Protein AF-0000000066273139 (afdb_homodimer)

pLDDT: mean 90.44, std 12.7, range [33.94, 98.88]

Structure (mmCIF, N/CA/C/O backbone):
data_AF-0000000066273139-model_v1
#
loop_
_entity.id
_entity.type
_entity.pdbx_description
1 polymer 'Urease accessory protein UreF'
#
loop_
_atom_site.group_PDB
_atom_site.id
_atom_site.type_symbol
_atom_site.label_atom_id
_atom_site.label_alt_id
_atom_site.label_comp_id
_atom_site.label_asym_id
_atom_site.label_entity_id
_atom_site.label_seq_id
_atom_site.pdbx_PDB_ins_code
_atom_site.Cartn_x
_atom_site.Cartn_y
_atom_site.Cartn_z
_atom_site.occupancy
_atom_site.B_iso_or_equiv
_atom_site.auth_seq_id
_atom_site.auth_comp_id
_atom_site.auth_asym_id
_atom_site.auth_atom_id
_atom_site.pdbx_PDB_model_num
ATOM 1 N N . MET A 1 1 ? 5.375 -10.125 17.375 1 48.94 1 MET A N 1
ATOM 2 C CA . MET A 1 1 ? 4.773 -8.891 16.859 1 48.94 1 MET A CA 1
ATOM 3 C C . MET A 1 1 ? 5.66 -8.258 15.797 1 48.94 1 MET A C 1
ATOM 5 O O . MET A 1 1 ? 6.875 -8.156 15.969 1 48.94 1 MET A O 1
ATOM 9 N N . THR A 1 2 ? 5.164 -8.219 14.539 1 64.69 2 THR A N 1
ATOM 10 C CA . THR A 1 2 ? 5.941 -7.637 13.453 1 64.69 2 THR A CA 1
ATOM 11 C C . THR A 1 2 ? 6.398 -6.223 13.805 1 64.69 2 THR A C 1
ATOM 13 O O . THR A 1 2 ? 5.617 -5.426 14.32 1 64.69 2 THR A O 1
ATOM 16 N N . ASP A 1 3 ? 7.719 -6.098 13.891 1 89.25 3 ASP A N 1
ATOM 17 C CA . ASP A 1 3 ? 8.289 -4.793 14.211 1 89.25 3 ASP A CA 1
ATOM 18 C C . ASP A 1 3 ? 7.996 -3.773 13.117 1 89.25 3 ASP A C 1
ATOM 20 O O . ASP A 1 3 ? 7.473 -4.129 12.055 1 89.25 3 ASP A O 1
ATOM 24 N N . ALA A 1 4 ? 8.141 -2.557 13.445 1 95.12 4 ALA A N 1
ATOM 25 C CA . ALA A 1 4 ? 7.809 -1.433 12.578 1 95.12 4 ALA A CA 1
ATOM 26 C C . ALA A 1 4 ? 8.445 -1.602 11.195 1 95.12 4 ALA A C 1
ATOM 28 O O . ALA A 1 4 ? 7.793 -1.364 10.18 1 95.12 4 ALA A O 1
ATOM 29 N N . ARG A 1 5 ? 9.695 -2.082 11.18 1 95.69 5 ARG A N 1
ATOM 30 C CA . ARG A 1 5 ? 10.414 -2.277 9.922 1 95.69 5 ARG A CA 1
ATOM 31 C C . ARG A 1 5 ? 9.742 -3.354 9.078 1 95.69 5 ARG A C 1
ATOM 33 O O . ARG A 1 5 ? 9.586 -3.186 7.863 1 95.69 5 ARG A O 1
ATOM 40 N N . GLN A 1 6 ? 9.375 -4.43 9.633 1 96.5 6 GLN A N 1
ATOM 41 C CA . GLN A 1 6 ? 8.711 -5.516 8.914 1 96.5 6 GLN A CA 1
ATOM 42 C C . GLN A 1 6 ? 7.363 -5.066 8.352 1 96.5 6 GLN A C 1
ATOM 44 O O . GLN A 1 6 ? 6.988 -5.449 7.246 1 96.5 6 GLN A O 1
ATOM 49 N N . ARG A 1 7 ? 6.684 -4.234 9.133 1 97.31 7 ARG A N 1
ATOM 50 C CA . ARG A 1 7 ? 5.383 -3.748 8.68 1 97.31 7 ARG A CA 1
ATOM 51 C C . ARG A 1 7 ? 5.535 -2.807 7.492 1 97.31 7 ARG A C 1
ATOM 53 O O . ARG A 1 7 ? 4.727 -2.836 6.562 1 97.31 7 ARG A O 1
ATOM 60 N N . LEU A 1 8 ? 6.535 -2.023 7.512 1 98.31 8 LEU A N 1
ATOM 61 C CA . LEU A 1 8 ? 6.805 -1.127 6.391 1 98.31 8 LEU A CA 1
ATOM 62 C C . LEU A 1 8 ? 7.223 -1.914 5.152 1 98.31 8 LEU A C 1
ATOM 64 O O . LEU A 1 8 ? 6.855 -1.558 4.031 1 98.31 8 LEU A O 1
ATOM 68 N N . ARG A 1 9 ? 7.98 -3.02 5.367 1 97.94 9 ARG A N 1
ATOM 69 C CA . ARG A 1 9 ? 8.336 -3.904 4.262 1 97.94 9 ARG A CA 1
ATOM 70 C C . ARG A 1 9 ? 7.094 -4.527 3.635 1 97.94 9 ARG A C 1
ATOM 72 O O . ARG A 1 9 ? 7.02 -4.676 2.414 1 97.94 9 ARG A O 1
ATOM 79 N N . LEU A 1 10 ? 6.184 -4.871 4.48 1 98.06 10 LEU A N 1
ATOM 80 C CA . LEU A 1 10 ? 4.941 -5.477 4.004 1 98.06 10 LEU A CA 1
ATOM 81 C C . LEU A 1 10 ? 4.145 -4.484 3.162 1 98.06 10 LEU A C 1
ATOM 83 O O . LEU A 1 10 ? 3.543 -4.863 2.154 1 98.06 10 LEU A O 1
ATOM 87 N N . MET A 1 11 ? 4.148 -3.215 3.541 1 98.25 11 MET A N 1
ATOM 88 C CA . MET A 1 11 ? 3.455 -2.195 2.762 1 98.25 11 MET A CA 1
ATOM 89 C C . MET A 1 11 ? 4.137 -1.987 1.411 1 98.25 11 MET A C 1
ATOM 91 O O . MET A 1 11 ? 3.463 -1.807 0.394 1 98.25 11 MET A O 1
ATOM 95 N N . GLN A 1 12 ? 5.414 -2.043 1.399 1 97.75 12 GLN A N 1
ATOM 96 C CA . GLN A 1 12 ? 6.152 -1.896 0.151 1 97.75 12 GLN A CA 1
ATOM 97 C C . GLN A 1 12 ? 5.867 -3.057 -0.798 1 97.75 12 GLN A C 1
ATOM 99 O O . GLN A 1 12 ? 5.664 -2.852 -1.996 1 97.75 12 GLN A O 1
ATOM 104 N N . LEU A 1 13 ? 5.836 -4.254 -0.238 1 97.38 13 LEU A N 1
ATOM 105 C CA . LEU A 1 13 ? 5.598 -5.449 -1.036 1 97.38 13 LEU A CA 1
ATOM 106 C C . LEU A 1 13 ? 4.172 -5.465 -1.579 1 97.38 13 LEU A C 1
ATOM 108 O O . LEU A 1 13 ? 3.898 -6.098 -2.604 1 97.38 13 LEU A O 1
ATOM 112 N N . ALA A 1 14 ? 3.271 -4.73 -0.935 1 97.06 14 ALA A N 1
ATOM 113 C CA . ALA A 1 14 ? 1.87 -4.703 -1.344 1 97.06 14 ALA A CA 1
ATOM 114 C C . ALA A 1 14 ? 1.603 -3.557 -2.314 1 97.06 14 ALA A C 1
ATOM 116 O O . ALA A 1 14 ? 0.545 -3.502 -2.945 1 97.06 14 ALA A O 1
ATOM 117 N N . SER A 1 15 ? 2.527 -2.678 -2.504 1 96.25 15 SER A N 1
ATOM 118 C CA . SER A 1 15 ? 2.275 -1.396 -3.154 1 96.25 15 SER A CA 1
ATOM 119 C C . SER A 1 15 ? 2.115 -1.562 -4.66 1 96.25 15 SER A C 1
ATOM 121 O O . SER A 1 15 ? 2.842 -2.338 -5.285 1 96.25 15 SER A O 1
ATOM 123 N N . SER A 1 16 ? 1.258 -0.754 -5.188 1 91.81 16 SER A N 1
ATOM 124 C CA . SER A 1 16 ? 1.046 -0.745 -6.633 1 91.81 16 SER A CA 1
ATOM 125 C C . SER A 1 16 ? 2.211 -0.079 -7.359 1 91.81 16 SER A C 1
ATOM 127 O O . SER A 1 16 ? 2.334 -0.189 -8.578 1 91.81 16 SER A O 1
ATOM 129 N N . SER A 1 17 ? 3.055 0.537 -6.59 1 91.56 17 SER A N 1
ATOM 130 C CA . SER A 1 17 ? 4.211 1.186 -7.199 1 91.56 17 SER A CA 1
ATOM 131 C C . SER A 1 17 ? 5.367 0.205 -7.371 1 91.56 17 SER A C 1
ATOM 133 O O . SER A 1 17 ? 6.383 0.539 -7.984 1 91.56 17 SER A O 1
ATOM 135 N N . LEU A 1 18 ? 5.207 -1.013 -6.762 1 94.44 18 LEU A N 1
ATOM 136 C CA . LEU A 1 18 ? 6.199 -2.051 -7.023 1 94.44 18 LEU A CA 1
ATOM 137 C C . LEU A 1 18 ? 6.277 -2.363 -8.516 1 94.44 18 LEU A C 1
ATOM 139 O O . LEU A 1 18 ? 5.266 -2.707 -9.133 1 94.44 18 LEU A O 1
ATOM 143 N N . PRO A 1 19 ? 7.414 -2.182 -9.125 1 93.69 19 PRO A N 1
ATOM 144 C CA . PRO A 1 19 ? 7.516 -2.25 -10.586 1 93.69 19 PRO A CA 1
ATOM 145 C C . PRO A 1 19 ? 7.598 -3.684 -11.102 1 93.69 19 PRO A C 1
ATOM 147 O O . PRO A 1 19 ? 8.57 -4.051 -11.766 1 93.69 19 PRO A O 1
ATOM 150 N N . VAL A 1 20 ? 6.609 -4.5 -10.891 1 93.31 20 VAL A N 1
ATOM 151 C CA . VAL A 1 20 ? 6.602 -5.906 -11.289 1 93.31 20 VAL A CA 1
ATOM 152 C C . VAL A 1 20 ? 5.578 -6.117 -12.398 1 93.31 20 VAL A C 1
ATOM 154 O O . VAL A 1 20 ? 5.434 -7.23 -12.914 1 93.31 20 VAL A O 1
ATOM 157 N N . GLY A 1 21 ? 5.02 -5.082 -12.852 1 81.06 21 GLY A N 1
ATOM 158 C CA . GLY A 1 21 ? 4.035 -5.184 -13.922 1 81.06 21 GLY A CA 1
ATOM 159 C C . GLY A 1 21 ? 2.631 -5.457 -13.414 1 81.06 21 GLY A C 1
ATOM 160 O O . GLY A 1 21 ? 2.439 -5.754 -12.227 1 81.06 21 GLY A O 1
ATOM 161 N N . SER A 1 22 ? 1.747 -5.266 -14.289 1 66.06 22 SER A N 1
ATOM 162 C CA . SER A 1 22 ? 0.337 -5.469 -13.969 1 66.06 22 SER A CA 1
ATOM 163 C C . SER A 1 22 ? -0.037 -6.945 -14.031 1 66.06 22 SER A C 1
ATOM 165 O O . SER A 1 22 ? 0.688 -7.75 -14.617 1 66.06 22 SER A O 1
ATOM 167 N N . PHE A 1 23 ? -0.969 -7.316 -13.219 1 64.06 23 PHE A N 1
ATOM 168 C CA . PHE A 1 23 ? -1.508 -8.672 -13.312 1 64.06 23 PHE A CA 1
ATOM 169 C C . PHE A 1 23 ? -2.291 -8.852 -14.609 1 64.06 23 PHE A C 1
ATOM 171 O O . PHE A 1 23 ? -3.105 -8 -14.969 1 64.06 23 PHE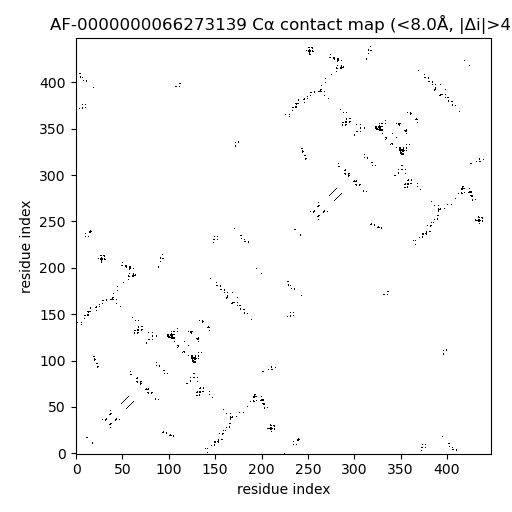 A O 1
ATOM 178 N N . THR A 1 24 ? -1.866 -9.719 -15.523 1 52 24 THR A N 1
ATOM 179 C CA . THR A 1 24 ? -2.447 -9.984 -16.828 1 52 24 THR A CA 1
ATOM 180 C C . THR A 1 24 ? -3.854 -10.562 -16.703 1 52 24 THR A C 1
ATOM 182 O O . THR A 1 24 ? -4.668 -10.453 -17.609 1 52 24 THR A O 1
ATOM 185 N N . TRP A 1 25 ? -4.094 -11.391 -15.539 1 57.38 25 TRP A N 1
ATOM 186 C CA . TRP A 1 25 ? -5.465 -11.883 -15.438 1 57.38 25 TRP A CA 1
ATOM 187 C C . TRP A 1 25 ? -6.457 -10.828 -15.914 1 57.38 25 TRP A C 1
ATOM 189 O O . TRP A 1 25 ? -7.613 -11.141 -16.203 1 57.38 25 TRP A O 1
ATOM 199 N N . SER A 1 26 ? -5.969 -9.695 -16.078 1 63.12 26 SER A N 1
ATOM 200 C CA . SER A 1 26 ? -6.77 -8.578 -16.562 1 63.12 26 SER A CA 1
ATOM 201 C C . SER A 1 26 ? -7.25 -8.82 -17.984 1 63.12 26 SER A C 1
ATOM 203 O O . SER A 1 26 ? -8.273 -8.273 -18.406 1 63.12 26 SER A O 1
ATOM 205 N N . GLN A 1 27 ? -6.555 -9.789 -18.469 1 64.31 27 GLN A N 1
ATOM 206 C CA . GLN A 1 27 ? -6.973 -10.094 -19.828 1 64.31 27 GLN A CA 1
ATOM 207 C C . GLN A 1 27 ? -8.273 -10.891 -19.844 1 64.31 27 GLN A C 1
ATOM 209 O O . GLN A 1 27 ? -9.133 -10.68 -20.703 1 64.31 27 GLN A O 1
ATOM 214 N N . GLY A 1 28 ? -8.359 -11.836 -18.938 1 77.56 28 GLY A N 1
ATOM 215 C CA . GLY A 1 28 ? -9.648 -12.484 -18.766 1 77.56 28 GLY A CA 1
ATOM 216 C C . GLY A 1 28 ? -10.773 -11.516 -18.438 1 77.56 28 GLY A C 1
ATOM 217 O O . GLY A 1 28 ? -11.883 -11.656 -18.953 1 77.56 28 GLY A O 1
ATOM 218 N N . LEU A 1 29 ? -10.422 -10.578 -17.672 1 86.75 29 LEU A N 1
ATOM 219 C CA . LEU A 1 29 ? -11.406 -9.555 -17.344 1 86.75 29 LEU A CA 1
ATOM 220 C C . LEU A 1 29 ? -11.773 -8.734 -18.578 1 86.75 29 LEU A C 1
ATOM 222 O O . LEU A 1 29 ? -12.938 -8.359 -18.75 1 86.75 29 LEU A O 1
ATOM 226 N N . GLU A 1 30 ? -10.781 -8.5 -19.406 1 86.69 30 GLU A N 1
ATOM 227 C CA . GLU A 1 30 ? -11.031 -7.75 -20.641 1 86.69 30 GLU A CA 1
ATOM 228 C C . GLU A 1 30 ? -12.078 -8.445 -21.5 1 86.69 30 GLU A C 1
ATOM 230 O O . GLU A 1 30 ? -13.016 -7.812 -21.984 1 86.69 30 GLU A O 1
ATOM 235 N N . TRP A 1 31 ? -11.859 -9.656 -21.688 1 85.75 31 TRP A N 1
ATOM 236 C CA . TRP A 1 31 ? -12.789 -10.438 -22.5 1 85.75 31 TRP A CA 1
ATOM 237 C C . TRP A 1 31 ? -14.164 -10.492 -21.844 1 85.75 31 TRP A C 1
ATOM 239 O O . TRP A 1 31 ? -15.188 -10.367 -22.516 1 85.75 31 TRP A O 1
ATOM 249 N N . ALA A 1 32 ? -14.195 -10.773 -20.516 1 89.19 32 ALA A N 1
ATOM 250 C CA . ALA A 1 32 ? -15.461 -10.836 -19.766 1 89.19 32 ALA A CA 1
ATOM 251 C C . ALA A 1 32 ? -16.25 -9.539 -19.922 1 89.19 32 ALA A C 1
ATOM 253 O O . ALA A 1 32 ? -17.484 -9.562 -20.016 1 89.19 32 ALA A O 1
ATOM 254 N N . VAL A 1 33 ? -15.547 -8.422 -19.906 1 91.44 33 VAL A N 1
ATOM 255 C CA . VAL A 1 33 ? -16.172 -7.121 -20.094 1 91.44 33 VAL A CA 1
ATOM 256 C C . VAL A 1 33 ? -16.672 -6.98 -21.531 1 91.44 33 VAL A C 1
ATOM 258 O O . VAL A 1 33 ? -17.781 -6.527 -21.781 1 91.44 33 VAL A O 1
ATOM 261 N N . GLU A 1 34 ? -15.859 -7.445 -22.469 1 89.25 34 GLU A N 1
ATOM 262 C CA . GLU A 1 34 ? -16.156 -7.332 -23.891 1 89.25 34 GLU A CA 1
ATOM 263 C C . GLU A 1 34 ? -17.438 -8.094 -24.234 1 89.25 34 GLU A C 1
ATOM 265 O O . GLU A 1 34 ? -18.25 -7.613 -25.031 1 89.25 34 GLU A O 1
ATOM 270 N N . ILE A 1 35 ? -17.625 -9.203 -23.688 1 90.69 35 ILE A N 1
ATOM 271 C CA . ILE A 1 35 ? -18.75 -10.039 -24.078 1 90.69 35 ILE A CA 1
ATOM 272 C C . ILE A 1 35 ? -19.938 -9.766 -23.156 1 90.69 35 ILE A C 1
ATOM 274 O O . ILE A 1 35 ? -20.938 -10.477 -23.203 1 90.69 35 ILE A O 1
ATOM 278 N N . GLY A 1 36 ? -19.781 -8.945 -22.109 1 91.75 36 GLY A N 1
ATOM 279 C CA . GLY A 1 36 ? -20.906 -8.461 -21.328 1 91.75 36 GLY A CA 1
ATOM 280 C C . GLY A 1 36 ? -21.125 -9.25 -20.047 1 91.75 36 GLY A C 1
ATOM 281 O O . GLY A 1 36 ? -22.172 -9.117 -19.391 1 91.75 36 GLY A O 1
ATOM 282 N N . TRP A 1 37 ? -20.219 -10.078 -19.656 1 90.75 37 TRP A N 1
ATOM 283 C CA . TRP A 1 37 ? -20.312 -10.805 -18.391 1 90.75 37 TRP A CA 1
ATOM 284 C C . TRP A 1 37 ? -20.125 -9.875 -17.203 1 90.75 37 TRP A C 1
ATOM 286 O O . TRP A 1 37 ? -20.719 -10.078 -16.141 1 90.75 37 TRP A O 1
ATOM 296 N N . VAL A 1 38 ? -19.281 -8.945 -17.297 1 94.69 38 VAL A N 1
ATOM 297 C CA . VAL A 1 38 ? -19 -7.938 -16.266 1 94.69 38 VAL A CA 1
ATOM 298 C C . VAL A 1 38 ? -19.359 -6.551 -16.797 1 94.69 38 VAL A C 1
ATOM 300 O O . VAL A 1 38 ? -18.672 -6.016 -17.672 1 94.69 38 VAL A O 1
ATOM 303 N N . LYS A 1 39 ? -20.375 -5.926 -16.266 1 95.31 39 LYS A N 1
ATOM 304 C CA . LYS A 1 39 ? -20.906 -4.699 -16.844 1 95.31 39 LYS A CA 1
ATOM 305 C C . LYS A 1 39 ? -20.875 -3.549 -15.852 1 95.31 39 LYS A C 1
ATOM 307 O O . LYS A 1 39 ? -20.969 -2.381 -16.234 1 95.31 39 LYS A O 1
ATOM 312 N N . ASN A 1 40 ? -20.844 -3.928 -14.656 1 95.94 40 ASN A N 1
ATOM 313 C CA . ASN A 1 40 ? -20.875 -2.92 -13.602 1 95.94 40 ASN A CA 1
ATOM 314 C C . ASN A 1 40 ? -20.109 -3.377 -12.367 1 95.94 40 ASN A C 1
ATOM 316 O O . ASN A 1 40 ? -19.5 -4.449 -12.367 1 95.94 40 ASN A O 1
ATOM 320 N N . ALA A 1 41 ? -20.109 -2.537 -11.352 1 96.19 41 ALA A N 1
ATOM 321 C CA . ALA A 1 41 ? -19.344 -2.803 -10.141 1 96.19 41 ALA A CA 1
ATOM 322 C C . ALA A 1 41 ? -19.828 -4.074 -9.445 1 96.19 41 ALA A C 1
ATOM 324 O O . ALA A 1 41 ? -19.031 -4.828 -8.891 1 96.19 41 ALA A O 1
ATOM 325 N N . GLU A 1 42 ? -21.078 -4.242 -9.445 1 96.62 42 GLU A N 1
ATOM 326 C CA . GLU A 1 42 ? -21.641 -5.434 -8.828 1 96.62 42 GLU A CA 1
ATOM 327 C C . GLU A 1 42 ? -21.203 -6.699 -9.562 1 96.62 42 GLU A C 1
ATOM 329 O O . GLU A 1 42 ? -20.828 -7.688 -8.93 1 96.62 42 GLU A O 1
ATOM 334 N N . ASP A 1 43 ? -21.281 -6.664 -10.938 1 96.12 43 ASP A N 1
ATOM 335 C CA . ASP A 1 43 ? -20.812 -7.785 -11.742 1 96.12 43 ASP A CA 1
ATOM 336 C C . ASP A 1 43 ? -19.328 -8.04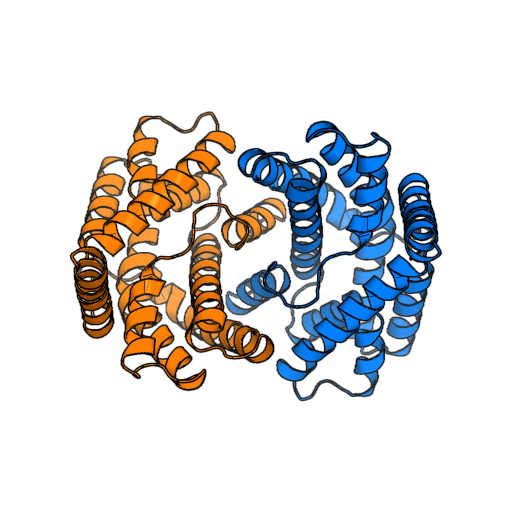7 -11.492 1 96.12 43 ASP A C 1
ATOM 338 O O . ASP A 1 43 ? -18.906 -9.203 -11.398 1 96.12 43 ASP A O 1
ATOM 342 N N . PHE A 1 44 ? -18.609 -7.004 -11.414 1 96.31 44 PHE A N 1
ATOM 343 C CA . PHE A 1 44 ? -17.172 -7.129 -11.164 1 96.31 44 PHE A CA 1
ATOM 344 C C . PHE A 1 44 ? -16.922 -7.805 -9.82 1 96.31 44 PHE A C 1
ATOM 346 O O . PHE A 1 44 ? -16.062 -8.688 -9.719 1 96.31 44 PHE A O 1
ATOM 353 N N . ALA A 1 45 ? -17.625 -7.332 -8.781 1 97 45 ALA A N 1
ATOM 354 C CA . ALA A 1 45 ? -17.469 -7.91 -7.449 1 97 45 ALA A CA 1
ATOM 355 C C . ALA A 1 45 ? -17.719 -9.414 -7.469 1 97 45 ALA A C 1
ATOM 357 O O . ALA A 1 45 ? -16.984 -10.188 -6.848 1 97 45 ALA A O 1
ATOM 358 N N . HIS A 1 46 ? -18.734 -9.805 -8.172 1 95.44 46 HIS A N 1
ATOM 359 C CA . HIS A 1 46 ? -19.062 -11.227 -8.289 1 95.44 46 HIS A CA 1
ATOM 360 C C . HIS A 1 46 ? -17.953 -11.984 -9.016 1 95.44 46 HIS A C 1
ATOM 362 O O . HIS A 1 46 ? -17.516 -13.047 -8.57 1 95.44 46 HIS A O 1
ATOM 368 N N . TRP A 1 47 ? -17.547 -11.43 -10.117 1 93.25 47 TRP A N 1
ATOM 369 C CA . TRP A 1 47 ? -16.469 -12.008 -10.922 1 93.25 47 TRP A CA 1
ATOM 370 C C . TRP A 1 47 ? -15.203 -12.18 -10.086 1 93.25 47 TRP A C 1
ATOM 372 O O . TRP A 1 47 ? -14.609 -13.258 -10.062 1 93.25 47 TRP A O 1
ATOM 382 N N . GLN A 1 48 ? -14.805 -11.156 -9.375 1 95.06 48 GLN A N 1
ATOM 383 C CA . GLN A 1 48 ? -13.547 -11.156 -8.625 1 95.06 48 GLN A CA 1
ATOM 384 C C . GLN A 1 48 ? -13.641 -12.078 -7.41 1 95.06 48 GLN A C 1
ATOM 386 O O . GLN A 1 48 ? -12.648 -12.703 -7.023 1 95.06 48 GLN A O 1
ATOM 391 N N . THR A 1 49 ? -14.82 -12.125 -6.828 1 96.12 49 THR A N 1
ATOM 392 C CA . THR A 1 49 ? -15.039 -13.062 -5.73 1 96.12 49 THR A CA 1
ATOM 393 C C . THR A 1 49 ? -14.836 -14.5 -6.199 1 96.12 49 THR A C 1
ATOM 395 O O . THR A 1 49 ? -14.25 -15.312 -5.488 1 96.12 49 THR A O 1
ATOM 398 N N . GLN A 1 50 ? -15.266 -14.797 -7.355 1 93.06 50 GLN A N 1
ATOM 399 C CA . GLN A 1 50 ? -15.062 -16.125 -7.918 1 93.06 50 GLN A CA 1
ATOM 400 C C . GLN A 1 50 ? -13.586 -16.406 -8.156 1 93.06 50 GLN A C 1
ATOM 402 O O . GLN A 1 50 ? -13.102 -17.516 -7.883 1 93.06 50 GLN A O 1
ATOM 407 N N . GLN A 1 51 ? -12.922 -15.383 -8.711 1 92.5 51 GLN A N 1
ATOM 408 C CA . GLN A 1 51 ? -11.484 -15.539 -8.898 1 92.5 51 GLN A CA 1
ATOM 409 C C . GLN A 1 51 ? -10.773 -15.781 -7.566 1 92.5 51 GLN A C 1
ATOM 411 O O . GLN A 1 51 ? -9.852 -16.594 -7.488 1 92.5 51 GLN A O 1
ATOM 416 N N . LEU A 1 52 ? -11.203 -15.133 -6.523 1 95.44 52 LEU A N 1
ATOM 417 C CA . LEU A 1 52 ? -10.625 -15.258 -5.188 1 95.44 52 LEU A CA 1
ATOM 418 C C . LEU A 1 52 ? -10.867 -16.656 -4.621 1 95.44 52 LEU A C 1
ATOM 420 O O . LEU A 1 52 ? -9.93 -17.312 -4.184 1 95.44 52 LEU A O 1
ATOM 424 N N . GLU A 1 53 ? -12.062 -17.125 -4.715 1 94.94 53 GLU A N 1
ATOM 425 C CA . GLU A 1 53 ? -12.477 -18.359 -4.051 1 94.94 53 GLU A CA 1
ATOM 426 C C . GLU A 1 53 ? -12 -19.594 -4.824 1 94.94 53 GLU A C 1
ATOM 428 O O . GLU A 1 53 ? -11.656 -20.609 -4.227 1 94.94 53 GLU A O 1
ATOM 433 N N . GLN A 1 54 ? -11.922 -19.453 -6.141 1 92.31 54 GLN A N 1
ATOM 434 C CA . GLN A 1 54 ? -11.734 -20.656 -6.949 1 92.31 54 GLN A CA 1
ATOM 435 C C . GLN A 1 54 ? -10.32 -20.719 -7.52 1 92.31 54 GLN A C 1
ATOM 437 O O . GLN A 1 54 ? -9.898 -21.75 -8.039 1 92.31 54 GLN A O 1
ATOM 442 N N . ASN A 1 55 ? -9.664 -19.625 -7.441 1 91.94 55 ASN A N 1
ATOM 443 C CA . ASN A 1 55 ? -8.305 -19.625 -7.965 1 91.94 55 ASN A CA 1
ATOM 444 C C . ASN A 1 55 ? -7.293 -19.188 -6.91 1 91.94 55 ASN A C 1
ATOM 446 O O . ASN A 1 55 ? -6.438 -19.969 -6.496 1 91.94 55 ASN A O 1
ATOM 450 N N . PHE A 1 56 ? -7.434 -18.031 -6.379 1 95.12 56 PHE A N 1
ATOM 451 C CA . PHE A 1 56 ? -6.438 -17.5 -5.457 1 95.12 56 PHE A CA 1
ATOM 452 C C . PHE A 1 56 ? -6.383 -18.328 -4.18 1 95.12 56 PHE A C 1
ATOM 454 O O . PHE A 1 56 ? -5.301 -18.672 -3.701 1 95.12 56 PHE A O 1
ATOM 461 N N . PHE A 1 57 ? -7.539 -18.719 -3.6 1 97 57 PHE A N 1
ATOM 462 C CA . PHE A 1 57 ? -7.602 -19.469 -2.354 1 97 57 PHE A CA 1
ATOM 463 C C . PHE A 1 57 ? -7.289 -20.938 -2.6 1 97 57 PHE A C 1
ATOM 465 O O . PHE A 1 57 ? -7.004 -21.688 -1.658 1 97 57 PHE A O 1
ATOM 472 N N . THR A 1 58 ? -7.297 -21.391 -3.869 1 95.5 58 THR A N 1
ATOM 473 C CA . THR A 1 58 ? -7.156 -22.812 -4.113 1 95.5 58 THR A CA 1
ATOM 474 C C . THR A 1 58 ? -5.844 -23.125 -4.828 1 95.5 58 THR A C 1
ATOM 476 O O . THR A 1 58 ? -5.406 -24.266 -4.875 1 95.5 58 THR A O 1
ATOM 479 N N . VAL A 1 59 ? -5.219 -22.078 -5.344 1 95.31 59 VAL A N 1
ATOM 480 C CA . VAL A 1 59 ? -3.979 -22.297 -6.082 1 95.31 59 VAL A CA 1
ATOM 481 C C . VAL A 1 59 ? -2.879 -21.391 -5.539 1 95.31 59 VAL A C 1
ATOM 483 O O . VAL A 1 59 ? -1.956 -21.859 -4.867 1 95.31 59 VAL A O 1
ATOM 486 N N . ASP A 1 60 ? -3.057 -20.094 -5.672 1 96.19 60 ASP A N 1
ATOM 487 C CA . ASP A 1 60 ? -1.977 -19.141 -5.406 1 96.19 60 ASP A CA 1
ATOM 488 C C . ASP A 1 60 ? -1.574 -19.172 -3.936 1 96.19 60 ASP A C 1
ATOM 490 O O . ASP A 1 60 ? -0.401 -19.359 -3.609 1 96.19 60 ASP A O 1
ATOM 494 N N . LEU A 1 61 ? -2.551 -19.016 -3.043 1 98.06 61 LEU A N 1
ATOM 495 C CA . LEU A 1 61 ? -2.242 -18.844 -1.626 1 98.06 61 LEU A CA 1
ATOM 496 C C . LEU A 1 61 ? -1.73 -20.156 -1.025 1 98.06 61 LEU A C 1
ATOM 498 O O . LEU A 1 61 ? -0.751 -20.156 -0.278 1 98.06 61 LEU A O 1
ATOM 502 N N . PRO A 1 62 ? -2.35 -21.312 -1.332 1 98.19 62 PRO A N 1
ATOM 503 C CA . PRO A 1 62 ? -1.805 -22.547 -0.784 1 98.19 62 PRO A CA 1
ATOM 504 C C . PRO A 1 62 ? -0.406 -22.859 -1.31 1 98.19 62 PRO A C 1
ATOM 506 O O . PRO A 1 62 ? 0.446 -23.344 -0.559 1 98.19 62 PRO A O 1
ATOM 509 N N . ILE A 1 63 ? -0.172 -22.609 -2.602 1 98.12 63 ILE A N 1
ATOM 510 C CA . ILE A 1 63 ? 1.153 -22.844 -3.164 1 98.12 63 ILE A CA 1
ATOM 511 C C . ILE A 1 63 ? 2.154 -21.875 -2.555 1 98.12 63 ILE A C 1
ATOM 513 O O . ILE A 1 63 ? 3.299 -22.234 -2.275 1 98.12 63 ILE A O 1
ATOM 517 N N . PHE A 1 64 ? 1.728 -20.641 -2.344 1 98.62 64 PHE A N 1
ATOM 518 C CA . PHE A 1 64 ? 2.555 -19.656 -1.668 1 98.62 64 PHE A CA 1
ATOM 519 C C . PHE A 1 64 ? 3 -20.156 -0.301 1 98.62 64 PHE A C 1
ATOM 521 O O . PHE A 1 64 ? 4.16 -20 0.079 1 98.62 64 PHE A O 1
ATOM 528 N N . ALA A 1 65 ? 2.088 -20.75 0.454 1 98.88 65 ALA A N 1
ATOM 529 C CA . ALA A 1 65 ? 2.416 -21.312 1.761 1 98.88 65 ALA A CA 1
ATOM 530 C C . ALA A 1 65 ? 3.475 -22.406 1.636 1 98.88 65 ALA A C 1
ATOM 532 O O . ALA A 1 65 ? 4.418 -22.453 2.428 1 98.88 65 ALA A O 1
ATOM 533 N N . ARG A 1 66 ? 3.354 -23.266 0.669 1 98.69 66 ARG A N 1
ATOM 534 C CA . ARG A 1 66 ? 4.312 -24.359 0.459 1 98.69 66 ARG A CA 1
ATOM 535 C C . ARG A 1 66 ? 5.684 -23.797 0.073 1 98.69 66 ARG A C 1
ATOM 537 O O . ARG A 1 66 ? 6.711 -24.297 0.539 1 98.69 66 ARG A O 1
ATOM 544 N N . LEU A 1 67 ? 5.613 -22.766 -0.784 1 98.75 67 LEU A N 1
ATOM 545 C CA . LEU A 1 67 ? 6.859 -22.125 -1.175 1 98.75 67 LEU A CA 1
ATOM 546 C C . LEU A 1 67 ? 7.543 -21.484 0.032 1 98.75 67 LEU A C 1
ATOM 548 O O . LEU A 1 67 ? 8.758 -21.594 0.19 1 98.75 67 LEU A O 1
ATOM 552 N N . TYR A 1 68 ? 6.805 -20.812 0.88 1 98.88 68 TYR A N 1
ATOM 553 C CA . TYR A 1 68 ? 7.34 -20.219 2.094 1 98.88 68 TYR A CA 1
ATOM 554 C C . TYR A 1 68 ? 8.023 -21.266 2.969 1 98.88 68 TYR A C 1
ATOM 556 O O . TYR A 1 68 ? 9.156 -21.062 3.412 1 98.88 68 TYR A O 1
ATOM 564 N N . HIS A 1 69 ? 7.355 -22.406 3.15 1 98.75 69 HIS A N 1
ATOM 565 C CA . HIS A 1 69 ? 7.914 -23.469 3.982 1 98.75 69 HIS A CA 1
ATOM 566 C C . HIS A 1 69 ? 9.156 -24.078 3.342 1 98.75 69 HIS A C 1
ATOM 568 O O . HIS A 1 69 ? 10.102 -24.453 4.039 1 98.75 69 HIS A O 1
ATOM 574 N N . ALA A 1 70 ? 9.117 -24.219 2.041 1 98.69 70 ALA A N 1
ATOM 575 C CA . ALA A 1 70 ? 10.312 -24.688 1.339 1 98.69 70 ALA A CA 1
ATOM 576 C C . ALA A 1 70 ? 11.484 -23.734 1.56 1 98.69 70 ALA A C 1
ATOM 578 O O . ALA A 1 70 ? 12.617 -24.172 1.758 1 98.69 70 ALA A O 1
ATOM 579 N N . CYS A 1 71 ? 11.219 -22.453 1.51 1 98.56 71 CYS A N 1
ATOM 580 C CA . CYS A 1 71 ? 12.25 -21.438 1.737 1 98.56 71 CYS A CA 1
ATOM 581 C C . CYS A 1 71 ? 12.758 -21.5 3.174 1 98.56 71 CYS A C 1
ATOM 583 O O . CYS A 1 71 ? 13.961 -21.375 3.416 1 98.56 71 CYS A O 1
ATOM 585 N N . GLU A 1 72 ? 11.875 -21.672 4.133 1 98.5 72 GLU A N 1
ATOM 586 C CA . GLU A 1 72 ? 12.266 -21.797 5.535 1 98.5 72 GLU A CA 1
ATOM 587 C C . GLU A 1 72 ? 13.266 -22.922 5.73 1 98.5 72 GLU A C 1
ATOM 589 O O . GLU A 1 72 ? 14.195 -22.812 6.531 1 98.5 72 GLU A O 1
ATOM 594 N N . ARG A 1 73 ? 13.031 -23.984 4.949 1 98.38 73 ARG A N 1
ATOM 595 C CA . ARG A 1 73 ? 13.859 -25.172 5.082 1 98.38 73 ARG A CA 1
ATOM 596 C C . ARG A 1 73 ? 15.016 -25.156 4.086 1 98.38 73 ARG A C 1
ATOM 598 O O . ARG A 1 73 ? 15.75 -26.141 3.963 1 98.38 73 ARG A O 1
ATOM 605 N N . ASN A 1 74 ? 15.117 -24.141 3.318 1 98 74 ASN A N 1
ATOM 606 C CA . ASN A 1 74 ? 16.109 -24.016 2.25 1 98 74 ASN A CA 1
ATOM 607 C C . ASN A 1 74 ? 16.047 -25.219 1.309 1 98 74 ASN A C 1
ATOM 609 O O . ASN A 1 74 ? 17.078 -25.766 0.929 1 98 74 ASN A O 1
ATOM 613 N N . ASP A 1 75 ? 14.867 -25.688 1.066 1 98.44 75 ASP A N 1
ATOM 614 C CA . ASP A 1 75 ? 14.609 -26.844 0.213 1 98.44 75 ASP A CA 1
ATOM 615 C C . ASP A 1 75 ? 14.328 -26.406 -1.225 1 98.44 75 ASP A C 1
ATOM 617 O O . ASP A 1 75 ? 13.172 -26.328 -1.638 1 98.44 75 ASP A O 1
ATOM 621 N N . VAL A 1 76 ? 15.32 -26.297 -2.045 1 98 76 VAL A N 1
ATOM 622 C CA . VAL A 1 76 ? 15.25 -25.797 -3.416 1 98 76 VAL A CA 1
ATOM 623 C C . VAL A 1 76 ? 14.438 -26.766 -4.273 1 98 76 VAL A C 1
ATOM 625 O O . VAL A 1 76 ? 13.711 -26.344 -5.176 1 98 76 VAL A O 1
ATOM 628 N N . THR A 1 77 ? 14.555 -28.031 -3.957 1 98.19 77 THR A N 1
ATOM 629 C CA . THR A 1 77 ? 13.844 -29.047 -4.719 1 98.19 77 THR A CA 1
ATOM 630 C C . THR A 1 77 ? 12.336 -28.906 -4.539 1 98.19 77 THR A C 1
ATOM 632 O O . THR A 1 77 ? 11.578 -28.938 -5.516 1 98.19 77 THR A O 1
ATOM 635 N N . ALA A 1 78 ? 11.93 -28.719 -3.285 1 98.31 78 ALA A N 1
ATOM 636 C CA . ALA A 1 78 ? 10.516 -28.5 -3.018 1 98.31 78 ALA A CA 1
ATOM 637 C C . ALA A 1 78 ? 10.016 -27.219 -3.666 1 98.31 78 ALA A C 1
ATOM 639 O O . ALA A 1 78 ? 8.922 -27.172 -4.227 1 98.31 78 ALA A O 1
ATOM 640 N N . ALA A 1 79 ? 10.797 -26.188 -3.578 1 98.56 79 ALA A N 1
ATOM 641 C CA . ALA A 1 79 ? 10.438 -24.922 -4.188 1 98.56 79 ALA A CA 1
ATOM 642 C C . ALA A 1 79 ? 10.273 -25.062 -5.699 1 98.56 79 ALA A C 1
ATOM 644 O O . ALA A 1 79 ? 9.344 -24.5 -6.285 1 98.56 79 ALA A O 1
ATOM 645 N N . ARG A 1 80 ? 11.164 -25.797 -6.293 1 98.06 80 ARG A N 1
ATOM 646 C CA . ARG A 1 80 ? 11.094 -26.031 -7.73 1 98.06 80 ARG A CA 1
ATOM 647 C C . ARG A 1 80 ? 9.812 -26.766 -8.102 1 98.06 80 ARG A C 1
ATOM 649 O O . ARG A 1 80 ? 9.156 -26.422 -9.086 1 98.06 80 ARG A O 1
ATOM 656 N N . ARG A 1 81 ? 9.5 -27.766 -7.34 1 97.5 81 ARG A N 1
ATOM 657 C CA . ARG A 1 81 ? 8.289 -28.547 -7.582 1 97.5 81 ARG A CA 1
ATOM 658 C C . ARG A 1 81 ? 7.047 -27.656 -7.5 1 97.5 81 ARG A C 1
ATOM 660 O O . ARG A 1 81 ? 6.184 -27.719 -8.383 1 97.5 81 ARG A O 1
ATOM 667 N N . TRP A 1 82 ? 6.93 -26.828 -6.492 1 97.62 82 TRP A N 1
ATOM 668 C CA . TRP A 1 82 ? 5.742 -26.016 -6.285 1 97.62 82 TRP A CA 1
ATOM 669 C C . TRP A 1 82 ? 5.676 -24.875 -7.305 1 97.62 82 TRP A C 1
ATOM 671 O O . TRP A 1 82 ? 4.59 -24.5 -7.746 1 97.62 82 TRP A O 1
ATOM 681 N N . SER A 1 83 ? 6.816 -24.328 -7.688 1 97 83 SER A N 1
ATOM 682 C CA . SER A 1 83 ? 6.844 -23.328 -8.75 1 97 83 SER A CA 1
ATOM 683 C C . SER A 1 83 ? 6.355 -23.906 -10.07 1 97 83 SER A C 1
ATOM 685 O O . SER A 1 83 ? 5.598 -23.266 -10.805 1 97 83 SER A O 1
ATOM 687 N N . ALA A 1 84 ? 6.824 -25.094 -10.312 1 95.56 84 ALA A N 1
ATOM 688 C CA . ALA A 1 84 ? 6.387 -25.781 -11.523 1 95.56 84 ALA A CA 1
ATOM 689 C C . ALA A 1 84 ? 4.891 -26.078 -11.484 1 95.56 84 ALA A C 1
ATOM 691 O O . ALA A 1 84 ? 4.199 -25.953 -12.5 1 95.56 84 ALA A O 1
ATOM 692 N N . TYR A 1 85 ? 4.445 -26.469 -10.344 1 95.12 85 TYR A N 1
ATOM 693 C CA . TYR A 1 85 ? 3.021 -26.734 -10.172 1 95.12 85 TYR A CA 1
ATOM 694 C C . TYR A 1 85 ? 2.203 -25.469 -10.398 1 95.12 85 TYR A C 1
ATOM 696 O O . TYR A 1 85 ? 1.16 -25.516 -11.055 1 95.12 85 TYR A O 1
ATOM 704 N N . LEU A 1 86 ? 2.637 -24.344 -9.852 1 94.88 86 LEU A N 1
ATOM 705 C CA . LEU A 1 86 ? 1.97 -23.062 -10.039 1 94.88 86 LEU A CA 1
ATOM 706 C C . LEU A 1 86 ? 1.862 -22.719 -11.523 1 94.88 86 LEU A C 1
ATOM 708 O O . LEU A 1 86 ? 0.792 -22.328 -12 1 94.88 86 LEU A O 1
ATOM 712 N N . LEU A 1 87 ? 2.938 -22.891 -12.227 1 92.06 87 LEU A N 1
ATOM 713 C CA . LEU A 1 87 ? 2.961 -22.609 -13.656 1 92.06 87 LEU A CA 1
ATOM 714 C C . LEU A 1 87 ? 2.004 -23.516 -14.414 1 92.06 87 LEU A C 1
ATOM 716 O O . LEU A 1 87 ? 1.358 -23.094 -15.375 1 92.06 87 LEU A O 1
ATOM 720 N N . ALA A 1 88 ? 1.938 -24.734 -13.992 1 90.62 88 ALA A N 1
ATOM 721 C CA . ALA A 1 88 ? 1.043 -25.703 -14.617 1 90.62 88 ALA A CA 1
ATOM 722 C C . ALA A 1 88 ? -0.418 -25.312 -14.406 1 90.62 88 ALA A C 1
ATOM 724 O O . ALA A 1 88 ? -1.278 -25.656 -15.227 1 90.62 88 ALA A O 1
ATOM 725 N N . CYS A 1 89 ? -0.665 -24.578 -13.328 1 89.56 89 CYS A N 1
ATOM 726 C CA . CYS A 1 89 ? -2.025 -24.156 -13.016 1 89.56 89 CYS A CA 1
ATOM 727 C C . CYS A 1 89 ? -2.428 -22.953 -13.852 1 89.56 89 CYS A C 1
ATOM 729 O O . CYS A 1 89 ? -3.602 -22.578 -13.875 1 89.56 89 CYS A O 1
ATOM 731 N N . ARG A 1 90 ? -1.447 -22.312 -14.484 1 88.5 90 ARG A N 1
ATOM 732 C CA . ARG A 1 90 ? -1.756 -21.219 -15.414 1 88.5 90 ARG A CA 1
ATOM 733 C C . ARG A 1 90 ? -2.227 -21.766 -16.766 1 88.5 90 ARG A C 1
ATOM 735 O O . ARG A 1 90 ? -1.414 -22.219 -17.578 1 88.5 90 ARG A O 1
ATOM 742 N N . GLU A 1 91 ? -3.414 -21.641 -17.078 1 82.19 91 GLU A N 1
ATOM 743 C CA . GLU A 1 91 ? -4.098 -22.438 -18.094 1 82.19 91 GLU A CA 1
ATOM 744 C C . GLU A 1 91 ? -3.74 -21.953 -19.5 1 82.19 91 GLU A C 1
ATOM 746 O O . GLU A 1 91 ? -3.922 -22.672 -20.484 1 82.19 91 GLU A O 1
ATOM 751 N N . THR A 1 92 ? -3.344 -20.734 -19.672 1 83.31 92 THR A N 1
ATOM 752 C CA . THR A 1 92 ? -3.039 -20.203 -21 1 83.31 92 THR A CA 1
ATOM 753 C C . THR A 1 92 ? -1.583 -19.75 -21.078 1 83.31 92 THR A C 1
ATOM 755 O O . THR A 1 92 ? -0.937 -19.531 -20.047 1 83.31 92 THR A O 1
ATOM 758 N N . ARG A 1 93 ? -1.097 -19.672 -22.281 1 84.75 93 ARG A N 1
ATOM 759 C CA . ARG A 1 93 ? 0.257 -19.188 -22.516 1 84.75 93 ARG A CA 1
ATOM 760 C C . ARG A 1 93 ? 0.422 -17.766 -22 1 84.75 93 ARG A C 1
ATOM 762 O O . ARG A 1 93 ? 1.463 -17.422 -21.438 1 84.75 93 ARG A O 1
ATOM 769 N N . GLU A 1 94 ? -0.594 -17.031 -22.109 1 82.94 94 GLU A N 1
ATOM 770 C CA . GLU A 1 94 ? -0.58 -15.648 -21.656 1 82.94 94 GLU A CA 1
ATOM 771 C C . GLU A 1 94 ? -0.431 -15.57 -20.141 1 82.94 94 GLU A C 1
ATOM 773 O O . GLU A 1 94 ? 0.32 -14.734 -19.625 1 82.94 94 GLU A O 1
ATOM 778 N N . LEU A 1 95 ? -1.106 -16.406 -19.484 1 85.75 95 LEU A N 1
ATOM 779 C CA . LEU A 1 95 ? -1.047 -16.422 -18.016 1 85.75 95 LEU A CA 1
ATOM 780 C C . LEU A 1 95 ? 0.32 -16.906 -17.547 1 85.75 95 LEU A C 1
ATOM 782 O O . LEU A 1 95 ? 0.841 -16.406 -16.547 1 85.75 95 LEU A O 1
ATOM 786 N N . ARG A 1 96 ? 0.903 -17.875 -18.25 1 88.75 96 ARG A N 1
ATOM 787 C CA . ARG A 1 96 ? 2.234 -18.359 -17.906 1 88.75 96 ARG A CA 1
ATOM 788 C C . ARG A 1 96 ? 3.293 -17.297 -18.156 1 88.75 96 ARG A C 1
ATOM 790 O O . ARG A 1 96 ? 4.211 -17.109 -17.359 1 88.75 96 ARG A O 1
ATOM 797 N N . GLU A 1 97 ? 3.113 -16.609 -19.25 1 87.75 97 GLU A N 1
ATOM 798 C CA . GLU A 1 97 ? 4.043 -15.531 -19.578 1 87.75 97 GLU A CA 1
ATOM 799 C C . GLU A 1 97 ? 3.941 -14.383 -18.578 1 87.75 97 GLU A C 1
ATOM 801 O O . GLU A 1 97 ? 4.949 -13.773 -18.219 1 87.75 97 GLU A O 1
ATOM 806 N N . GLU A 1 98 ? 2.758 -14.07 -18.125 1 87.38 98 GLU A N 1
ATOM 807 C CA . GLU A 1 98 ? 2.557 -13.062 -17.078 1 87.38 98 GLU A CA 1
ATOM 808 C C . GLU A 1 98 ? 3.262 -13.461 -15.789 1 87.38 98 GLU A C 1
ATOM 810 O O . GLU A 1 98 ? 3.92 -12.633 -15.156 1 87.38 98 GLU A O 1
ATOM 815 N N . GLU A 1 99 ? 3.076 -14.68 -15.422 1 90.44 99 GLU A N 1
ATOM 816 C CA . GLU A 1 99 ? 3.717 -15.195 -14.211 1 90.44 99 GLU A CA 1
ATOM 817 C C . GLU A 1 99 ? 5.234 -15.039 -14.281 1 90.44 99 GLU A C 1
ATOM 819 O O . GLU A 1 99 ? 5.855 -14.547 -13.336 1 90.44 99 GLU A O 1
ATOM 824 N N . ARG A 1 100 ? 5.785 -15.383 -15.453 1 92.62 100 ARG A N 1
ATOM 825 C CA . ARG A 1 100 ? 7.23 -15.32 -15.633 1 92.62 100 ARG A CA 1
ATOM 826 C C . ARG A 1 100 ? 7.711 -13.875 -15.703 1 92.62 100 ARG A C 1
ATOM 828 O O . ARG A 1 100 ? 8.781 -13.547 -15.18 1 92.62 100 ARG A O 1
ATOM 835 N N . SER A 1 101 ? 6.941 -13.039 -16.359 1 93.12 101 SER A N 1
ATOM 836 C CA . SER A 1 101 ? 7.301 -11.625 -16.484 1 93.12 101 SER A CA 1
ATOM 837 C C . SER A 1 101 ? 7.332 -10.953 -15.109 1 93.12 101 SER A C 1
ATOM 839 O O . SER A 1 101 ? 8.281 -10.234 -14.789 1 93.12 101 SER A O 1
ATOM 841 N N . ARG A 1 102 ? 6.355 -11.211 -14.32 1 93.94 102 ARG A N 1
ATOM 842 C CA . ARG A 1 102 ? 6.309 -10.648 -12.969 1 93.94 102 ARG A CA 1
ATOM 843 C C . ARG A 1 102 ? 7.422 -11.219 -12.102 1 93.94 102 ARG A C 1
ATOM 845 O O . ARG A 1 102 ? 8.031 -10.492 -11.312 1 93.94 102 ARG A O 1
ATOM 852 N N . GLY A 1 103 ? 7.668 -12.531 -12.258 1 96.25 103 GLY A N 1
ATOM 853 C CA . GLY A 1 103 ? 8.773 -13.148 -11.539 1 96.25 103 GLY A CA 1
ATOM 854 C C . GLY A 1 103 ? 10.117 -12.531 -11.867 1 96.25 103 GLY A C 1
ATOM 855 O O . GLY A 1 103 ? 10.922 -12.266 -10.969 1 96.25 103 GLY A O 1
ATOM 856 N N . ALA A 1 104 ? 10.352 -12.32 -13.148 1 96 104 ALA A N 1
ATOM 857 C CA . ALA A 1 104 ? 11.609 -11.742 -13.602 1 96 104 ALA A CA 1
ATOM 858 C C . ALA A 1 104 ? 11.789 -10.328 -13.055 1 96 104 ALA A C 1
ATOM 860 O O . ALA A 1 104 ? 12.875 -9.969 -12.586 1 96 104 ALA A O 1
ATOM 861 N N . ALA A 1 105 ? 10.758 -9.547 -13.164 1 95.88 105 ALA A N 1
ATOM 862 C CA . ALA A 1 105 ? 10.812 -8.18 -12.656 1 95.88 105 ALA A CA 1
ATOM 863 C C . ALA A 1 105 ? 11.055 -8.164 -11.148 1 95.88 105 ALA A C 1
ATOM 865 O O . ALA A 1 105 ? 11.859 -7.371 -10.648 1 95.88 105 ALA A O 1
ATOM 866 N N . PHE A 1 106 ? 10.398 -9.039 -10.422 1 97.25 106 PHE A N 1
ATOM 867 C CA . PHE A 1 106 ? 10.562 -9.094 -8.969 1 97.25 106 PHE A CA 1
ATOM 868 C C . PHE A 1 106 ? 11.961 -9.562 -8.602 1 97.25 106 PHE A C 1
ATOM 870 O O . PHE A 1 106 ? 12.531 -9.109 -7.605 1 97.25 106 PHE A O 1
ATOM 877 N N . THR A 1 107 ? 12.539 -10.469 -9.375 1 97.25 107 THR A N 1
ATOM 878 C CA . THR A 1 107 ? 13.891 -10.969 -9.148 1 97.25 107 THR A CA 1
ATOM 879 C C . THR A 1 107 ? 14.898 -9.82 -9.133 1 97.25 107 THR A C 1
ATOM 881 O O . THR A 1 107 ? 15.812 -9.797 -8.305 1 97.25 107 THR A O 1
ATOM 884 N N . ARG A 1 108 ? 14.688 -8.891 -10 1 96.25 108 ARG A N 1
ATOM 885 C CA . ARG A 1 108 ? 15.586 -7.742 -10.047 1 96.25 108 ARG A CA 1
ATOM 886 C C . ARG A 1 108 ? 15.539 -6.961 -8.734 1 96.25 108 ARG A C 1
ATOM 888 O O . ARG A 1 108 ? 16.578 -6.52 -8.234 1 96.25 108 ARG A O 1
ATOM 895 N N . LEU A 1 109 ? 14.406 -6.812 -8.172 1 96.81 109 LEU A N 1
ATOM 896 C CA . LEU A 1 109 ? 14.258 -6.125 -6.895 1 96.81 109 LEU A CA 1
ATOM 897 C C . LEU A 1 109 ? 14.914 -6.922 -5.77 1 96.81 109 LEU A C 1
ATOM 899 O O . LEU A 1 109 ? 15.633 -6.355 -4.938 1 96.81 109 LEU A O 1
ATOM 903 N N . VAL A 1 110 ? 14.672 -8.242 -5.793 1 97.19 110 VAL A N 1
ATOM 904 C CA . VAL A 1 110 ? 15.203 -9.102 -4.738 1 97.19 110 VAL A CA 1
ATOM 905 C C . VAL A 1 110 ? 16.734 -9.031 -4.73 1 97.19 110 VAL A C 1
ATOM 907 O O . VAL A 1 110 ? 17.344 -8.898 -3.668 1 97.19 110 VAL A O 1
ATOM 910 N N . VAL A 1 111 ? 17.281 -9.062 -5.879 1 96 111 VAL A N 1
ATOM 911 C CA . VAL A 1 111 ? 18.734 -9.07 -6 1 96 111 VAL A CA 1
ATOM 912 C C . VAL A 1 111 ? 19.297 -7.727 -5.527 1 96 111 VAL A C 1
ATOM 914 O O . VAL A 1 111 ? 20.375 -7.676 -4.926 1 96 111 VAL A O 1
ATOM 917 N N . ASP A 1 112 ? 18.578 -6.719 -5.773 1 95.06 112 ASP A N 1
ATOM 918 C CA . ASP A 1 112 ? 19 -5.395 -5.332 1 95.06 112 ASP A CA 1
ATOM 919 C C . ASP A 1 112 ? 18.859 -5.25 -3.816 1 95.06 112 ASP A C 1
ATOM 921 O O . ASP A 1 112 ? 19.734 -4.66 -3.16 1 95.06 112 ASP A O 1
ATOM 925 N N . TRP A 1 113 ? 17.781 -5.738 -3.279 1 96.38 113 TRP A N 1
ATOM 926 C CA . TRP A 1 113 ? 17.484 -5.598 -1.859 1 96.38 113 TRP A CA 1
ATOM 927 C C . TRP A 1 113 ? 18.344 -6.531 -1.024 1 96.38 113 TRP A C 1
ATOM 929 O O . TRP A 1 113 ? 18.672 -6.223 0.124 1 96.38 113 TRP A O 1
ATOM 939 N N . VAL A 1 114 ? 18.656 -7.699 -1.619 1 96.69 114 VAL A N 1
ATOM 940 C CA . VAL A 1 114 ? 19.438 -8.719 -0.936 1 96.69 114 VAL A CA 1
ATOM 941 C C . VAL A 1 114 ? 20.562 -9.195 -1.851 1 96.69 114 VAL A C 1
ATOM 943 O O . VAL A 1 114 ? 20.484 -10.297 -2.408 1 96.69 114 VAL A O 1
ATOM 946 N N . PRO A 1 115 ? 21.625 -8.484 -1.873 1 93.19 115 PRO A N 1
ATOM 947 C CA . PRO A 1 115 ? 22.688 -8.766 -2.842 1 93.19 115 PRO A CA 1
ATOM 948 C C . PRO A 1 115 ? 23.297 -10.156 -2.668 1 93.19 115 PRO A C 1
ATOM 950 O O . PRO A 1 115 ? 23.859 -10.703 -3.613 1 93.19 115 PRO A O 1
ATOM 953 N N . ASP A 1 116 ? 23.172 -10.789 -1.526 1 94.94 116 ASP A N 1
ATOM 954 C CA . ASP A 1 116 ? 23.766 -12.102 -1.286 1 94.94 116 ASP A CA 1
ATOM 955 C C . ASP A 1 116 ? 22.75 -13.219 -1.566 1 94.94 116 ASP A C 1
ATOM 957 O O . ASP A 1 116 ? 22.953 -14.367 -1.169 1 94.94 116 ASP A O 1
ATOM 961 N N . CYS A 1 117 ? 21.641 -12.852 -2.195 1 95.12 117 CYS A N 1
ATOM 962 C CA . CYS A 1 117 ? 20.688 -13.867 -2.611 1 95.12 117 CYS A CA 1
ATOM 963 C C . CYS A 1 117 ? 21.359 -14.977 -3.402 1 95.12 117 CYS A C 1
AT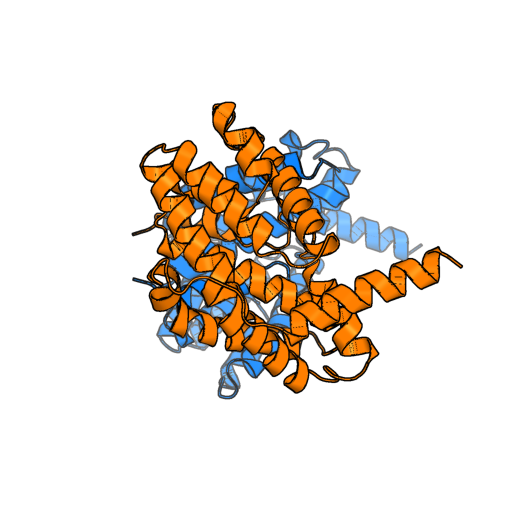OM 965 O O . CYS A 1 117 ? 22.031 -14.711 -4.398 1 95.12 117 CYS A O 1
ATOM 967 N N . PRO A 1 118 ? 21.188 -16.219 -3.031 1 95.88 118 PRO A N 1
ATOM 968 C CA . PRO A 1 118 ? 21.891 -17.312 -3.705 1 95.88 118 PRO A CA 1
ATOM 969 C C . PRO A 1 118 ? 21.453 -17.484 -5.16 1 95.88 118 PRO A C 1
ATOM 971 O O . PRO A 1 118 ? 20.266 -17.422 -5.465 1 95.88 118 PRO A O 1
ATOM 974 N N . GLN A 1 119 ? 22.359 -17.812 -5.949 1 95.5 119 GLN A N 1
ATOM 975 C CA . GLN A 1 119 ? 22.141 -17.969 -7.383 1 95.5 119 GLN A CA 1
ATOM 976 C C . GLN A 1 119 ? 21.188 -19.125 -7.668 1 95.5 119 GLN A C 1
ATOM 978 O O . GLN A 1 119 ? 20.438 -19.094 -8.641 1 95.5 119 GLN A O 1
ATOM 983 N N . THR A 1 120 ? 21.172 -20.062 -6.793 1 95.69 120 THR A N 1
ATOM 984 C CA . THR A 1 120 ? 20.391 -21.281 -6.996 1 95.69 120 THR A CA 1
ATOM 985 C C . THR A 1 120 ? 18.891 -20.969 -6.945 1 95.69 120 THR A C 1
ATOM 987 O O . THR A 1 120 ? 18.094 -21.672 -7.555 1 95.69 120 THR A O 1
ATOM 990 N N . TRP A 1 121 ? 18.562 -19.875 -6.273 1 97.25 121 TRP A N 1
ATOM 991 C CA . TRP A 1 121 ? 17.156 -19.547 -6.082 1 97.25 121 TRP A CA 1
ATOM 992 C C . TRP A 1 121 ? 16.656 -18.609 -7.184 1 97.25 121 TRP A C 1
ATOM 994 O O . TRP A 1 121 ? 15.461 -18.562 -7.465 1 97.25 121 TRP A O 1
ATOM 1004 N N . ARG A 1 122 ? 17.516 -17.922 -7.863 1 96.56 122 ARG A N 1
ATOM 1005 C CA . ARG A 1 122 ? 17.156 -16.812 -8.742 1 96.56 122 ARG A CA 1
ATOM 1006 C C . ARG A 1 122 ? 16.312 -17.297 -9.922 1 96.56 122 ARG A C 1
ATOM 1008 O O . ARG A 1 122 ? 15.336 -16.656 -10.297 1 96.56 122 ARG A O 1
ATOM 1015 N N . PRO A 1 123 ? 16.672 -18.484 -10.516 1 96.31 123 PRO A N 1
ATOM 1016 C CA . PRO A 1 123 ? 15.812 -18.984 -11.602 1 96.31 123 PRO A CA 1
ATOM 1017 C C . PRO A 1 123 ? 14.383 -19.266 -11.133 1 96.31 123 PRO A C 1
ATOM 1019 O O . PRO A 1 123 ? 13.438 -19.109 -11.906 1 96.31 123 PRO A O 1
ATOM 1022 N N . LEU A 1 124 ? 14.203 -19.703 -9.906 1 97 124 LEU A N 1
ATOM 1023 C CA . LEU A 1 124 ? 12.883 -19.969 -9.359 1 97 124 LEU A CA 1
ATOM 1024 C C . LEU A 1 124 ? 12.094 -18.672 -9.156 1 97 124 LEU A C 1
ATOM 1026 O O . LEU A 1 124 ? 10.891 -18.625 -9.414 1 97 124 LEU A O 1
ATOM 1030 N N . PHE A 1 125 ? 12.812 -17.609 -8.773 1 97 125 PHE A N 1
ATOM 1031 C CA . PHE A 1 125 ? 12.18 -16.297 -8.648 1 97 125 PHE A CA 1
ATOM 1032 C C . PHE A 1 125 ? 11.68 -15.797 -10 1 97 125 PHE A C 1
ATOM 1034 O O . PHE A 1 125 ? 10.617 -15.188 -10.086 1 97 125 PHE A O 1
ATOM 1041 N N . ALA A 1 126 ? 12.477 -16.094 -11 1 95.94 126 ALA A N 1
ATOM 1042 C CA . ALA A 1 126 ? 12.164 -15.633 -12.344 1 95.94 126 ALA A CA 1
ATOM 1043 C C . ALA A 1 126 ? 10.945 -16.359 -12.906 1 95.94 126 ALA A C 1
ATOM 1045 O O . ALA A 1 126 ? 10.219 -15.82 -13.75 1 95.94 126 ALA A O 1
ATOM 1046 N N . ASN A 1 127 ? 10.695 -17.531 -12.391 1 94.88 127 ASN A N 1
ATOM 1047 C CA . ASN A 1 127 ? 9.562 -18.312 -12.859 1 94.88 127 ASN A CA 1
ATOM 1048 C C . ASN A 1 127 ? 8.266 -17.875 -12.188 1 94.88 127 ASN A C 1
ATOM 1050 O O . ASN A 1 127 ? 7.18 -18.062 -12.75 1 94.88 127 ASN A O 1
ATOM 1054 N N . SER A 1 128 ? 8.438 -17.328 -10.961 1 94.31 128 SER A N 1
ATOM 1055 C CA . SER A 1 128 ? 7.234 -16.984 -10.227 1 94.31 128 SER A CA 1
ATOM 1056 C C . SER A 1 128 ? 7.523 -15.914 -9.164 1 94.31 128 SER A C 1
ATOM 1058 O O . SER A 1 128 ? 8.359 -16.125 -8.289 1 94.31 128 SER A O 1
ATOM 1060 N N . GLN A 1 129 ? 6.785 -14.891 -9.258 1 95.56 129 GLN A N 1
ATOM 1061 C CA . GLN A 1 129 ? 6.906 -13.852 -8.242 1 95.56 129 GLN A CA 1
ATOM 1062 C C . GLN A 1 129 ? 6.641 -14.406 -6.848 1 95.56 129 GLN A C 1
ATOM 1064 O O . GLN A 1 129 ? 7.254 -13.977 -5.871 1 95.56 129 GLN A O 1
ATOM 1069 N N . LEU A 1 130 ? 5.766 -15.445 -6.695 1 97.94 130 LEU A N 1
ATOM 1070 C CA . LEU A 1 130 ? 5.398 -16.016 -5.406 1 97.94 130 LEU A CA 1
ATOM 1071 C C . LEU A 1 130 ? 6.613 -16.625 -4.711 1 97.94 130 LEU A C 1
ATOM 1073 O O . LEU A 1 130 ? 6.766 -16.5 -3.496 1 97.94 130 LEU A O 1
ATOM 1077 N N . CYS A 1 131 ? 7.406 -17.281 -5.5 1 98.31 131 CYS A N 1
ATOM 1078 C CA . CYS A 1 131 ? 8.594 -17.891 -4.914 1 98.31 131 CYS A CA 1
ATOM 1079 C C . CYS A 1 131 ? 9.547 -16.828 -4.375 1 98.31 131 CYS A C 1
ATOM 1081 O O . CYS A 1 131 ? 10.07 -16.953 -3.266 1 98.31 131 CYS A O 1
ATOM 1083 N N . GLY A 1 132 ? 9.773 -15.797 -5.172 1 98.12 132 GLY A N 1
ATOM 1084 C CA . GLY A 1 132 ? 10.625 -14.703 -4.719 1 98.12 132 GLY A CA 1
ATOM 1085 C C . GLY A 1 132 ? 10.102 -14.023 -3.469 1 98.12 132 GLY A C 1
ATOM 1086 O O . GLY A 1 132 ? 10.867 -13.711 -2.557 1 98.12 132 GLY A O 1
ATOM 1087 N N . MET A 1 133 ? 8.836 -13.781 -3.424 1 98.25 133 MET A N 1
ATOM 1088 C CA . MET A 1 133 ? 8.211 -13.148 -2.268 1 98.25 133 MET A CA 1
ATOM 1089 C C . MET A 1 133 ? 8.344 -14.031 -1.029 1 98.25 133 MET A C 1
ATOM 1091 O O . MET A 1 133 ? 8.625 -13.531 0.063 1 98.25 133 MET A O 1
ATOM 1095 N N . ALA A 1 134 ? 8.094 -15.305 -1.207 1 98.75 134 ALA A N 1
ATOM 1096 C CA . ALA A 1 134 ? 8.242 -16.25 -0.099 1 98.75 134 ALA A CA 1
ATOM 1097 C C . ALA A 1 134 ? 9.664 -16.234 0.449 1 98.75 134 ALA A C 1
ATOM 1099 O O . ALA A 1 134 ? 9.867 -16.156 1.664 1 98.75 134 ALA A O 1
ATOM 1100 N N . TRP A 1 135 ? 10.594 -16.328 -0.426 1 98.69 135 TRP A N 1
ATOM 1101 C CA . TRP A 1 135 ? 12 -16.328 -0.019 1 98.69 135 TRP A CA 1
ATOM 1102 C C . TRP A 1 135 ? 12.359 -15.055 0.729 1 98.69 135 TRP A C 1
ATOM 1104 O O . TRP A 1 135 ? 12.977 -15.102 1.793 1 98.69 135 TRP A O 1
ATOM 1114 N N . LEU A 1 136 ? 11.945 -13.945 0.143 1 98.25 136 LEU A N 1
ATOM 1115 C CA . LEU A 1 136 ? 12.211 -12.648 0.761 1 98.25 136 LEU A CA 1
ATOM 1116 C C . LEU A 1 136 ? 11.578 -12.57 2.145 1 98.25 136 LEU A C 1
ATOM 1118 O O . LEU A 1 136 ? 12.18 -12.031 3.078 1 98.25 136 LEU A O 1
ATOM 1122 N N . GLY A 1 137 ? 10.32 -13.055 2.24 1 98.25 137 GLY A N 1
ATOM 1123 C CA . GLY A 1 137 ? 9.648 -13.086 3.529 1 98.25 137 GLY A CA 1
ATOM 1124 C C . GLY A 1 137 ? 10.43 -13.828 4.594 1 98.25 137 GLY A C 1
ATOM 1125 O O . GLY A 1 137 ? 10.578 -13.344 5.715 1 98.25 137 GLY A O 1
ATOM 1126 N N . VAL A 1 138 ? 10.906 -14.977 4.223 1 98.44 138 VAL A N 1
ATOM 1127 C CA . VAL A 1 138 ? 11.703 -15.773 5.152 1 98.44 138 VAL A CA 1
ATOM 1128 C C . VAL A 1 138 ? 12.977 -15.023 5.516 1 98.44 138 VAL A C 1
ATOM 1130 O O . VAL A 1 138 ? 13.344 -14.938 6.691 1 98.44 138 VAL A O 1
ATOM 1133 N N . ARG A 1 139 ? 13.633 -14.461 4.535 1 97.69 139 ARG A N 1
ATOM 1134 C CA . ARG A 1 139 ? 14.883 -13.734 4.738 1 97.69 139 ARG A CA 1
ATOM 1135 C C . ARG A 1 139 ? 14.672 -12.547 5.68 1 97.69 139 ARG A C 1
ATOM 1137 O O . ARG A 1 139 ? 15.547 -12.242 6.496 1 97.69 139 ARG A O 1
ATOM 1144 N N . TRP A 1 140 ? 13.57 -11.898 5.555 1 97 140 TRP A N 1
ATOM 1145 C CA . TRP A 1 140 ? 13.258 -10.719 6.359 1 97 140 TRP A CA 1
ATOM 1146 C C . TRP A 1 140 ? 12.531 -11.117 7.641 1 97 140 TRP A C 1
ATOM 1148 O O . TRP A 1 140 ? 12.047 -10.258 8.375 1 97 140 TRP A O 1
ATOM 1158 N N . ARG A 1 141 ? 12.359 -12.422 7.914 1 97.56 141 ARG A N 1
ATOM 1159 C CA . ARG A 1 141 ? 11.742 -12.977 9.117 1 97.56 141 ARG A CA 1
ATOM 1160 C C . ARG A 1 141 ? 10.305 -12.484 9.266 1 97.56 141 ARG A C 1
ATOM 1162 O O . ARG A 1 141 ? 9.875 -12.133 10.367 1 97.56 141 ARG A O 1
ATOM 1169 N N . ILE A 1 142 ? 9.617 -12.406 8.203 1 97.81 142 ILE A N 1
ATOM 1170 C CA . ILE A 1 142 ? 8.203 -12.062 8.188 1 97.81 142 ILE A CA 1
ATOM 1171 C C . ILE A 1 142 ? 7.367 -13.344 8.203 1 97.81 142 ILE A C 1
ATOM 1173 O O . ILE A 1 142 ? 7.555 -14.227 7.367 1 97.81 142 ILE A O 1
ATOM 1177 N N . PRO A 1 143 ? 6.445 -13.453 9.156 1 97.69 143 PRO A N 1
ATOM 1178 C CA . PRO A 1 143 ? 5.598 -14.648 9.203 1 97.69 143 PRO A CA 1
ATOM 1179 C C . PRO A 1 143 ? 4.762 -14.828 7.941 1 97.69 143 PRO A C 1
ATOM 1181 O O . PRO A 1 143 ? 4.328 -13.844 7.336 1 97.69 143 PRO A O 1
ATOM 1184 N N . LEU A 1 144 ? 4.457 -16.031 7.621 1 98.38 144 LEU A N 1
ATOM 1185 C CA . LEU A 1 144 ? 3.705 -16.406 6.43 1 98.38 144 LEU A CA 1
ATOM 1186 C C . LEU A 1 144 ? 2.369 -15.68 6.371 1 98.38 144 LEU A C 1
ATOM 1188 O O . LEU A 1 144 ? 1.985 -15.156 5.324 1 98.38 144 LEU A O 1
ATOM 1192 N N . THR A 1 145 ? 1.687 -15.578 7.484 1 97.94 145 THR A N 1
ATOM 1193 C CA . THR A 1 145 ? 0.361 -14.977 7.523 1 97.94 145 THR A CA 1
ATOM 1194 C C . THR A 1 145 ? 0.435 -13.484 7.188 1 97.94 145 THR A C 1
ATOM 1196 O O . THR A 1 145 ? -0.438 -12.953 6.496 1 97.94 145 THR A O 1
ATOM 1199 N N . ASP A 1 146 ? 1.461 -12.789 7.645 1 97.62 146 ASP A N 1
ATOM 1200 C CA . ASP A 1 146 ? 1.637 -11.367 7.336 1 97.62 146 ASP A CA 1
ATOM 1201 C C . ASP A 1 146 ? 1.962 -11.164 5.859 1 97.62 146 ASP A C 1
ATOM 1203 O O . ASP A 1 146 ? 1.438 -10.242 5.227 1 97.62 146 ASP A O 1
ATOM 1207 N N . LEU A 1 147 ? 2.797 -12.031 5.355 1 98.19 147 LEU A N 1
ATOM 1208 C CA . LEU A 1 147 ? 3.158 -11.961 3.943 1 98.19 147 LEU A CA 1
ATOM 1209 C C . LEU A 1 147 ? 1.944 -12.219 3.057 1 98.19 147 LEU A C 1
ATOM 1211 O O . LEU A 1 147 ? 1.791 -11.594 2.008 1 98.19 147 LEU A O 1
ATOM 1215 N N . ALA A 1 148 ? 1.135 -13.141 3.506 1 98.62 148 ALA A N 1
ATOM 1216 C CA . ALA A 1 148 ? -0.081 -13.484 2.771 1 98.62 148 ALA A CA 1
ATOM 1217 C C . ALA A 1 148 ? -1.031 -12.289 2.701 1 98.62 148 ALA A C 1
ATOM 1219 O O . ALA A 1 148 ? -1.735 -12.109 1.704 1 98.62 148 ALA A O 1
ATOM 1220 N N . LEU A 1 149 ? -1.06 -11.461 3.717 1 98.44 149 LEU A N 1
ATOM 1221 C CA . LEU A 1 149 ? -1.889 -10.266 3.705 1 98.44 149 LEU A CA 1
ATOM 1222 C C . LEU A 1 149 ? -1.411 -9.281 2.639 1 98.44 149 LEU A C 1
ATOM 1224 O O . LEU A 1 149 ? -2.223 -8.703 1.912 1 98.44 149 LEU A O 1
ATOM 1228 N N . SER A 1 150 ? -0.129 -9.109 2.482 1 98.12 150 SER A N 1
ATOM 1229 C CA . SER A 1 150 ? 0.423 -8.219 1.468 1 98.12 150 SER A CA 1
ATOM 1230 C C . SER A 1 150 ? 0.144 -8.742 0.063 1 98.12 150 SER A C 1
ATOM 1232 O O . SER A 1 150 ? -0.222 -7.973 -0.83 1 98.12 150 SER A O 1
ATOM 1234 N N . LEU A 1 151 ? 0.349 -10.023 -0.073 1 97.44 151 LEU A N 1
ATOM 1235 C CA . LEU A 1 151 ? 0.094 -10.656 -1.363 1 97.44 151 LEU A CA 1
ATOM 1236 C C . LEU A 1 151 ? -1.369 -10.5 -1.764 1 97.44 151 LEU A C 1
ATOM 1238 O O . LEU A 1 151 ? -1.671 -10.102 -2.891 1 97.44 151 LEU A O 1
ATOM 1242 N N . GLY A 1 152 ? -2.229 -10.859 -0.831 1 97.75 152 GLY A N 1
ATOM 1243 C CA . GLY A 1 152 ? -3.654 -10.75 -1.095 1 97.75 152 GLY A CA 1
ATOM 1244 C C . GLY A 1 152 ? -4.105 -9.336 -1.378 1 97.75 152 GLY A C 1
ATOM 1245 O O . GLY A 1 152 ? -4.887 -9.094 -2.305 1 97.75 152 GLY A O 1
ATOM 1246 N N . TYR A 1 153 ? -3.625 -8.406 -0.615 1 97.94 153 TYR A N 1
ATOM 1247 C CA . TYR A 1 153 ? -3.996 -7.012 -0.828 1 97.94 153 TYR A CA 1
ATOM 1248 C C . TYR A 1 153 ? -3.572 -6.539 -2.215 1 97.94 153 TYR A C 1
ATOM 1250 O O . TYR A 1 153 ? -4.367 -5.938 -2.941 1 97.94 153 TYR A O 1
ATOM 1258 N N . SER A 1 154 ? -2.326 -6.812 -2.529 1 96.69 154 SER A N 1
ATOM 1259 C CA . SER A 1 154 ? -1.794 -6.398 -3.824 1 96.69 154 SER A CA 1
ATOM 1260 C C . SER A 1 154 ? -2.613 -6.984 -4.969 1 96.69 154 SER A C 1
ATOM 1262 O O . SER A 1 154 ? -2.92 -6.289 -5.941 1 96.69 154 SER A O 1
ATOM 1264 N N . TRP A 1 155 ? -2.924 -8.211 -4.84 1 95.38 155 TRP A N 1
ATOM 1265 C CA . TRP A 1 155 ? -3.693 -8.906 -5.867 1 95.38 155 TRP A CA 1
ATOM 1266 C C . TRP A 1 155 ? -5.078 -8.289 -6.02 1 95.38 155 TRP A C 1
ATOM 1268 O O . TRP A 1 155 ? -5.527 -8.016 -7.137 1 95.38 155 TRP A O 1
ATOM 1278 N N . LEU A 1 156 ? -5.727 -8.008 -4.941 1 96.56 156 LEU A N 1
ATOM 1279 C CA . LEU A 1 156 ? -7.078 -7.461 -4.953 1 96.56 156 LEU A CA 1
ATOM 1280 C C . LEU A 1 156 ? -7.078 -6.02 -5.449 1 96.56 156 LEU A C 1
ATOM 1282 O O . LEU A 1 156 ? -7.918 -5.641 -6.27 1 96.56 156 LEU A O 1
ATOM 1286 N N . GLU A 1 157 ? -6.172 -5.23 -4.945 1 96.38 157 GLU A N 1
ATOM 1287 C CA . GLU A 1 157 ? -6.113 -3.836 -5.379 1 96.38 157 GLU A CA 1
ATOM 1288 C C . GLU A 1 157 ? -5.836 -3.734 -6.875 1 96.38 157 GLU A C 1
ATOM 1290 O O . GLU A 1 157 ? -6.453 -2.93 -7.574 1 96.38 157 GLU A O 1
ATOM 1295 N N . SER A 1 158 ? -4.926 -4.555 -7.355 1 94.44 158 SER A N 1
ATOM 1296 C CA . SER A 1 158 ? -4.602 -4.547 -8.773 1 94.44 158 SER A CA 1
ATOM 1297 C C . SER A 1 158 ? -5.812 -4.914 -9.625 1 94.44 158 SER A C 1
ATOM 1299 O O . SER A 1 158 ? -6.039 -4.328 -10.688 1 94.44 158 SER A O 1
ATOM 1301 N N . ALA A 1 159 ? -6.531 -5.902 -9.18 1 94.12 159 ALA A N 1
ATOM 1302 C CA . ALA A 1 159 ? -7.734 -6.316 -9.891 1 94.12 159 ALA A CA 1
ATOM 1303 C C . ALA A 1 159 ? -8.766 -5.191 -9.93 1 94.12 159 ALA A C 1
ATOM 1305 O O . ALA A 1 159 ? -9.352 -4.922 -10.977 1 94.12 159 ALA A O 1
ATOM 1306 N N . VAL A 1 160 ? -8.984 -4.539 -8.805 1 95.75 160 VAL A N 1
ATOM 1307 C CA . VAL A 1 160 ? -9.977 -3.475 -8.727 1 95.75 160 VAL A CA 1
ATOM 1308 C C . VAL A 1 160 ? -9.555 -2.301 -9.602 1 95.75 160 VAL A C 1
ATOM 1310 O O . VAL A 1 160 ? -10.383 -1.71 -10.305 1 95.75 160 VAL A O 1
ATOM 1313 N N . MET A 1 161 ? -8.273 -1.974 -9.586 1 93.75 161 MET A N 1
ATOM 1314 C CA . MET A 1 161 ? -7.797 -0.873 -10.414 1 93.75 161 MET A CA 1
ATOM 1315 C C . MET A 1 161 ? -7.93 -1.208 -11.898 1 93.75 161 MET A C 1
ATOM 1317 O O . MET A 1 161 ? -8.195 -0.326 -12.719 1 93.75 161 MET A O 1
ATOM 1321 N N . ALA A 1 162 ? -7.75 -2.49 -12.266 1 91.94 162 ALA A N 1
ATOM 1322 C CA . ALA A 1 162 ? -8.031 -2.916 -13.633 1 91.94 162 ALA A CA 1
ATOM 1323 C C . ALA A 1 162 ? -9.516 -2.75 -13.961 1 91.94 162 ALA A C 1
ATOM 1325 O O . ALA A 1 162 ? -9.867 -2.357 -15.078 1 91.94 162 ALA A O 1
ATOM 1326 N N . GLY A 1 163 ? -10.344 -3.045 -12.984 1 92.81 163 GLY A N 1
ATOM 1327 C CA . GLY A 1 163 ? -11.773 -2.854 -13.156 1 92.81 163 GLY A CA 1
ATOM 1328 C C . GLY A 1 163 ? -12.156 -1.405 -13.391 1 92.81 163 GLY A C 1
ATOM 1329 O O . GLY A 1 163 ? -13.031 -1.116 -14.219 1 92.81 163 GLY A O 1
ATOM 1330 N N . VAL A 1 164 ? -11.516 -0.475 -12.688 1 93.56 164 VAL A N 1
ATOM 1331 C CA . VAL A 1 164 ? -11.773 0.951 -12.859 1 93.56 164 VAL A CA 1
ATOM 1332 C C . VAL A 1 164 ? -11.547 1.342 -14.32 1 93.56 164 VAL A C 1
ATOM 1334 O O . VAL A 1 164 ? -12.281 2.17 -14.867 1 93.56 164 VAL A O 1
ATOM 1337 N N . LYS A 1 165 ? -10.609 0.722 -14.969 1 91.44 165 LYS A N 1
ATOM 1338 C CA . LYS A 1 165 ? -10.25 1.058 -16.344 1 91.44 165 LYS A CA 1
ATOM 1339 C C . LYS A 1 165 ? -11.172 0.349 -17.344 1 91.44 165 LYS A C 1
ATOM 1341 O O . LYS A 1 165 ? -11.586 0.94 -18.344 1 91.44 165 LYS A O 1
ATOM 1346 N N . LEU A 1 166 ? -11.594 -0.87 -17.094 1 91.25 166 LEU A N 1
ATOM 1347 C CA . LEU A 1 166 ? -12.25 -1.723 -18.078 1 91.25 166 LEU A CA 1
ATOM 1348 C C . LEU A 1 166 ? -13.766 -1.647 -17.938 1 91.25 166 LEU A C 1
ATOM 1350 O O . LEU A 1 166 ? -14.492 -1.821 -18.922 1 91.25 166 LEU A O 1
ATOM 1354 N N . VAL A 1 167 ? -14.398 -1.502 -16.828 1 90.12 167 VAL A N 1
ATOM 1355 C CA . VAL A 1 167 ? -15.828 -1.47 -16.547 1 90.12 167 VAL A CA 1
ATOM 1356 C C . VAL A 1 167 ? -16.25 -0.046 -16.188 1 90.12 167 VAL A C 1
ATOM 1358 O O . VAL A 1 167 ? -17.406 0.329 -16.375 1 90.12 167 VAL A O 1
ATOM 1361 N N . PRO A 1 168 ? -15.578 0.747 -15.992 1 86 168 PRO A N 1
ATOM 1362 C CA . PRO A 1 168 ? -15.312 2.105 -15.508 1 86 168 PRO A CA 1
ATOM 1363 C C . PRO A 1 168 ? -16.25 2.516 -14.367 1 86 168 PRO A C 1
ATOM 1365 O O . PRO A 1 168 ? -17.062 3.424 -14.531 1 86 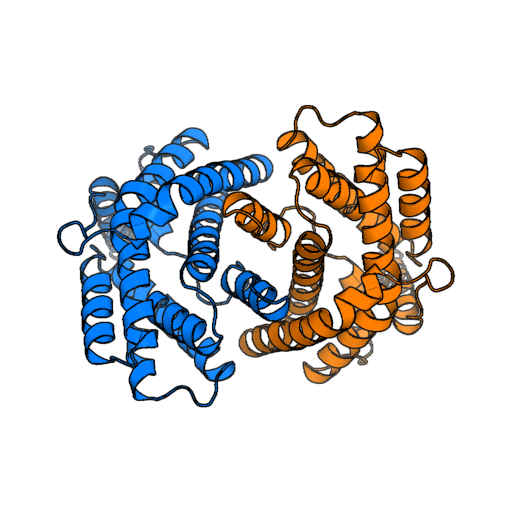168 PRO A O 1
ATOM 1368 N N . PHE A 1 169 ? -16.094 1.854 -13.281 1 92.69 169 PHE A N 1
ATOM 1369 C CA . PHE A 1 169 ? -16.719 2.402 -12.086 1 92.69 169 PHE A CA 1
ATOM 1370 C C . PHE A 1 169 ? -15.797 3.428 -11.422 1 92.69 169 PHE A C 1
ATOM 1372 O O . PHE A 1 169 ? -14.602 3.475 -11.711 1 92.69 169 PHE A O 1
ATOM 1379 N N . GLY A 1 170 ? -16.328 4.406 -10.766 1 93.94 170 GLY A N 1
ATOM 1380 C CA . GLY A 1 170 ? -15.617 5.535 -10.203 1 93.94 170 GLY A CA 1
ATOM 1381 C C . GLY A 1 170 ? -14.711 5.148 -9.047 1 93.94 170 GLY A C 1
ATOM 1382 O O . GLY A 1 170 ? -14.781 4.023 -8.547 1 93.94 170 GLY A O 1
ATOM 1383 N N . GLN A 1 171 ? -13.859 5.988 -8.695 1 94.38 171 GLN A N 1
ATOM 1384 C CA . GLN A 1 171 ? -12.844 5.754 -7.68 1 94.38 171 GLN A CA 1
ATOM 1385 C C . GLN A 1 171 ? -13.477 5.48 -6.32 1 94.38 171 GLN A C 1
ATOM 1387 O O . GLN A 1 171 ? -12.938 4.707 -5.523 1 94.38 171 GLN A O 1
ATOM 1392 N N . GLN A 1 172 ? -14.531 6.094 -6.027 1 94.69 172 GLN A N 1
ATOM 1393 C CA . GLN A 1 172 ? -15.219 5.828 -4.766 1 94.69 172 GLN A CA 1
ATOM 1394 C C . GLN A 1 172 ? -15.695 4.379 -4.695 1 94.69 172 GLN A C 1
ATOM 1396 O O . GLN A 1 172 ? -15.5 3.703 -3.686 1 94.69 172 GLN A O 1
ATOM 1401 N N . ALA A 1 173 ? -16.281 3.957 -5.773 1 96.5 173 ALA A N 1
ATOM 1402 C CA . ALA A 1 173 ? -16.734 2.568 -5.859 1 96.5 173 ALA A CA 1
ATOM 1403 C C . ALA A 1 173 ? -15.547 1.607 -5.754 1 96.5 173 ALA A C 1
ATOM 1405 O O . ALA A 1 173 ? -15.648 0.56 -5.113 1 96.5 173 ALA A O 1
ATOM 1406 N N . ALA A 1 174 ? -14.469 1.946 -6.379 1 97.25 174 ALA A N 1
ATOM 1407 C CA . ALA A 1 174 ? -13.258 1.123 -6.336 1 97.25 174 ALA A CA 1
ATOM 1408 C C . ALA A 1 174 ? -12.781 0.922 -4.902 1 97.25 174 ALA A C 1
ATOM 1410 O O . ALA A 1 174 ? -12.453 -0.198 -4.5 1 97.25 174 ALA A O 1
ATOM 1411 N N . GLN A 1 175 ? -12.781 2.008 -4.152 1 97.75 175 GLN A N 1
ATOM 1412 C CA . GLN A 1 175 ? -12.297 1.951 -2.779 1 97.75 175 GLN A CA 1
ATOM 1413 C C . GLN A 1 175 ? -13.234 1.129 -1.898 1 97.75 175 GLN A C 1
ATOM 1415 O O . GLN A 1 175 ? -12.789 0.423 -0.994 1 97.75 175 GLN A O 1
ATOM 1420 N N . GLN A 1 176 ? -14.484 1.189 -2.127 1 97.31 176 GLN A N 1
ATOM 1421 C CA . GLN A 1 176 ? -15.453 0.354 -1.418 1 97.31 176 GLN A CA 1
ATOM 1422 C C . GLN A 1 176 ? -15.273 -1.118 -1.774 1 97.31 176 GLN A C 1
ATOM 1424 O O . GLN A 1 176 ? -15.398 -1.991 -0.913 1 97.31 176 GLN A O 1
ATOM 1429 N N . LEU A 1 177 ? -15.047 -1.36 -3.057 1 97.88 177 LEU A N 1
ATOM 1430 C CA . LEU A 1 177 ? -14.812 -2.725 -3.518 1 97.88 177 LEU A CA 1
ATOM 1431 C C . LEU A 1 177 ? -13.578 -3.318 -2.85 1 97.88 177 LEU A C 1
ATOM 1433 O O . LEU A 1 177 ? -13.594 -4.477 -2.424 1 97.88 177 LEU A O 1
ATOM 1437 N N . ILE A 1 178 ? -12.508 -2.539 -2.752 1 98.19 178 ILE A N 1
ATOM 1438 C CA . ILE A 1 178 ? -11.289 -3.018 -2.104 1 98.19 178 ILE A CA 1
ATOM 1439 C C . ILE A 1 178 ? -11.594 -3.408 -0.659 1 98.19 178 ILE A C 1
ATOM 1441 O O . ILE A 1 178 ? -11.203 -4.484 -0.203 1 98.19 178 ILE A O 1
ATOM 1445 N N . LEU A 1 179 ? -12.336 -2.582 0.073 1 97.5 179 LEU A N 1
ATOM 1446 C CA . LEU A 1 179 ? -12.703 -2.863 1.457 1 97.5 179 LEU A CA 1
ATOM 1447 C C . LEU A 1 179 ? -13.453 -4.184 1.563 1 97.5 179 LEU A C 1
ATOM 1449 O O . LEU A 1 179 ? -13.102 -5.043 2.373 1 97.5 179 LEU A O 1
ATOM 1453 N N . SER A 1 180 ? -14.453 -4.344 0.732 1 97.62 180 SER A N 1
ATOM 1454 C CA . SER A 1 180 ? -15.328 -5.504 0.813 1 97.62 180 SER A CA 1
ATOM 1455 C C . SER A 1 180 ? -14.602 -6.781 0.415 1 97.62 180 SER A C 1
ATOM 1457 O O . SER A 1 180 ? -14.742 -7.812 1.071 1 97.62 180 SER A O 1
ATOM 1459 N N . LEU A 1 181 ? -13.844 -6.723 -0.633 1 98.31 181 LEU A N 1
ATOM 1460 C CA . LEU A 1 181 ? -13.109 -7.891 -1.106 1 98.31 181 LEU A CA 1
ATOM 1461 C C . LEU A 1 181 ? -12.023 -8.289 -0.117 1 98.31 181 LEU A C 1
ATOM 1463 O O . LEU A 1 181 ? -11.75 -9.477 0.072 1 98.31 181 LEU A O 1
ATOM 1467 N N . CYS A 1 182 ? -11.398 -7.289 0.516 1 98.5 182 CYS A N 1
ATOM 1468 C CA . CYS A 1 182 ? -10.398 -7.574 1.535 1 98.5 182 CYS A CA 1
ATOM 1469 C C . CYS A 1 182 ? -11.023 -8.242 2.752 1 98.5 182 CYS A C 1
ATOM 1471 O O . CYS A 1 182 ? -10.414 -9.109 3.373 1 98.5 182 CYS A O 1
ATOM 1473 N N . ASP A 1 183 ? -12.258 -7.812 3.121 1 97.81 183 ASP A N 1
ATOM 1474 C CA . ASP A 1 183 ? -12.969 -8.492 4.195 1 97.81 183 ASP A CA 1
ATOM 1475 C C . ASP A 1 183 ? -13.195 -9.969 3.857 1 97.81 183 ASP A C 1
ATOM 1477 O O . ASP A 1 183 ? -13.016 -10.836 4.711 1 97.81 183 ASP A O 1
ATOM 1481 N N . HIS A 1 184 ? -13.57 -10.156 2.648 1 98.44 184 HIS A N 1
ATOM 1482 C CA . HIS A 1 184 ? -13.781 -11.523 2.188 1 98.44 184 HIS A CA 1
ATOM 1483 C C . HIS A 1 184 ? -12.477 -12.32 2.213 1 98.44 184 HIS A C 1
ATOM 1485 O O . HIS A 1 184 ? -12.453 -13.469 2.654 1 98.44 184 HIS A O 1
ATOM 1491 N N . TYR A 1 185 ? -11.438 -11.734 1.808 1 98.75 185 TYR A N 1
ATOM 1492 C CA . TYR A 1 185 ? -10.125 -12.367 1.833 1 98.75 185 TYR A CA 1
ATOM 1493 C C . TYR A 1 185 ? -9.742 -12.766 3.254 1 98.75 185 TYR A C 1
ATOM 1495 O O . TYR A 1 185 ? -9.266 -13.875 3.49 1 98.75 185 TYR A O 1
ATOM 1503 N N . ALA A 1 186 ? -9.883 -11.82 4.16 1 98.31 186 ALA A N 1
ATOM 1504 C CA . ALA A 1 186 ? -9.5 -12.055 5.551 1 98.31 186 ALA A CA 1
ATOM 1505 C C . ALA A 1 186 ? -10.25 -13.25 6.137 1 98.31 186 ALA A C 1
ATOM 1507 O O . ALA A 1 186 ? -9.703 -13.977 6.969 1 98.31 186 ALA A O 1
ATOM 1508 N N . GLN A 1 187 ? -11.414 -13.484 5.68 1 97.5 187 GLN A N 1
ATOM 1509 C CA . GLN A 1 187 ? -12.25 -14.562 6.211 1 97.5 187 GLN A CA 1
ATOM 1510 C C . GLN A 1 187 ? -11.758 -15.922 5.738 1 97.5 187 GLN A C 1
ATOM 1512 O O . GLN A 1 187 ? -11.914 -16.922 6.441 1 97.5 187 GLN A O 1
ATOM 1517 N N . GLY A 1 188 ? -11.164 -16 4.574 1 97.94 188 GLY A N 1
ATOM 1518 C CA . GLY A 1 188 ? -10.844 -17.281 3.977 1 97.94 188 GLY A CA 1
ATOM 1519 C C . GLY A 1 188 ? -9.352 -17.578 3.953 1 97.94 188 GLY A C 1
ATOM 1520 O O . GLY A 1 188 ? -8.938 -18.688 3.65 1 97.94 188 GLY A O 1
ATOM 1521 N N . MET A 1 189 ? -8.562 -16.609 4.34 1 98.19 189 MET A N 1
ATOM 1522 C CA . MET A 1 189 ? -7.117 -16.672 4.152 1 98.19 189 MET A CA 1
ATOM 1523 C C . MET A 1 189 ? -6.516 -17.844 4.918 1 98.19 189 MET A C 1
ATOM 1525 O O . MET A 1 189 ? -5.727 -18.609 4.367 1 98.19 189 MET A O 1
ATOM 1529 N N . ALA A 1 190 ? -6.895 -18 6.191 1 97.81 190 ALA A N 1
ATOM 1530 C CA . ALA A 1 190 ? -6.316 -19.047 7.043 1 97.81 190 ALA A CA 1
ATOM 1531 C C . ALA A 1 190 ? -6.602 -20.438 6.48 1 97.81 190 ALA A C 1
ATOM 1533 O O . ALA A 1 190 ? -5.715 -21.281 6.449 1 97.81 190 ALA A O 1
ATOM 1534 N N . GLN A 1 191 ? -7.809 -20.656 6.07 1 97.56 191 GLN A N 1
ATOM 1535 C CA . GLN A 1 191 ? -8.188 -21.938 5.488 1 97.56 191 GLN A CA 1
ATOM 1536 C C . GLN A 1 191 ? -7.422 -22.188 4.191 1 97.56 191 GLN A C 1
ATOM 1538 O O . GLN A 1 191 ? -6.992 -23.328 3.936 1 97.56 191 GLN A O 1
ATOM 1543 N N . ALA A 1 192 ? -7.277 -21.172 3.385 1 98 192 ALA A N 1
ATOM 1544 C CA . ALA A 1 192 ? -6.559 -21.312 2.119 1 98 192 ALA A CA 1
ATOM 1545 C C . ALA A 1 192 ? -5.094 -21.672 2.354 1 98 192 ALA A C 1
ATOM 1547 O O . ALA A 1 192 ? -4.547 -22.531 1.664 1 98 192 ALA A O 1
ATOM 1548 N N . LEU A 1 193 ? -4.484 -21.062 3.34 1 98.19 193 LEU A N 1
ATOM 1549 C CA . LEU A 1 193 ? -3.082 -21.312 3.652 1 98.19 193 LEU A CA 1
ATOM 1550 C C . LEU A 1 193 ? -2.879 -22.75 4.141 1 98.19 193 LEU A C 1
ATOM 1552 O O . LEU A 1 193 ? -1.804 -23.328 3.953 1 98.19 193 LEU A O 1
ATOM 1556 N N . ALA A 1 194 ? -3.926 -23.312 4.668 1 97.75 194 AL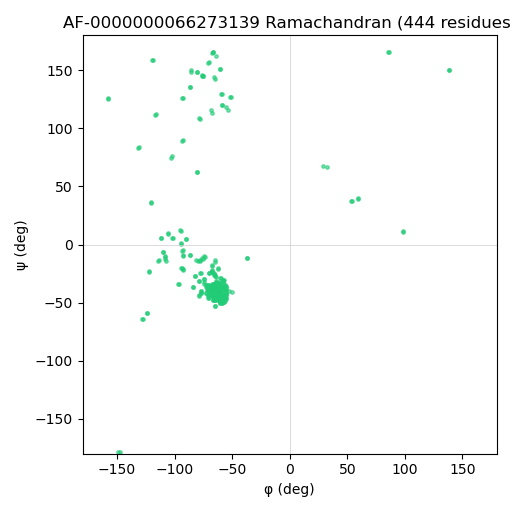A A N 1
ATOM 1557 C CA . ALA A 1 194 ? -3.832 -24.641 5.273 1 97.75 194 ALA A CA 1
ATOM 1558 C C . ALA A 1 194 ? -4.391 -25.703 4.34 1 97.75 194 ALA A C 1
ATOM 1560 O O . ALA A 1 194 ? -4.469 -26.875 4.707 1 97.75 194 ALA A O 1
ATOM 1561 N N . ARG A 1 195 ? -4.766 -25.359 3.141 1 96.88 195 ARG A N 1
ATOM 1562 C CA . ARG A 1 195 ? -5.387 -26.281 2.201 1 96.88 195 ARG A CA 1
ATOM 1563 C C . ARG A 1 195 ? -4.461 -27.453 1.907 1 96.88 195 ARG A C 1
ATOM 1565 O O . ARG A 1 195 ? -3.287 -27.266 1.583 1 96.88 195 ARG A O 1
ATOM 1572 N N . PRO A 1 196 ? -4.957 -28.719 2.008 1 95.94 196 PRO A N 1
ATOM 1573 C CA . PRO A 1 196 ? -4.102 -29.875 1.743 1 95.94 196 PRO A CA 1
ATOM 1574 C C . PRO A 1 196 ? -3.746 -30.016 0.266 1 95.94 196 PRO A C 1
ATOM 1576 O O . PRO A 1 196 ? -4.48 -29.531 -0.601 1 95.94 196 PRO A O 1
ATOM 1579 N N . ASP A 1 197 ? -2.68 -30.672 -0.038 1 93.25 197 ASP A N 1
ATOM 1580 C CA . ASP A 1 197 ? -2.17 -30.828 -1.396 1 93.25 197 ASP A CA 1
ATOM 1581 C C . ASP A 1 197 ? -3.23 -31.422 -2.314 1 93.25 197 ASP A C 1
ATOM 1583 O O . ASP A 1 197 ? -3.354 -31.031 -3.475 1 93.25 197 ASP A O 1
ATOM 1587 N N . ALA A 1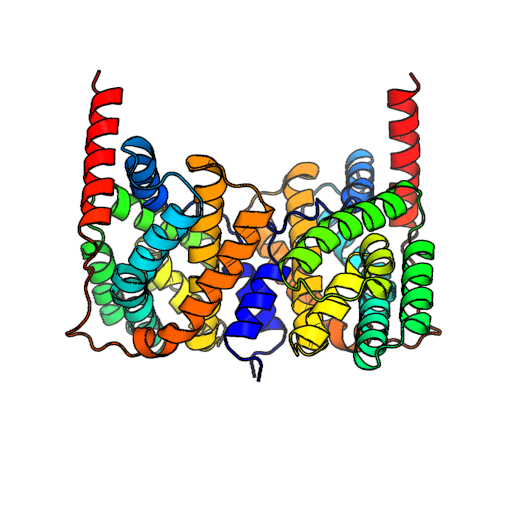 198 ? -4.004 -32.312 -1.772 1 91.81 198 ALA A N 1
ATOM 1588 C CA . ALA A 1 198 ? -4.992 -33.062 -2.551 1 91.81 198 ALA A CA 1
ATOM 1589 C C . ALA A 1 198 ? -6.105 -32.125 -3.045 1 91.81 198 ALA A C 1
ATOM 1591 O O . ALA A 1 198 ? -6.82 -32.469 -3.992 1 91.81 198 ALA A O 1
ATOM 1592 N N . ASP A 1 199 ? -6.188 -30.984 -2.41 1 91.62 199 ASP A N 1
ATOM 1593 C CA . ASP A 1 199 ? -7.297 -30.094 -2.723 1 91.62 199 ASP A CA 1
ATOM 1594 C C . ASP A 1 199 ? -6.824 -28.906 -3.564 1 91.62 199 ASP A C 1
ATOM 1596 O O . ASP A 1 199 ? -7.586 -27.969 -3.803 1 91.62 199 ASP A O 1
ATOM 1600 N N . LEU A 1 200 ? -5.594 -28.938 -4.062 1 91.69 200 LEU A N 1
ATOM 1601 C CA . LEU A 1 200 ? -5.062 -27.844 -4.875 1 91.69 200 LEU A CA 1
ATOM 1602 C C . LEU A 1 200 ? -5.629 -27.891 -6.289 1 91.69 200 LEU A C 1
ATOM 1604 O O . LEU A 1 200 ? -5.883 -28.984 -6.824 1 91.69 200 LEU A O 1
ATOM 1608 N N . GLY A 1 201 ? -5.82 -26.781 -6.852 1 86.38 201 GLY A N 1
ATOM 1609 C CA . GLY A 1 201 ? -6.223 -26.703 -8.25 1 86.38 201 GLY A CA 1
ATOM 1610 C C . GLY A 1 201 ? -7.293 -25.656 -8.508 1 86.38 201 GLY A C 1
ATOM 1611 O O . GLY A 1 201 ? -8 -25.25 -7.582 1 86.38 201 GLY A O 1
ATOM 1612 N N . SER A 1 202 ? -7.242 -25.125 -9.695 1 72 202 SER A N 1
ATOM 1613 C CA . SER A 1 202 ? -8.172 -24.078 -10.086 1 72 202 SER A CA 1
ATOM 1614 C C . SER A 1 202 ? -9.469 -24.656 -10.641 1 72 202 SER A C 1
ATOM 1616 O O . SER A 1 202 ? -9.461 -25.719 -11.273 1 72 202 SER A O 1
ATOM 1618 N N . SER A 1 203 ? -10.523 -24.062 -10.188 1 67.75 203 SER A N 1
ATOM 1619 C CA . SER A 1 203 ? -11.82 -24.438 -10.742 1 67.75 203 SER A CA 1
ATOM 1620 C C . SER A 1 203 ? -12.516 -23.234 -11.367 1 67.75 203 SER A C 1
ATOM 1622 O O . SER A 1 203 ? -13.711 -23.016 -11.156 1 67.75 203 SER A O 1
ATOM 1624 N N . THR A 1 204 ? -11.703 -22.422 -11.969 1 65.5 204 THR A N 1
ATOM 1625 C CA . THR A 1 204 ? -12.359 -21.281 -12.594 1 65.5 204 THR A CA 1
ATOM 1626 C C . THR A 1 204 ? -12.469 -21.469 -14.102 1 65.5 204 THR A C 1
ATOM 1628 O O . THR A 1 204 ? -11.766 -20.797 -14.867 1 65.5 204 THR A O 1
ATOM 1631 N N . PRO A 1 205 ? -13.375 -22.312 -14.484 1 66.94 205 PRO A N 1
ATOM 1632 C CA . PRO A 1 205 ? -13.477 -22.594 -15.914 1 66.94 205 PRO A CA 1
ATOM 1633 C C . PRO A 1 205 ? -13.805 -21.359 -16.75 1 66.94 205 PRO A C 1
ATOM 1635 O O . PRO A 1 205 ? -13.281 -21.188 -17.844 1 66.94 205 PRO A O 1
ATOM 1638 N N . LEU A 1 206 ? -14.57 -20.5 -16.156 1 65.38 206 LEU A N 1
ATOM 1639 C CA . LEU A 1 206 ? -14.977 -19.312 -16.891 1 65.38 206 LEU A CA 1
ATOM 1640 C C . LEU A 1 206 ? -13.789 -18.375 -17.078 1 65.38 206 LEU A C 1
ATOM 1642 O O . LEU A 1 206 ? -13.641 -17.766 -18.156 1 65.38 206 LEU A O 1
ATOM 1646 N N . ALA A 1 207 ? -13.016 -18.312 -16.078 1 67.88 207 ALA A N 1
ATOM 1647 C CA . ALA A 1 207 ? -11.828 -17.469 -16.203 1 67.88 207 ALA A CA 1
ATOM 1648 C C . ALA A 1 207 ? -10.836 -18.047 -17.203 1 67.88 207 ALA A C 1
ATOM 1650 O O . ALA A 1 207 ? -10.203 -17.312 -17.953 1 67.88 207 ALA A O 1
ATOM 1651 N N . ALA A 1 208 ? -10.766 -19.312 -17.156 1 72.19 208 ALA A N 1
ATOM 1652 C CA . ALA A 1 208 ? -9.906 -20 -18.109 1 72.19 208 ALA A CA 1
ATOM 1653 C C . ALA A 1 208 ? -10.414 -19.812 -19.547 1 72.19 208 ALA A C 1
ATOM 1655 O O . ALA A 1 208 ? -9.633 -19.562 -20.453 1 72.19 208 ALA A O 1
ATOM 1656 N N . ILE A 1 209 ? -11.641 -19.891 -19.641 1 72.62 209 ILE A N 1
ATOM 1657 C CA . ILE A 1 209 ? -12.258 -19.688 -20.953 1 72.62 209 ILE A CA 1
ATOM 1658 C C . ILE A 1 209 ? -12.047 -18.25 -21.406 1 72.62 209 ILE A C 1
ATOM 1660 O O . ILE A 1 209 ? -11.648 -18 -22.547 1 72.62 209 ILE A O 1
ATOM 1664 N N . ALA A 1 210 ? -12.281 -17.359 -20.578 1 70.69 210 ALA A N 1
ATOM 1665 C CA . ALA A 1 210 ? -12.125 -15.945 -20.891 1 70.69 210 ALA A CA 1
ATOM 1666 C C . ALA A 1 210 ? -10.688 -15.633 -21.312 1 70.69 210 ALA A C 1
ATOM 1668 O O . ALA A 1 210 ? -10.461 -14.914 -22.297 1 70.69 210 ALA A O 1
ATOM 1669 N N . SER A 1 211 ? -9.789 -16.188 -20.625 1 72.12 211 SER A N 1
ATOM 1670 C CA . SER A 1 211 ? -8.375 -16 -20.953 1 72.12 211 SER A CA 1
ATOM 1671 C C . SER A 1 211 ? -8.031 -16.609 -22.297 1 72.12 211 SER A C 1
ATOM 1673 O O . SER A 1 211 ? -7.336 -15.992 -23.109 1 72.12 211 SER A O 1
ATOM 1675 N N . ALA A 1 212 ? -8.539 -17.781 -22.5 1 74.69 212 ALA A N 1
ATOM 1676 C CA . ALA A 1 212 ? -8.297 -18.5 -23.75 1 74.69 212 ALA A CA 1
ATOM 1677 C C . ALA A 1 212 ? -8.898 -17.734 -24.938 1 74.69 212 ALA A C 1
ATOM 1679 O O . ALA A 1 212 ? -8.281 -17.656 -26 1 74.69 212 ALA A O 1
ATOM 1680 N N . ARG A 1 213 ? -10.031 -17.25 -24.719 1 72.19 213 ARG A N 1
ATOM 1681 C CA . ARG A 1 213 ? -10.711 -16.531 -25.781 1 72.19 213 ARG A CA 1
ATOM 1682 C C . ARG A 1 213 ? -10.039 -15.18 -26.062 1 72.19 213 ARG A C 1
ATOM 1684 O O . ARG A 1 213 ? -9.977 -14.742 -27.203 1 72.19 213 ARG A O 1
ATOM 1691 N N . HIS A 1 214 ? -9.602 -14.594 -25.078 1 71.31 214 HIS A N 1
ATOM 1692 C CA . HIS A 1 214 ? -8.836 -13.359 -25.266 1 71.31 214 HIS A CA 1
ATOM 1693 C C . HIS A 1 214 ? -7.582 -13.617 -26.094 1 71.31 214 HIS A C 1
ATOM 1695 O O . HIS A 1 214 ? -7.262 -12.828 -26.984 1 71.31 214 HIS A O 1
ATOM 1701 N N . GLU A 1 215 ? -6.953 -14.695 -25.812 1 70.44 215 GLU A N 1
ATOM 1702 C CA . GLU A 1 215 ? -5.742 -15.078 -26.547 1 70.44 215 GLU A CA 1
ATOM 1703 C C . GLU A 1 215 ? -6.027 -15.305 -28.016 1 70.44 215 GLU A C 1
ATOM 1705 O O . GLU A 1 215 ? -5.234 -14.914 -28.875 1 70.44 215 GLU A O 1
ATOM 1710 N N . THR A 1 216 ? -7.156 -15.867 -28.156 1 68.88 216 THR A N 1
ATOM 1711 C CA . THR A 1 216 ? -7.527 -16.188 -29.516 1 68.88 216 THR A CA 1
ATOM 1712 C C . THR A 1 216 ? -7.988 -14.938 -30.266 1 68.88 216 THR A C 1
ATOM 1714 O O . THR A 1 216 ? -7.73 -14.789 -31.453 1 68.88 216 THR A O 1
ATOM 1717 N N . GLN A 1 217 ? -8.766 -14.047 -29.578 1 65.88 217 GLN A N 1
ATOM 1718 C CA . GLN A 1 217 ? -9.227 -12.805 -30.188 1 65.88 217 GLN A CA 1
ATOM 1719 C C . GLN A 1 217 ? -8.055 -11.898 -30.562 1 65.88 217 GLN A C 1
ATOM 1721 O O . GLN A 1 217 ? -8.031 -11.32 -31.641 1 65.88 217 GLN A O 1
ATOM 1726 N N . TYR A 1 218 ? -7.172 -11.773 -29.719 1 57.44 218 TYR A N 1
ATOM 1727 C CA . TYR A 1 218 ? -6.004 -10.938 -29.984 1 57.44 218 TYR A CA 1
ATOM 1728 C C . TYR A 1 218 ? -5.145 -11.539 -31.094 1 57.44 218 TYR A C 1
ATOM 1730 O O . TYR A 1 218 ? -4.602 -10.812 -31.922 1 57.44 218 TYR A O 1
ATOM 1738 N N . CYS A 1 219 ? -5 -12.883 -31.047 1 51.97 219 CYS A N 1
ATOM 1739 C CA . CYS A 1 219 ? -4.289 -13.539 -32.156 1 51.97 219 CYS A CA 1
ATOM 1740 C C . CYS A 1 219 ? -4.992 -13.289 -33.469 1 51.97 219 CYS A C 1
ATOM 1742 O O . CYS A 1 219 ? -4.34 -13.148 -34.5 1 51.97 219 CYS A O 1
ATOM 1744 N N . ARG A 1 220 ? -6.25 -13.109 -33.406 1 50.78 220 ARG A N 1
ATOM 1745 C CA . ARG A 1 220 ? -7.016 -12.844 -34.625 1 50.78 220 ARG A CA 1
ATOM 1746 C C . ARG A 1 220 ? -6.859 -11.391 -35.062 1 50.78 220 ARG A C 1
ATOM 1748 O O . ARG A 1 220 ? -6.785 -11.102 -36.281 1 50.78 220 ARG A O 1
ATOM 1755 N N . LEU A 1 221 ? -6.941 -10.438 -34.156 1 45.94 221 LEU A N 1
ATOM 1756 C CA . LEU A 1 221 ? -6.805 -9.023 -34.5 1 45.94 221 LEU A CA 1
ATOM 1757 C C . LEU A 1 221 ? -5.402 -8.719 -35.031 1 45.94 221 LEU A C 1
ATOM 1759 O O . LEU A 1 221 ? -5.215 -7.805 -35.812 1 45.94 221 LEU A O 1
ATOM 1763 N N . PHE A 1 222 ? -4.445 -9.414 -34.562 1 41.66 222 PHE A N 1
ATOM 1764 C CA . PHE A 1 222 ? -3.094 -9.195 -35.062 1 41.66 222 PHE A CA 1
ATOM 1765 C C . PHE A 1 222 ? -2.773 -10.156 -36.188 1 41.66 222 PHE A C 1
ATOM 1767 O O . PHE A 1 222 ? -1.713 -10.07 -36.812 1 41.66 222 PHE A O 1
ATOM 1774 N N . ARG A 1 223 ? -3.396 -11.258 -36.406 1 41.03 223 ARG A N 1
ATOM 1775 C CA . ARG A 1 223 ? -3.238 -12.078 -37.594 1 41.03 223 ARG A CA 1
ATOM 1776 C C . ARG A 1 223 ? -3.967 -11.461 -38.781 1 41.03 223 ARG A C 1
ATOM 1778 O O . ARG A 1 223 ? -3.844 -11.945 -39.906 1 41.03 223 ARG A O 1
ATOM 1785 N N . SER A 1 224 ? -4.797 -10.453 -38.5 1 34.62 224 SER A N 1
ATOM 1786 C CA . SER A 1 224 ? -5.281 -9.836 -39.719 1 34.62 224 SER A CA 1
ATOM 1787 C C . SER A 1 224 ? -4.309 -8.781 -40.25 1 34.62 224 SER A C 1
ATOM 1789 O O . SER A 1 224 ? -3.609 -8.141 -39.438 1 34.62 224 SER A O 1
ATOM 1791 N N . MET B 1 1 ? -3.074 -7.438 19 1 50.56 1 MET B N 1
ATOM 1792 C CA . MET B 1 1 ? -2.551 -7.809 17.688 1 50.56 1 MET B CA 1
ATOM 1793 C C . MET B 1 1 ? -3.547 -7.465 16.594 1 50.56 1 MET B C 1
ATOM 1795 O O . MET B 1 1 ? -4.742 -7.723 16.734 1 50.56 1 MET B O 1
ATOM 1799 N N . THR B 1 2 ? -3.168 -6.551 15.703 1 65.69 2 THR B N 1
ATOM 1800 C CA . THR B 1 2 ? -4.055 -6.141 14.625 1 65.69 2 THR B CA 1
ATOM 1801 C C . THR B 1 2 ? -4.512 -7.348 13.805 1 65.69 2 THR B C 1
ATOM 1803 O O . THR B 1 2 ? -3.705 -8.219 13.477 1 65.69 2 THR B O 1
ATOM 1806 N N . ASP B 1 3 ? -5.82 -7.531 13.836 1 89.31 3 ASP B N 1
ATOM 1807 C CA . ASP B 1 3 ? -6.383 -8.648 13.086 1 89.31 3 ASP B CA 1
ATOM 1808 C C . ASP B 1 3 ? -6.211 -8.438 11.586 1 89.31 3 ASP B C 1
ATOM 1810 O O . ASP B 1 3 ? -5.75 -7.387 11.148 1 89.31 3 ASP B O 1
ATOM 1814 N N . ALA B 1 4 ? -6.41 -9.469 10.852 1 95.19 4 ALA B N 1
ATOM 1815 C CA . ALA B 1 4 ? -6.188 -9.492 9.414 1 95.19 4 ALA B CA 1
ATOM 1816 C C . ALA B 1 4 ? -6.918 -8.352 8.719 1 95.19 4 ALA B C 1
ATOM 1818 O O . ALA B 1 4 ? -6.363 -7.688 7.844 1 95.19 4 ALA B O 1
ATOM 1819 N N . ARG B 1 5 ? -8.156 -8.078 9.172 1 95.75 5 ARG B N 1
ATOM 1820 C CA . ARG B 1 5 ? -8.961 -7.012 8.586 1 95.75 5 ARG B CA 1
ATOM 1821 C C . ARG B 1 5 ? -8.328 -5.648 8.828 1 95.75 5 ARG B C 1
ATOM 1823 O O . ARG B 1 5 ? -8.266 -4.812 7.922 1 95.75 5 ARG B O 1
ATOM 1830 N N . GLN B 1 6 ? -7.879 -5.387 9.992 1 96.5 6 GLN B N 1
ATOM 1831 C CA . GLN B 1 6 ? -7.238 -4.121 10.328 1 96.5 6 GLN B CA 1
ATOM 1832 C C . GLN B 1 6 ? -5.957 -3.922 9.531 1 96.5 6 GLN B C 1
ATOM 1834 O O . GLN B 1 6 ? -5.656 -2.809 9.094 1 96.5 6 GLN B O 1
ATOM 1839 N N . ARG B 1 7 ? -5.25 -5.02 9.328 1 97.31 7 ARG B N 1
ATOM 1840 C CA . ARG B 1 7 ? -4.008 -4.93 8.562 1 97.31 7 ARG B CA 1
ATOM 1841 C C . ARG B 1 7 ? -4.281 -4.613 7.098 1 97.31 7 ARG B C 1
ATOM 1843 O O . ARG B 1 7 ? -3.547 -3.848 6.477 1 97.31 7 ARG B O 1
ATOM 1850 N N . LEU B 1 8 ? -5.301 -5.164 6.582 1 98.38 8 LEU B N 1
ATOM 1851 C CA . LEU B 1 8 ? -5.688 -4.879 5.203 1 98.38 8 LEU B CA 1
ATOM 1852 C C . LEU B 1 8 ? -6.172 -3.438 5.062 1 98.38 8 LEU B C 1
ATOM 1854 O O . LEU B 1 8 ? -5.902 -2.785 4.055 1 98.38 8 LEU B O 1
ATOM 1858 N N . ARG B 1 9 ? -6.875 -2.924 6.109 1 97.94 9 ARG B N 1
ATOM 1859 C CA . ARG B 1 9 ? -7.285 -1.523 6.125 1 97.94 9 ARG B CA 1
ATOM 1860 C C . ARG B 1 9 ? -6.074 -0.598 6.113 1 97.94 9 ARG B C 1
ATOM 1862 O O . ARG B 1 9 ? -6.086 0.441 5.449 1 97.94 9 ARG B O 1
ATOM 1869 N N . LEU B 1 10 ? -5.086 -1.001 6.844 1 98.06 10 LEU B N 1
ATOM 1870 C CA . LEU B 1 10 ? -3.863 -0.205 6.914 1 98.06 10 LEU B CA 1
ATOM 1871 C C . LEU B 1 10 ? -3.17 -0.156 5.555 1 98.06 10 LEU B C 1
ATOM 1873 O O . LEU B 1 10 ? -2.639 0.886 5.164 1 98.06 10 LEU B O 1
ATOM 1877 N N . MET B 1 11 ? -3.178 -1.257 4.812 1 98.19 11 MET B N 1
ATOM 1878 C CA . MET B 1 11 ? -2.586 -1.278 3.479 1 98.19 11 MET B CA 1
ATOM 1879 C C . MET B 1 11 ? -3.373 -0.393 2.52 1 98.19 11 MET B C 1
ATOM 1881 O O . MET B 1 11 ? -2.787 0.303 1.688 1 98.19 11 MET B O 1
ATOM 1885 N N . GLN B 1 12 ? -4.652 -0.395 2.654 1 97.75 12 GLN B N 1
ATOM 1886 C CA . GLN B 1 12 ? -5.492 0.449 1.811 1 97.75 12 GLN B CA 1
ATOM 1887 C C . GLN B 1 12 ? -5.234 1.928 2.084 1 97.75 12 GLN B C 1
ATOM 1889 O O . GLN B 1 12 ? -5.137 2.729 1.151 1 97.75 12 GLN B O 1
ATOM 1894 N N . LEU B 1 13 ? -5.117 2.264 3.359 1 97.38 13 LEU B N 1
ATOM 1895 C CA . LEU B 1 13 ? -4.895 3.65 3.76 1 97.38 13 LEU B CA 1
ATOM 1896 C C . LEU B 1 13 ? -3.516 4.129 3.318 1 97.38 13 LEU B C 1
ATOM 1898 O O . LEU B 1 13 ? -3.299 5.328 3.139 1 97.38 13 LEU B O 1
ATOM 1902 N N . ALA B 1 14 ? -2.598 3.191 3.094 1 97.06 14 ALA B N 1
ATOM 1903 C CA . ALA B 1 14 ? -1.231 3.539 2.709 1 97.06 14 ALA B CA 1
ATOM 1904 C C . ALA B 1 14 ? -1.081 3.568 1.19 1 97.06 14 ALA B C 1
ATOM 1906 O O . ALA B 1 14 ? -0.076 4.059 0.67 1 97.06 14 ALA B O 1
ATOM 1907 N N . SER B 1 15 ? -2.049 3.127 0.46 1 96.25 15 SER B N 1
ATOM 1908 C CA . SER B 1 15 ? -1.896 2.826 -0.959 1 96.25 15 SER B CA 1
ATOM 1909 C C . SER B 1 15 ? -1.841 4.102 -1.792 1 96.25 15 SER B C 1
ATOM 1911 O O . SER B 1 15 ? -2.582 5.051 -1.532 1 96.25 15 SER B O 1
ATOM 1913 N N . SER B 1 16 ? -1.058 4.031 -2.818 1 91.69 16 SER B N 1
ATOM 1914 C CA . SER B 1 16 ? -0.958 5.148 -3.752 1 91.69 16 SER B CA 1
ATOM 1915 C C . SER B 1 16 ? -2.197 5.242 -4.637 1 91.69 16 SER B C 1
ATOM 1917 O O . SER B 1 16 ? -2.408 6.25 -5.312 1 91.69 16 SER B O 1
ATOM 1919 N N . SER B 1 17 ? -3.008 4.227 -4.566 1 91.44 17 SER B N 1
ATOM 1920 C CA . SER B 1 17 ? -4.23 4.242 -5.359 1 91.44 17 SER B CA 1
ATOM 1921 C C . SER B 1 17 ? -5.363 4.949 -4.625 1 91.44 17 SER B C 1
ATOM 1923 O O . SER B 1 17 ? -6.438 5.168 -5.188 1 91.44 17 SER B O 1
ATOM 1925 N N . LEU B 1 18 ? -5.109 5.258 -3.309 1 94.44 18 LEU B N 1
ATOM 1926 C CA . LEU B 1 18 ? -6.082 6.078 -2.596 1 94.44 18 LEU B CA 1
ATOM 1927 C C . LEU B 1 18 ? -6.266 7.426 -3.285 1 94.44 18 LEU B C 1
ATOM 1929 O O . LEU B 1 18 ? -5.297 8.164 -3.488 1 94.44 18 LEU B O 1
ATOM 1933 N N . PRO B 1 19 ? -7.453 7.738 -3.715 1 93.62 19 PRO B N 1
ATOM 1934 C CA . PRO B 1 19 ? -7.668 8.906 -4.574 1 93.62 19 PRO B CA 1
ATOM 1935 C C . PRO B 1 19 ? -7.738 10.211 -3.787 1 93.62 19 PRO B C 1
ATOM 1937 O O . PRO B 1 19 ? -8.742 10.922 -3.844 1 93.62 19 PRO B O 1
ATOM 1940 N N . VAL B 1 20 ? -6.703 10.602 -3.1 1 93.25 20 VAL B N 1
ATOM 1941 C CA . VAL B 1 20 ? -6.672 11.805 -2.271 1 93.25 20 VAL B CA 1
ATOM 1942 C C . VAL B 1 20 ? -5.734 12.836 -2.891 1 93.25 20 VAL B C 1
ATOM 1944 O O . VAL B 1 20 ? -5.586 13.945 -2.367 1 93.25 20 VAL B O 1
ATOM 1947 N N . GLY B 1 21 ? -5.246 12.547 -4.023 1 80.75 21 GLY B N 1
ATOM 1948 C CA . GLY B 1 21 ? -4.34 13.461 -4.695 1 80.75 21 GLY B CA 1
ATOM 1949 C C . GLY B 1 21 ? -2.895 13.297 -4.266 1 80.75 21 GLY B C 1
ATOM 1950 O O . GLY B 1 21 ? -2.605 12.594 -3.299 1 80.75 21 GLY B O 1
ATOM 1951 N N . SER B 1 22 ? -2.092 13.875 -5.039 1 65.94 22 SER B N 1
ATOM 1952 C CA . SER B 1 22 ? -0.656 13.805 -4.789 1 65.94 22 SER B CA 1
ATOM 1953 C C . SER B 1 22 ? -0.236 14.805 -3.715 1 65.94 22 SER B C 1
ATOM 1955 O O . SER B 1 22 ? -0.97 15.75 -3.418 1 65.94 22 SER B O 1
ATOM 1957 N N . PHE B 1 23 ? 0.754 14.453 -2.977 1 63.28 23 PHE B N 1
ATOM 1958 C CA . PHE B 1 23 ? 1.331 15.406 -2.033 1 63.28 23 PHE B CA 1
ATOM 1959 C C . PHE B 1 23 ? 2.023 16.547 -2.768 1 63.28 23 PHE B C 1
ATOM 1961 O O . PHE B 1 23 ? 2.785 16.312 -3.711 1 63.28 23 PHE B O 1
ATOM 1968 N N . THR B 1 24 ? 1.541 17.766 -2.695 1 51.75 24 THR B N 1
ATOM 1969 C CA . THR B 1 24 ? 2.027 18.969 -3.365 1 51.75 24 THR B CA 1
ATOM 1970 C C . THR B 1 24 ? 3.455 19.297 -2.928 1 51.75 24 THR B C 1
ATOM 1972 O O . THR B 1 24 ? 4.191 19.969 -3.648 1 51.75 24 THR B O 1
ATOM 1975 N N . TRP B 1 25 ? 3.805 18.938 -1.566 1 56.78 25 TRP B N 1
ATOM 1976 C CA . TRP B 1 25 ? 5.184 19.234 -1.202 1 56.78 25 TRP B CA 1
ATOM 1977 C C . TRP B 1 25 ? 6.125 18.984 -2.375 1 56.78 25 TRP B C 1
ATOM 1979 O O . TRP B 1 25 ? 7.262 19.453 -2.381 1 56.78 25 TRP B O 1
ATOM 1989 N N . SER B 1 26 ? 5.598 18.359 -3.334 1 63.28 26 SER B N 1
ATOM 1990 C CA . SER B 1 26 ? 6.355 18.047 -4.547 1 63.28 26 SER B CA 1
ATOM 1991 C C . SER B 1 26 ? 6.738 19.328 -5.285 1 63.28 26 SER B C 1
ATOM 1993 O O . SER B 1 26 ? 7.707 19.344 -6.043 1 63.28 26 SER B O 1
ATOM 1995 N N . GLN B 1 27 ? 6.031 20.281 -4.773 1 64.19 27 GLN B N 1
ATOM 1996 C CA . GLN B 1 27 ? 6.352 21.547 -5.418 1 64.19 27 GLN B CA 1
ATOM 1997 C C . GLN B 1 27 ? 7.68 22.109 -4.914 1 64.19 27 GLN B C 1
ATOM 1999 O O . GLN B 1 27 ? 8.453 22.672 -5.684 1 64.19 27 GLN B O 1
ATOM 2004 N N . GLY B 1 28 ? 7.871 22 -3.619 1 77.25 28 GLY B N 1
ATOM 2005 C CA . GLY B 1 28 ? 9.195 22.328 -3.111 1 77.25 28 GLY B CA 1
ATOM 2006 C C . GLY B 1 28 ? 10.297 21.516 -3.754 1 77.25 28 GLY B C 1
ATOM 2007 O O . GLY B 1 28 ? 11.375 22.031 -4.047 1 77.25 28 GLY B O 1
ATOM 2008 N N . LEU B 1 29 ? 9.969 20.312 -3.986 1 86.44 29 LEU B N 1
ATOM 2009 C CA . LEU B 1 29 ? 10.938 19.438 -4.645 1 86.44 29 LEU B CA 1
ATOM 2010 C C . LEU B 1 29 ? 11.172 19.891 -6.086 1 86.44 29 LEU B C 1
ATOM 2012 O O . LEU B 1 29 ? 12.305 19.828 -6.578 1 86.44 29 LEU B O 1
ATOM 2016 N N . GLU B 1 30 ? 10.109 20.344 -6.703 1 86.5 30 GLU B N 1
ATOM 2017 C CA . GLU B 1 30 ? 10.242 20.828 -8.07 1 86.5 30 GLU B CA 1
ATOM 2018 C C . GLU B 1 30 ? 11.242 21.984 -8.164 1 86.5 30 GLU B C 1
ATOM 2020 O O . GLU B 1 30 ? 12.117 21.984 -9.031 1 86.5 30 GLU B O 1
ATOM 2025 N N . TRP B 1 31 ? 11.039 22.891 -7.332 1 85.56 31 TRP B N 1
ATOM 2026 C CA . TRP B 1 31 ? 11.938 24.047 -7.312 1 85.56 31 TRP B CA 1
ATOM 2027 C C . TRP B 1 31 ? 13.359 23.625 -6.965 1 85.56 31 TRP B C 1
ATOM 2029 O O . TRP B 1 31 ? 14.32 24.094 -7.566 1 85.56 31 TRP B O 1
ATOM 2039 N N . ALA B 1 32 ? 13.508 22.766 -5.906 1 88.81 32 ALA B N 1
ATOM 2040 C CA . ALA B 1 32 ? 14.82 22.281 -5.492 1 88.81 32 ALA B CA 1
ATOM 2041 C C . ALA B 1 32 ? 15.547 21.609 -6.648 1 88.81 32 ALA B C 1
ATOM 2043 O O . ALA B 1 32 ? 16.766 21.734 -6.789 1 88.81 32 ALA B O 1
ATOM 2044 N N . VAL B 1 33 ? 14.812 20.875 -7.453 1 91.25 33 VAL B N 1
ATOM 2045 C CA . VAL B 1 33 ? 15.375 20.203 -8.625 1 91.25 33 VAL B CA 1
ATOM 2046 C C . VAL B 1 33 ? 15.742 21.25 -9.68 1 91.25 33 VAL B C 1
ATOM 2048 O O . VAL B 1 33 ? 16.828 21.188 -10.273 1 91.25 33 VAL B O 1
ATOM 2051 N N . GLU B 1 34 ? 14.883 22.234 -9.852 1 89.06 34 GLU B N 1
ATOM 2052 C CA . GLU B 1 34 ? 15.078 23.266 -10.859 1 89.06 34 GLU B CA 1
ATOM 2053 C C . GLU B 1 34 ? 16.344 24.062 -10.586 1 89.06 34 GLU B C 1
ATOM 2055 O O . GLU B 1 34 ? 17.078 24.406 -11.523 1 89.06 34 GLU B O 1
ATOM 2060 N N . ILE B 1 35 ? 16.609 24.359 -9.398 1 90.5 35 ILE B N 1
ATOM 2061 C CA . ILE B 1 35 ? 17.734 25.234 -9.086 1 90.5 35 ILE B CA 1
ATOM 2062 C C . ILE B 1 35 ? 18.969 24.391 -8.812 1 90.5 35 ILE B C 1
ATOM 2064 O O . ILE B 1 35 ? 20 24.922 -8.375 1 90.5 35 ILE B O 1
ATOM 2068 N N . GLY B 1 36 ? 18.875 23.047 -8.781 1 91.56 36 GLY B N 1
ATOM 2069 C CA . GLY B 1 36 ? 20.047 22.188 -8.742 1 91.56 36 GLY B CA 1
ATOM 2070 C C . GLY B 1 36 ? 20.391 21.703 -7.348 1 91.56 36 GLY B C 1
ATOM 2071 O O . GLY B 1 36 ? 21.469 21.156 -7.125 1 91.56 36 GLY B O 1
ATOM 2072 N N . TRP B 1 37 ? 19.547 21.891 -6.383 1 90.62 37 TRP B N 1
ATOM 2073 C CA . TRP B 1 37 ? 19.766 21.375 -5.035 1 90.62 37 TRP B CA 1
ATOM 2074 C C . TRP B 1 37 ? 19.641 19.859 -4.996 1 90.62 37 TRP B C 1
ATOM 2076 O O . TRP B 1 37 ? 20.328 19.188 -4.219 1 90.62 37 TRP B O 1
ATOM 2086 N N . VAL B 1 38 ? 18.75 19.312 -5.707 1 94.62 38 VAL B N 1
ATOM 2087 C CA . VAL B 1 38 ? 18.516 17.875 -5.824 1 94.62 38 VAL B CA 1
ATOM 2088 C C . VAL B 1 38 ? 18.781 17.422 -7.258 1 94.62 38 VAL B C 1
ATOM 2090 O O . VAL B 1 38 ? 18 17.734 -8.164 1 94.62 38 VAL B O 1
ATOM 2093 N N . LYS B 1 39 ? 19.812 16.641 -7.473 1 95.38 39 LYS B N 1
ATOM 2094 C CA . LYS B 1 39 ? 20.25 16.344 -8.836 1 95.38 39 LYS B CA 1
ATOM 2095 C C . LYS B 1 39 ? 20.25 14.836 -9.086 1 95.38 39 LYS B C 1
ATOM 2097 O O . LYS B 1 39 ? 20.281 14.398 -10.242 1 95.38 39 LYS B O 1
ATOM 2102 N N . ASN B 1 40 ? 20.344 14.156 -8.047 1 95.94 40 ASN B N 1
ATOM 2103 C CA . ASN B 1 40 ? 20.422 12.703 -8.156 1 95.94 40 ASN B CA 1
ATOM 2104 C C . ASN B 1 40 ? 19.766 12.016 -6.969 1 95.94 40 ASN B C 1
ATOM 2106 O O . ASN B 1 40 ? 19.203 12.672 -6.098 1 95.94 40 ASN B O 1
ATOM 2110 N N . ALA B 1 41 ? 19.812 10.695 -6.977 1 96.19 41 ALA B N 1
ATOM 2111 C CA . ALA B 1 41 ? 19.141 9.898 -5.945 1 96.19 41 ALA B CA 1
ATOM 2112 C C . ALA B 1 41 ? 19.734 10.188 -4.566 1 96.19 41 ALA B C 1
ATOM 2114 O O . ALA B 1 41 ? 19 10.203 -3.57 1 96.19 41 ALA B O 1
ATOM 2115 N N . GLU B 1 42 ? 20.984 10.344 -4.535 1 96.69 42 GLU B N 1
ATOM 2116 C CA . GLU B 1 42 ? 21.641 10.641 -3.268 1 96.69 42 GLU B CA 1
ATOM 2117 C C . GLU B 1 42 ? 21.203 11.992 -2.717 1 96.69 42 GLU B C 1
ATOM 2119 O O . GLU B 1 42 ? 20.906 12.117 -1.526 1 96.69 42 GLU B O 1
ATOM 2124 N N . ASP B 1 43 ? 21.156 13.031 -3.611 1 96.06 43 ASP B N 1
ATOM 2125 C CA . ASP B 1 43 ? 20.672 14.344 -3.215 1 96.06 43 ASP B CA 1
ATOM 2126 C C . ASP B 1 43 ? 19.219 14.266 -2.742 1 96.06 43 ASP B C 1
ATOM 2128 O O . ASP B 1 43 ? 18.844 14.914 -1.758 1 96.06 43 ASP B O 1
ATOM 2132 N N . PHE B 1 44 ? 18.469 13.516 -3.453 1 96.25 44 PHE B N 1
ATOM 2133 C CA . PHE B 1 44 ? 17.062 13.352 -3.086 1 96.25 44 PHE B CA 1
ATOM 2134 C C . PHE B 1 44 ? 16.938 12.734 -1.698 1 96.25 44 PHE B C 1
ATOM 2136 O O . PHE B 1 44 ? 16.141 13.18 -0.884 1 96.25 44 PHE B O 1
ATOM 2143 N N . ALA B 1 45 ? 17.719 11.664 -1.456 1 97 45 ALA B N 1
ATOM 2144 C CA . ALA B 1 45 ? 17.672 10.992 -0.157 1 97 45 ALA B CA 1
ATOM 2145 C C . ALA B 1 45 ? 17.984 11.977 0.972 1 97 45 ALA B C 1
ATOM 2147 O O . ALA B 1 45 ? 17.312 11.953 2.014 1 97 45 ALA B O 1
ATOM 2148 N N . HIS B 1 46 ? 18.953 12.797 0.755 1 95.38 46 HIS B N 1
ATOM 2149 C CA . HIS B 1 46 ? 19.312 13.805 1.748 1 95.38 46 HIS B CA 1
ATOM 2150 C C . HIS B 1 46 ? 18.188 14.805 1.96 1 95.38 46 HIS B C 1
ATOM 2152 O O . HIS B 1 46 ? 17.828 15.109 3.1 1 95.38 46 HIS B O 1
ATOM 2158 N N . TRP B 1 47 ? 17.672 15.289 0.873 1 93.12 47 TRP B N 1
ATOM 2159 C CA . TRP B 1 47 ? 16.562 16.234 0.898 1 93.12 47 TRP B CA 1
ATOM 2160 C C . TRP B 1 47 ? 15.375 15.648 1.649 1 93.12 47 TRP B C 1
ATOM 2162 O O . TRP B 1 47 ? 14.82 16.297 2.541 1 93.12 47 TRP B O 1
ATOM 2172 N N . GLN B 1 48 ? 14.992 14.445 1.331 1 95 48 GLN B N 1
ATOM 2173 C CA . GLN B 1 48 ? 13.805 13.82 1.903 1 95 48 GLN B CA 1
ATOM 2174 C C . GLN B 1 48 ? 14.016 13.469 3.373 1 95 48 GLN B C 1
ATOM 2176 O O . GLN B 1 48 ? 13.086 13.531 4.176 1 95 48 GLN B O 1
ATOM 2181 N N . THR B 1 49 ? 15.242 13.086 3.688 1 96.06 49 THR B N 1
ATOM 2182 C CA . THR B 1 49 ? 15.578 12.844 5.086 1 96.06 49 THR B CA 1
ATOM 2183 C C . THR B 1 49 ? 15.391 14.109 5.914 1 96.06 49 THR B C 1
ATOM 2185 O O . THR B 1 49 ? 14.883 14.055 7.039 1 96.06 49 THR B O 1
ATOM 2188 N N . GLN B 1 50 ? 15.734 15.211 5.387 1 93 50 GLN B N 1
ATOM 2189 C CA . GLN B 1 50 ? 15.539 16.484 6.078 1 93 50 GLN B CA 1
ATOM 2190 C C . GLN B 1 50 ? 14.055 16.797 6.254 1 93 50 GLN B C 1
ATOM 2192 O O . GLN B 1 50 ? 13.633 17.25 7.312 1 93 50 GLN B O 1
ATOM 2197 N N . GLN B 1 51 ? 13.32 16.547 5.168 1 92.44 51 GLN B N 1
ATOM 2198 C CA . GLN B 1 51 ? 11.875 16.734 5.277 1 92.44 51 GLN B CA 1
ATOM 2199 C C . GLN B 1 51 ? 11.289 15.836 6.359 1 92.44 51 GLN B C 1
ATOM 2201 O O . GLN B 1 51 ? 10.398 16.25 7.102 1 92.44 51 GLN B O 1
ATOM 2206 N N . LEU B 1 52 ? 11.773 14.633 6.48 1 95.31 52 LEU B N 1
ATOM 2207 C CA . LEU B 1 52 ? 11.305 13.664 7.461 1 95.31 52 LEU B CA 1
ATOM 2208 C C . LEU B 1 52 ? 11.641 14.117 8.875 1 95.31 52 LEU B C 1
ATOM 2210 O O . LEU B 1 52 ? 10.758 14.172 9.742 1 95.31 52 LEU B O 1
ATOM 2214 N N . GLU B 1 53 ? 12.836 14.531 9.102 1 94.81 53 GLU B N 1
ATOM 2215 C CA . GLU B 1 53 ? 13.344 14.812 10.438 1 94.81 53 GLU B CA 1
ATOM 2216 C C . GLU B 1 53 ? 12.859 16.172 10.938 1 94.81 53 GLU B C 1
ATOM 2218 O O . GLU B 1 53 ? 12.594 16.344 12.125 1 94.81 53 GLU B O 1
ATOM 2223 N N . GLN B 1 54 ? 12.672 17.109 10 1 92.19 54 GLN B N 1
ATOM 2224 C CA . GLN B 1 54 ? 12.469 18.484 10.43 1 92.19 54 GLN B CA 1
ATOM 2225 C C . GLN B 1 54 ? 11.023 18.922 10.219 1 92.19 54 GLN B C 1
ATOM 2227 O O . GLN B 1 54 ? 10.602 19.969 10.719 1 92.19 54 GLN B O 1
ATOM 2232 N N . ASN B 1 55 ? 10.328 18.141 9.492 1 91.75 55 ASN B N 1
ATOM 2233 C CA . ASN B 1 55 ? 8.938 18.484 9.258 1 91.75 55 ASN B CA 1
ATOM 2234 C C . ASN B 1 55 ? 7.992 17.359 9.664 1 91.75 55 ASN B C 1
ATOM 2236 O O . ASN B 1 55 ? 7.207 17.5 10.602 1 91.75 55 ASN B O 1
ATOM 2240 N N . PHE B 1 56 ? 8.133 16.219 9.094 1 95.06 56 PHE B N 1
ATOM 2241 C CA . PHE B 1 56 ? 7.191 15.141 9.344 1 95.06 56 PHE B CA 1
ATOM 2242 C C . PHE B 1 56 ? 7.262 14.68 10.797 1 95.06 56 PHE B C 1
ATOM 2244 O O . PHE B 1 56 ? 6.23 14.484 11.438 1 95.06 56 PHE B O 1
ATOM 2251 N N . PHE B 1 57 ? 8.477 14.516 11.375 1 96.94 57 PHE B N 1
ATOM 2252 C CA . PHE B 1 57 ? 8.664 14.031 12.734 1 96.94 57 PHE B CA 1
ATOM 2253 C C . PHE B 1 57 ? 8.391 15.148 13.742 1 96.94 57 PHE B C 1
ATOM 2255 O O . PHE B 1 57 ? 8.211 14.883 14.938 1 96.94 57 PHE B O 1
ATOM 2262 N N . THR B 1 58 ? 8.312 16.406 13.281 1 95.31 58 THR B N 1
ATOM 2263 C CA . THR B 1 58 ? 8.211 17.5 14.25 1 95.31 58 THR B CA 1
ATOM 2264 C C . THR B 1 58 ? 6.855 18.188 14.133 1 95.31 58 THR B C 1
ATOM 2266 O O . THR B 1 58 ? 6.457 18.938 15.023 1 95.31 58 THR B O 1
ATOM 2269 N N . VAL B 1 59 ? 6.152 17.906 13.039 1 95.12 59 VAL B N 1
ATOM 2270 C CA . VAL B 1 59 ? 4.871 18.578 12.844 1 95.12 59 VAL B CA 1
ATOM 2271 C C . VAL B 1 59 ? 3.785 17.547 12.57 1 95.12 59 VAL B C 1
ATOM 2273 O O . VAL B 1 59 ? 2.938 17.281 13.43 1 95.12 59 VAL B O 1
ATOM 2276 N N . ASP B 1 60 ? 3.898 16.828 11.469 1 96.12 60 ASP B N 1
ATOM 2277 C CA . ASP B 1 60 ? 2.809 15.977 10.984 1 96.12 60 ASP B CA 1
ATOM 2278 C C . ASP B 1 60 ? 2.523 14.844 11.969 1 96.12 60 ASP B C 1
ATOM 2280 O O . ASP B 1 60 ? 1.386 14.664 12.406 1 96.12 60 ASP B O 1
ATOM 2284 N N . LEU B 1 61 ? 3.559 14.094 12.336 1 98 61 LEU B N 1
ATOM 2285 C CA . LEU B 1 61 ? 3.354 12.883 13.133 1 98 61 LEU B CA 1
ATOM 2286 C C . LEU B 1 61 ? 2.939 13.234 14.555 1 98 61 LEU B C 1
ATOM 2288 O O . LEU B 1 61 ? 2.023 12.617 15.109 1 98 61 LEU B O 1
ATOM 2292 N N . PRO B 1 62 ? 3.578 14.219 15.203 1 98.12 62 PRO B N 1
ATOM 2293 C CA . PRO B 1 62 ? 3.125 14.562 16.547 1 98.12 62 PRO B CA 1
ATOM 2294 C C . PRO B 1 62 ? 1.702 15.117 16.578 1 98.12 62 PRO B C 1
ATOM 2296 O O . PRO B 1 62 ? 0.93 14.812 17.484 1 98.12 62 PRO B O 1
ATOM 2299 N N . ILE B 1 63 ? 1.359 15.938 15.57 1 98.06 63 ILE B N 1
ATOM 2300 C CA . ILE B 1 63 ? 0.005 16.469 15.508 1 98.06 63 ILE B CA 1
ATOM 2301 C C . ILE B 1 63 ? -0.983 15.344 15.211 1 98.06 63 ILE B C 1
ATOM 2303 O O . ILE B 1 63 ? -2.088 15.32 15.758 1 98.06 63 ILE B O 1
ATOM 2307 N N . PHE B 1 64 ? -0.589 14.422 14.375 1 98.62 64 PHE B N 1
ATOM 2308 C CA . PHE B 1 64 ? -1.399 13.242 14.102 1 98.62 64 PHE B CA 1
ATOM 2309 C C . PHE B 1 64 ? -1.717 12.492 15.383 1 98.62 64 PHE B C 1
ATOM 2311 O O . PHE B 1 64 ? -2.852 12.055 15.594 1 98.62 64 PHE B O 1
ATOM 2318 N N . ALA B 1 65 ? -0.73 12.32 16.25 1 98.88 65 ALA B N 1
ATOM 2319 C CA . ALA B 1 65 ? -0.936 11.656 17.531 1 98.88 65 ALA B CA 1
ATOM 2320 C C . ALA B 1 65 ? -1.961 12.406 18.375 1 98.88 65 ALA B C 1
ATOM 2322 O O . ALA B 1 65 ? -2.838 11.797 18.984 1 98.88 65 ALA B O 1
ATOM 2323 N N . ARG B 1 66 ? -1.882 13.711 18.438 1 98.69 66 ARG B N 1
ATOM 2324 C CA . ARG B 1 66 ? -2.816 14.516 19.203 1 98.69 66 ARG B CA 1
ATOM 2325 C C . ARG B 1 66 ? -4.227 14.414 18.641 1 98.69 66 ARG B C 1
ATOM 2327 O O . ARG B 1 66 ? -5.199 14.336 19.391 1 98.69 66 ARG B O 1
ATOM 2334 N N . LEU B 1 67 ? -4.27 14.438 17.297 1 98.75 67 LEU B N 1
ATOM 2335 C CA . LEU B 1 67 ? -5.566 14.281 16.641 1 98.75 67 LEU B CA 1
ATOM 2336 C C . LEU B 1 67 ? -6.176 12.922 16.969 1 98.75 67 LEU B C 1
ATOM 2338 O O . LEU B 1 67 ? -7.375 12.82 17.234 1 98.75 67 LEU B O 1
ATOM 2342 N N . TYR B 1 68 ? -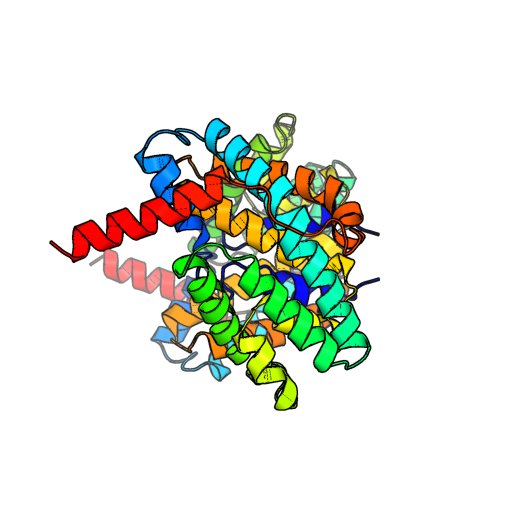5.387 11.867 16.922 1 98.88 68 TYR B N 1
ATOM 2343 C CA . TYR B 1 68 ? -5.852 10.523 17.266 1 98.88 68 TYR B CA 1
ATOM 2344 C C . TYR B 1 68 ? -6.426 10.492 18.688 1 98.88 68 TYR B C 1
ATOM 2346 O O . TYR B 1 68 ? -7.531 9.984 18.891 1 98.88 68 TYR B O 1
ATOM 2354 N N . HIS B 1 69 ? -5.703 11.102 19.625 1 98.75 69 HIS B N 1
ATOM 2355 C CA . HIS B 1 69 ? -6.156 11.117 21.016 1 98.75 69 HIS B CA 1
ATOM 2356 C C . HIS B 1 69 ? -7.418 11.953 21.172 1 98.75 69 HIS B C 1
ATOM 2358 O O . HIS B 1 69 ? -8.297 11.617 21.984 1 98.75 69 HIS B O 1
ATOM 2364 N N . ALA B 1 70 ? -7.484 13.047 20.469 1 98.69 70 ALA B N 1
ATOM 2365 C CA . ALA B 1 70 ? -8.711 13.844 20.484 1 98.69 70 ALA B CA 1
ATOM 2366 C C . ALA B 1 70 ? -9.891 13.023 19.969 1 98.69 70 ALA B C 1
ATOM 2368 O O . ALA B 1 70 ? -10.992 13.102 20.531 1 98.69 70 ALA B O 1
ATOM 2369 N N . CYS B 1 71 ? -9.688 12.25 18.922 1 98.56 71 CYS B N 1
ATOM 2370 C CA . CYS B 1 71 ? -10.727 11.398 18.375 1 98.56 71 CYS B CA 1
ATOM 2371 C C . CYS B 1 71 ? -11.125 10.312 19.359 1 98.56 71 CYS B C 1
ATOM 2373 O O . CYS B 1 71 ? -12.305 10 19.516 1 98.56 71 CYS B O 1
ATOM 2375 N N . GLU B 1 72 ? -10.156 9.719 20.047 1 98.5 72 GLU B N 1
ATOM 2376 C CA . GLU B 1 72 ? -10.43 8.695 21.047 1 98.5 72 GLU B CA 1
ATOM 2377 C C . GLU B 1 72 ? -11.375 9.227 22.125 1 98.5 72 GLU B C 1
ATOM 2379 O O . GLU B 1 72 ? -12.242 8.492 22.609 1 98.5 72 GLU B O 1
ATOM 2384 N N . ARG B 1 73 ? -11.172 10.516 22.422 1 98.38 73 ARG B N 1
ATOM 2385 C CA . ARG B 1 73 ? -11.938 11.141 23.484 1 98.38 73 ARG B CA 1
ATOM 2386 C C . ARG B 1 73 ? -13.172 11.852 22.938 1 98.38 73 ARG B C 1
ATOM 2388 O O . ARG B 1 73 ? -13.883 12.539 23.672 1 98.38 73 ARG B O 1
ATOM 2395 N N . ASN B 1 74 ? -13.367 11.797 21.672 1 98 74 ASN B N 1
ATOM 2396 C CA . ASN B 1 74 ? -14.438 12.516 20.984 1 98 74 ASN B CA 1
ATOM 2397 C C . ASN B 1 74 ? -14.414 14 21.312 1 98 74 ASN B C 1
ATOM 2399 O O . ASN B 1 74 ? -15.453 14.609 21.562 1 98 74 ASN B O 1
ATOM 2403 N N . ASP B 1 75 ? -13.234 14.523 21.422 1 98.38 75 ASP B N 1
ATOM 2404 C CA . ASP B 1 75 ? -13 15.922 21.75 1 98.38 75 ASP B CA 1
ATOM 2405 C C . ASP B 1 75 ? -12.844 16.766 20.5 1 98.38 75 ASP B C 1
ATOM 2407 O O . ASP B 1 75 ? -11.727 17.078 20.078 1 98.38 75 ASP B O 1
ATOM 2411 N N . VAL B 1 76 ? -13.898 17.281 19.969 1 98 76 VAL B N 1
ATOM 2412 C CA . VAL B 1 76 ? -13.953 18.031 18.719 1 98 76 VAL B CA 1
ATOM 2413 C C . VAL B 1 76 ? -13.172 19.344 18.859 1 98 76 VAL B C 1
ATOM 2415 O O . VAL B 1 76 ? -12.539 19.797 17.906 1 98 76 VAL B O 1
ATOM 2418 N N . THR B 1 77 ? -13.219 19.891 20.047 1 98.12 77 THR B N 1
ATOM 2419 C CA . THR B 1 77 ? -12.531 21.156 20.297 1 98.12 77 THR B CA 1
ATOM 2420 C C . THR B 1 77 ? -11.016 20.984 20.172 1 98.12 77 THR B C 1
ATOM 2422 O O . THR B 1 77 ? -10.344 21.781 19.516 1 98.12 77 THR B O 1
ATOM 2425 N N . ALA B 1 78 ? -10.531 19.906 20.781 1 98.31 78 ALA B N 1
ATOM 2426 C CA . ALA B 1 78 ? -9.102 19.625 20.688 1 98.31 78 ALA B CA 1
ATOM 2427 C C . ALA B 1 78 ? -8.703 19.312 19.234 1 98.31 78 ALA B C 1
ATOM 2429 O O . ALA B 1 78 ? -7.656 19.766 18.766 1 98.31 78 ALA B O 1
ATOM 2430 N N . ALA B 1 79 ? -9.516 18.578 18.562 1 98.56 79 ALA B N 1
ATOM 2431 C CA . ALA B 1 79 ? -9.25 18.25 17.172 1 98.56 79 ALA B CA 1
ATOM 2432 C C . ALA B 1 79 ? -9.195 19.5 16.312 1 98.56 79 ALA B C 1
ATOM 2434 O O . ALA B 1 79 ? -8.336 19.641 15.438 1 98.56 79 ALA B O 1
ATOM 2435 N N . ARG B 1 80 ? -10.102 20.391 16.578 1 98 80 ARG B N 1
ATOM 2436 C CA . ARG B 1 80 ? -10.133 21.656 15.844 1 98 80 ARG B CA 1
ATOM 2437 C C . ARG B 1 80 ? -8.859 22.469 16.078 1 98 80 ARG B C 1
ATOM 2439 O O . ARG B 1 80 ? -8.289 23.031 15.141 1 98 80 ARG B O 1
ATOM 2446 N N . ARG B 1 81 ? -8.453 22.516 17.297 1 97.44 81 ARG B N 1
ATOM 2447 C CA . ARG B 1 81 ? -7.238 23.25 17.656 1 97.44 81 ARG B CA 1
ATOM 2448 C C . ARG B 1 81 ? -6.023 22.672 16.938 1 97.44 81 ARG B C 1
ATOM 2450 O O . ARG B 1 81 ? -5.23 23.422 16.359 1 97.44 81 ARG B O 1
ATOM 2457 N N . TRP B 1 82 ? -5.859 21.375 16.922 1 97.62 82 TRP B N 1
ATOM 2458 C CA . TRP B 1 82 ? -4.691 20.734 16.328 1 97.62 82 TRP B CA 1
ATOM 2459 C C . TRP B 1 82 ? -4.746 20.812 14.805 1 97.62 82 TRP B C 1
ATOM 2461 O O . TRP B 1 82 ? -3.711 20.953 14.148 1 97.62 82 TRP B O 1
ATOM 2471 N N . SER B 1 83 ? -5.934 20.703 14.219 1 96.88 83 SER B N 1
ATOM 2472 C CA . SER B 1 83 ? -6.082 20.891 12.781 1 96.88 83 SER B CA 1
ATOM 2473 C C . SER B 1 83 ? -5.68 22.297 12.359 1 96.88 83 SER B C 1
ATOM 2475 O O . SER B 1 83 ? -5.004 22.484 11.344 1 96.88 83 SER B O 1
ATOM 2477 N N . ALA B 1 84 ? -6.121 23.219 13.164 1 95.38 84 ALA B N 1
ATOM 2478 C CA . ALA B 1 84 ? -5.758 24.609 12.891 1 95.38 84 ALA B CA 1
ATOM 2479 C C . ALA B 1 84 ? -4.25 24.812 13.023 1 95.38 84 ALA B C 1
ATOM 2481 O O . ALA B 1 84 ? -3.646 25.547 12.234 1 95.38 84 ALA B O 1
ATOM 2482 N N . TYR B 1 85 ? -3.703 24.203 14.031 1 94.88 85 TYR B N 1
ATOM 2483 C CA . TYR B 1 85 ? -2.262 24.297 14.227 1 94.88 85 TYR B CA 1
ATOM 2484 C C . TYR B 1 85 ? -1.509 23.703 13.047 1 94.88 85 TYR B C 1
ATOM 2486 O O . TYR B 1 85 ? -0.52 24.266 12.578 1 94.88 85 TYR B O 1
ATOM 2494 N N . LEU B 1 86 ? -1.936 22.547 12.547 1 94.75 86 LEU B N 1
ATOM 2495 C CA . LEU B 1 86 ? -1.333 21.906 11.391 1 94.75 86 LEU B CA 1
ATOM 2496 C C . LEU B 1 86 ? -1.356 22.828 10.172 1 94.75 86 LEU B C 1
ATOM 2498 O O . LEU B 1 86 ? -0.343 22.984 9.492 1 94.75 86 LEU B O 1
ATOM 2502 N N . LEU B 1 87 ? -2.477 23.438 9.945 1 91.88 87 LEU B N 1
ATOM 2503 C CA . LEU B 1 87 ? -2.623 24.359 8.82 1 91.88 87 LEU B CA 1
ATOM 2504 C C . LEU B 1 87 ? -1.697 25.562 8.969 1 91.88 87 LEU B C 1
ATOM 2506 O O . LEU B 1 87 ? -1.146 26.047 7.984 1 91.88 87 LEU B O 1
ATOM 2510 N N . ALA B 1 88 ? -1.555 26.016 10.188 1 90.38 88 ALA B N 1
ATOM 2511 C CA . ALA B 1 88 ? -0.674 27.141 10.477 1 90.38 88 ALA B CA 1
ATOM 2512 C C . ALA B 1 88 ? 0.783 26.781 10.188 1 90.38 88 ALA B C 1
ATOM 2514 O O . ALA B 1 88 ? 1.59 27.656 9.867 1 90.38 88 ALA B O 1
ATOM 2515 N N . CYS B 1 89 ? 1.077 25.5 10.273 1 89.38 89 CYS B N 1
ATOM 2516 C CA . CYS B 1 89 ? 2.443 25.047 10.039 1 89.38 89 CYS B CA 1
ATOM 2517 C C . CYS B 1 89 ? 2.732 24.922 8.555 1 89.38 89 CYS B C 1
ATOM 2519 O O . CYS B 1 89 ? 3.883 24.75 8.148 1 89.38 89 CYS B O 1
ATOM 2521 N N . ARG B 1 90 ? 1.683 24.969 7.727 1 88.25 90 ARG B N 1
ATOM 2522 C CA . ARG B 1 90 ? 1.876 25.016 6.281 1 88.25 90 ARG B CA 1
ATOM 2523 C C . ARG B 1 90 ? 2.258 26.406 5.816 1 88.25 90 ARG B C 1
ATOM 2525 O O . ARG B 1 90 ? 1.396 27.281 5.691 1 88.25 90 ARG B O 1
ATOM 2532 N N . GLU B 1 91 ? 3.408 26.625 5.441 1 81.81 91 GLU B N 1
ATOM 2533 C CA . GLU B 1 91 ? 4.035 27.938 5.352 1 81.81 91 GLU B CA 1
ATOM 2534 C C . GLU B 1 91 ? 3.553 28.703 4.121 1 81.81 91 GLU B C 1
ATOM 2536 O O . GLU B 1 91 ? 3.678 29.922 4.055 1 81.81 91 GLU B O 1
ATOM 2541 N N . THR B 1 92 ? 3.111 28.047 3.105 1 83 92 THR B N 1
ATOM 2542 C CA . THR B 1 92 ? 2.688 28.719 1.886 1 83 92 THR B CA 1
ATOM 2543 C C . THR B 1 92 ? 1.214 28.453 1.599 1 83 92 THR B C 1
ATOM 2545 O O . THR B 1 92 ? 0.64 27.5 2.127 1 83 92 THR B O 1
ATOM 2548 N N . ARG B 1 93 ? 0.638 29.312 0.814 1 84.38 93 ARG B N 1
ATOM 2549 C CA . ARG B 1 93 ? -0.746 29.141 0.388 1 84.38 93 ARG B CA 1
ATOM 2550 C C . ARG B 1 93 ? -0.921 27.828 -0.366 1 84.38 93 ARG B C 1
ATOM 2552 O O . ARG B 1 93 ? -1.927 27.125 -0.193 1 84.38 93 ARG B O 1
ATOM 2559 N N . GLU B 1 94 ? 0.052 27.484 -1.087 1 82.62 94 GLU B N 1
ATOM 2560 C CA . GLU B 1 94 ? 0.023 26.25 -1.867 1 82.62 94 GLU B CA 1
ATOM 2561 C C . GLU B 1 94 ? -0.01 25.031 -0.959 1 82.62 94 GLU B C 1
ATOM 2563 O O . GLU B 1 94 ? -0.747 24.078 -1.222 1 82.62 94 GLU B O 1
ATOM 2568 N N . LEU B 1 95 ? 0.735 25.078 0.057 1 85.44 95 LEU B N 1
ATOM 2569 C CA . LEU B 1 95 ? 0.79 23.953 0.996 1 85.44 95 LEU B CA 1
ATOM 2570 C C . LEU B 1 95 ? -0.516 23.844 1.774 1 85.44 95 LEU B C 1
ATOM 2572 O O . LEU B 1 95 ? -0.975 22.734 2.057 1 85.44 95 LEU B O 1
ATOM 2576 N N . ARG B 1 96 ? -1.114 24.969 2.115 1 88.62 96 ARG B N 1
ATOM 2577 C CA . ARG B 1 96 ? -2.396 24.969 2.812 1 88.62 96 ARG B CA 1
ATOM 2578 C C . ARG B 1 96 ? -3.508 24.438 1.908 1 88.62 96 ARG B C 1
ATOM 2580 O O . ARG B 1 96 ? -4.367 23.672 2.352 1 88.62 96 ARG B O 1
ATOM 2587 N N . GLU B 1 97 ? -3.43 24.859 0.686 1 87.44 97 GLU B N 1
ATOM 2588 C CA . GLU B 1 97 ? -4.422 24.391 -0.281 1 87.44 97 GLU B CA 1
ATOM 2589 C C . GLU B 1 97 ? -4.277 22.906 -0.539 1 87.44 97 GLU B C 1
ATOM 2591 O O . GLU B 1 97 ? -5.277 22.203 -0.711 1 87.44 97 GLU B O 1
ATOM 2596 N N . GLU B 1 98 ? -3.082 22.406 -0.592 1 87.12 98 GLU B N 1
ATOM 2597 C CA . GLU B 1 98 ? -2.836 20.969 -0.73 1 87.12 98 GLU B CA 1
ATOM 2598 C C . GLU B 1 98 ? -3.422 20.188 0.446 1 87.12 98 GLU B C 1
ATOM 2600 O O . GLU B 1 98 ? -4.059 19.156 0.256 1 87.12 98 GLU B O 1
ATOM 2605 N N . GLU B 1 99 ? -3.164 20.688 1.607 1 90.25 99 GLU B N 1
ATOM 2606 C CA . GLU B 1 99 ? -3.688 20.047 2.814 1 90.25 99 GLU B CA 1
ATOM 2607 C C . GLU B 1 99 ? -5.211 19.953 2.77 1 90.25 99 GLU B C 1
ATOM 2609 O O . GLU B 1 99 ? -5.777 18.891 3.033 1 90.25 99 GLU B O 1
ATOM 2614 N N . ARG B 1 100 ? -5.836 21.062 2.344 1 92.5 100 ARG B N 1
ATOM 2615 C CA . ARG B 1 100 ? -7.293 21.109 2.293 1 92.5 100 ARG B CA 1
ATOM 2616 C C . ARG B 1 100 ? -7.828 20.234 1.17 1 92.5 100 ARG B C 1
ATOM 2618 O O . ARG B 1 100 ? -8.867 19.578 1.327 1 92.5 100 ARG B O 1
ATOM 2625 N N . SER B 1 101 ? -7.137 20.234 0.048 1 92.94 101 SER B N 1
ATOM 2626 C CA . SER B 1 101 ? -7.551 19.422 -1.084 1 92.94 101 SER B CA 1
ATOM 2627 C C . SER B 1 101 ? -7.504 17.938 -0.737 1 92.94 101 SER B C 1
ATOM 2629 O O . SER B 1 101 ? -8.453 17.188 -1.015 1 92.94 101 SER B O 1
ATOM 2631 N N . ARG B 1 102 ? -6.469 17.516 -0.11 1 93.81 102 ARG B N 1
ATOM 2632 C CA . ARG B 1 102 ? -6.336 16.125 0.303 1 93.81 102 ARG B CA 1
ATOM 2633 C C . ARG B 1 102 ? -7.363 15.773 1.375 1 93.81 102 ARG B C 1
ATOM 2635 O O . ARG B 1 102 ? -7.938 14.68 1.357 1 93.81 102 ARG B O 1
ATOM 2642 N N . GLY B 1 103 ? -7.574 16.719 2.303 1 96.12 103 GLY B N 1
ATOM 2643 C CA . GLY B 1 103 ? -8.594 16.516 3.32 1 96.12 103 GLY B CA 1
ATOM 2644 C C . GLY B 1 103 ? -9.984 16.328 2.742 1 96.12 103 GLY B C 1
ATOM 2645 O O . GLY B 1 103 ? -10.727 15.445 3.168 1 96.12 103 GLY B O 1
ATOM 2646 N N . ALA B 1 104 ? -10.312 17.188 1.788 1 95.94 104 ALA B N 1
ATOM 2647 C CA . ALA B 1 104 ? -11.625 17.125 1.152 1 95.94 104 ALA B CA 1
ATOM 2648 C C . ALA B 1 104 ? -11.812 15.797 0.418 1 95.94 104 ALA B C 1
ATOM 2650 O O . ALA B 1 104 ? -12.875 15.164 0.521 1 95.94 104 ALA B O 1
ATOM 2651 N N . ALA B 1 105 ? -10.82 15.414 -0.33 1 95.81 105 ALA B N 1
ATOM 2652 C CA . ALA B 1 105 ? -10.891 14.156 -1.062 1 95.81 105 ALA B CA 1
ATOM 2653 C C . ALA B 1 105 ? -11.016 12.969 -0.105 1 95.81 105 ALA B C 1
ATOM 2655 O O . ALA B 1 105 ? -11.805 12.055 -0.341 1 95.81 105 ALA B O 1
ATOM 2656 N N . PHE B 1 106 ? -10.273 12.984 0.978 1 97.19 106 PHE B N 1
ATOM 2657 C CA . PHE B 1 106 ? -10.32 11.898 1.947 1 97.19 106 PHE B CA 1
ATOM 2658 C C . PHE B 1 106 ? -11.672 11.852 2.652 1 97.19 106 PHE B C 1
ATOM 2660 O O . PHE B 1 106 ? -12.18 10.781 2.975 1 97.19 106 PHE B O 1
ATOM 2667 N N . THR B 1 107 ? -12.273 13.016 2.914 1 97.25 107 THR B N 1
ATOM 2668 C CA . THR B 1 107 ? -13.586 13.109 3.547 1 97.25 107 THR B CA 1
ATOM 2669 C C . THR B 1 107 ? -14.625 12.328 2.75 1 97.25 107 THR B C 1
ATOM 2671 O O . THR B 1 107 ? -15.477 11.641 3.328 1 97.25 107 THR B O 1
ATOM 2674 N N . ARG B 1 108 ? -14.523 12.414 1.462 1 96.19 108 ARG B N 1
ATOM 2675 C CA . ARG B 1 108 ? -15.469 11.688 0.621 1 96.19 108 ARG B CA 1
ATOM 2676 C C . ARG B 1 108 ? -15.352 10.188 0.839 1 96.19 108 ARG B C 1
ATOM 2678 O O . ARG B 1 108 ? -16.359 9.484 0.897 1 96.19 108 ARG B O 1
ATOM 2685 N N . LEU B 1 109 ? -14.18 9.695 0.989 1 96.75 109 LEU B N 1
ATOM 2686 C CA . LEU B 1 109 ? -13.961 8.273 1.253 1 96.75 109 LEU B CA 1
ATOM 2687 C C . LEU B 1 109 ? -14.5 7.887 2.627 1 96.75 109 LEU B C 1
ATOM 2689 O O . LEU B 1 109 ? -15.172 6.863 2.771 1 96.75 109 LEU B O 1
ATOM 2693 N N . VAL B 1 110 ? -14.211 8.75 3.621 1 97.19 110 VAL B N 1
ATOM 2694 C CA . VAL B 1 110 ? -14.625 8.469 4.988 1 97.19 110 VAL B CA 1
ATOM 2695 C C . VAL B 1 110 ? -16.141 8.352 5.059 1 97.19 110 VAL B C 1
ATOM 2697 O O . VAL B 1 110 ? -16.688 7.426 5.672 1 97.19 110 VAL B O 1
ATOM 2700 N N . VAL B 1 111 ? -16.781 9.25 4.398 1 95.88 111 VAL B N 1
ATOM 2701 C CA . VAL B 1 111 ? -18.234 9.289 4.438 1 95.88 111 VAL B CA 1
ATOM 2702 C C . VAL B 1 111 ? -18.812 8.062 3.744 1 95.88 111 VAL B C 1
ATOM 2704 O O . VAL B 1 111 ? -19.844 7.52 4.164 1 95.88 111 VAL B O 1
ATOM 2707 N N . ASP B 1 112 ? -18.156 7.625 2.754 1 95 112 ASP B N 1
ATOM 2708 C CA . ASP B 1 112 ? -18.594 6.43 2.041 1 95 112 ASP B CA 1
ATOM 2709 C C . ASP B 1 112 ? -18.344 5.172 2.871 1 95 112 ASP B C 1
ATOM 2711 O O . ASP B 1 112 ? -19.172 4.258 2.891 1 95 112 ASP B O 1
ATOM 2715 N N . TRP B 1 113 ? -17.203 5.109 3.506 1 96.38 113 TRP B N 1
ATOM 2716 C CA . TRP B 1 113 ? -16.797 3.934 4.27 1 96.38 113 TRP B CA 1
ATOM 2717 C C . TRP B 1 113 ? -17.578 3.85 5.582 1 96.38 113 TRP B C 1
ATOM 2719 O O . TRP B 1 113 ? -17.828 2.754 6.094 1 96.38 113 TRP B O 1
ATOM 2729 N N . VAL B 1 114 ? -17.875 5.043 6.129 1 96.69 114 VAL B N 1
ATOM 2730 C CA . VAL B 1 114 ? -18.578 5.133 7.41 1 96.69 114 VAL B CA 1
ATOM 2731 C C . VAL B 1 114 ? -19.75 6.105 7.289 1 96.69 114 VAL B C 1
ATOM 2733 O O . VAL B 1 114 ? -19.672 7.234 7.773 1 96.69 114 VAL B O 1
ATOM 2736 N N . PRO B 1 115 ? -20.828 5.625 6.812 1 93.06 115 PRO B N 1
ATOM 2737 C CA . PRO B 1 115 ? -21.953 6.508 6.496 1 93.06 115 PRO B CA 1
ATOM 2738 C C . PRO B 1 115 ? -22.5 7.234 7.727 1 93.06 115 PRO B C 1
ATOM 2740 O O . PRO B 1 115 ? -23.125 8.289 7.594 1 93.06 115 PRO B O 1
ATOM 2743 N N . ASP B 1 116 ? -22.25 6.77 8.93 1 94.94 116 ASP B N 1
ATOM 2744 C CA . ASP B 1 116 ? -22.766 7.402 10.141 1 94.94 116 ASP B CA 1
ATOM 2745 C C . ASP B 1 116 ? -21.75 8.359 10.742 1 94.94 116 ASP B C 1
ATOM 2747 O O . ASP B 1 116 ? -21.875 8.766 11.898 1 94.94 116 ASP B O 1
ATOM 2751 N N . CYS B 1 117 ? -20.703 8.664 9.984 1 95.12 117 CYS B N 1
ATOM 2752 C CA . CYS B 1 117 ? -19.75 9.656 10.43 1 95.12 117 CYS B CA 1
ATOM 2753 C C . CYS B 1 117 ? -20.438 10.953 10.836 1 95.12 117 CYS B C 1
ATOM 2755 O O . CYS B 1 117 ? -21.203 11.523 10.055 1 95.12 117 CYS B O 1
ATOM 2757 N N . PRO B 1 118 ? -20.188 11.461 12.023 1 95.88 118 PRO B N 1
ATOM 2758 C CA . PRO B 1 118 ? -20.891 12.656 12.5 1 95.88 118 PRO B CA 1
ATOM 2759 C C . PRO B 1 118 ? -20.562 13.898 11.68 1 95.88 118 PRO B C 1
ATOM 2761 O O . PRO B 1 118 ? -19.406 14.133 11.344 1 95.88 118 PRO B O 1
ATOM 2764 N N . GLN B 1 119 ? -21.516 14.68 11.484 1 95.44 119 GLN B N 1
ATOM 2765 C CA . GLN B 1 119 ? -21.406 15.883 10.68 1 95.44 119 GLN B CA 1
ATOM 2766 C C . GLN B 1 119 ? -20.438 16.875 11.32 1 95.44 119 GLN B C 1
ATOM 2768 O O . GLN B 1 119 ? -19.75 17.625 10.617 1 95.44 119 GLN B O 1
ATOM 2773 N N . THR B 1 120 ? -20.328 16.812 12.609 1 95.56 120 THR B N 1
ATOM 2774 C CA . THR B 1 120 ? -19.516 17.766 13.352 1 95.56 120 THR B CA 1
ATOM 2775 C C . THR B 1 120 ? -18.031 17.578 13.031 1 95.56 120 THR B C 1
ATOM 2777 O O . THR B 1 120 ? -17.25 18.516 13.109 1 95.56 120 THR B O 1
ATOM 2780 N N . TRP B 1 121 ? -17.688 16.375 12.586 1 97.19 121 TRP B N 1
ATOM 2781 C CA . TRP B 1 121 ? -16.281 16.062 12.344 1 97.19 121 TRP B CA 1
ATOM 2782 C C . TRP B 1 121 ? -15.914 16.344 10.891 1 97.19 121 TRP B C 1
ATOM 2784 O O . TRP B 1 121 ? -14.742 16.562 10.578 1 97.19 121 TRP B O 1
ATOM 2794 N N . ARG B 1 122 ? -16.844 16.406 9.984 1 96.38 122 ARG B N 1
ATOM 2795 C CA . ARG B 1 122 ? -16.594 16.406 8.547 1 96.38 122 ARG B CA 1
ATOM 2796 C C . ARG B 1 122 ? -15.836 17.656 8.109 1 96.38 122 ARG B C 1
ATOM 2798 O O . ARG B 1 122 ? -14.906 17.562 7.305 1 96.38 122 ARG B O 1
ATOM 2805 N N . PRO B 1 123 ? -16.172 18.844 8.703 1 96.25 123 PRO B N 1
ATOM 2806 C CA . PRO B 1 123 ? -15.383 20.016 8.336 1 96.25 123 PRO B CA 1
ATOM 2807 C C . PRO B 1 123 ? -13.914 19.891 8.742 1 96.25 123 PRO B C 1
ATOM 2809 O O . PRO B 1 123 ? -13.031 20.422 8.062 1 96.25 123 PRO B O 1
ATOM 2812 N N . LEU B 1 124 ? -13.641 19.219 9.836 1 96.88 124 LEU B N 1
ATOM 2813 C CA . LEU B 1 124 ? -12.266 19.016 10.289 1 96.88 124 LEU B CA 1
ATOM 2814 C C . LEU B 1 124 ? -11.523 18.062 9.352 1 96.88 124 LEU B C 1
ATOM 2816 O O . LEU B 1 124 ? -10.344 18.281 9.062 1 96.88 124 LEU B O 1
ATOM 2820 N N . PHE B 1 125 ? -12.242 17.062 8.812 1 97 125 PHE B N 1
ATOM 2821 C CA . PHE B 1 125 ? -11.648 16.156 7.832 1 97 125 PHE B CA 1
ATOM 2822 C C . PHE B 1 125 ? -11.273 16.906 6.559 1 97 125 PHE B C 1
ATOM 2824 O O . PHE B 1 125 ? -10.242 16.625 5.949 1 97 125 PHE B O 1
ATOM 2831 N N . ALA B 1 126 ? -12.133 17.844 6.223 1 95.94 126 ALA B N 1
ATOM 2832 C CA . ALA B 1 126 ? -11.938 18.594 4.988 1 95.94 126 ALA B CA 1
ATOM 2833 C C . ALA B 1 126 ? -10.734 19.531 5.105 1 95.94 126 ALA B C 1
ATOM 2835 O O . ALA B 1 126 ? -10.094 19.859 4.102 1 95.94 126 ALA B O 1
ATOM 2836 N N . ASN B 1 127 ? -10.406 19.891 6.32 1 94.75 127 ASN B N 1
ATOM 2837 C CA . ASN B 1 127 ? -9.281 20.797 6.547 1 94.75 127 ASN B CA 1
ATOM 2838 C C . ASN B 1 127 ? -7.949 20.047 6.535 1 94.75 127 ASN B C 1
ATOM 2840 O O . ASN B 1 127 ? -6.906 20.641 6.242 1 94.75 127 ASN B O 1
ATOM 2844 N N . SER B 1 128 ? -8.055 18.75 6.891 1 94.25 128 SER B N 1
ATOM 2845 C CA . SER B 1 128 ? -6.809 18 6.98 1 94.25 128 SER B CA 1
ATOM 2846 C C . SER B 1 128 ? -7.059 16.5 6.852 1 94.25 128 SER B C 1
ATOM 2848 O O . SER B 1 128 ? -7.816 15.914 7.633 1 94.25 128 SER B O 1
ATOM 2850 N N . GLN B 1 129 ? -6.363 15.93 5.949 1 95.44 129 GLN B N 1
ATOM 2851 C CA . GLN B 1 129 ? -6.445 14.477 5.797 1 95.44 129 GLN B CA 1
ATOM 2852 C C . GLN B 1 129 ? -6.055 13.766 7.09 1 95.44 129 GLN B C 1
ATOM 2854 O O . GLN B 1 129 ? -6.605 12.719 7.422 1 95.44 129 GLN B O 1
ATOM 2859 N N . LEU B 1 130 ? -5.137 14.336 7.914 1 97.88 130 LEU B N 1
ATOM 2860 C CA . LEU B 1 130 ? -4.652 13.711 9.141 1 97.88 130 LEU B CA 1
ATOM 2861 C C . LEU B 1 130 ? -5.785 13.516 10.141 1 97.88 130 LEU B C 1
ATOM 2863 O O . LEU B 1 130 ? -5.852 12.492 10.828 1 97.88 130 LEU B O 1
ATOM 2867 N N . CYS B 1 131 ? -6.617 14.523 10.203 1 98.25 131 CYS B N 1
ATOM 2868 C CA . CYS B 1 131 ? -7.73 14.414 11.141 1 98.25 131 CYS B CA 1
ATOM 2869 C C . CYS B 1 131 ? -8.68 13.297 10.734 1 98.25 131 CYS B C 1
ATOM 2871 O O . CYS B 1 131 ? -9.109 12.5 11.578 1 98.25 131 CYS B O 1
ATOM 2873 N N . GLY B 1 132 ? -9.008 13.242 9.461 1 98.06 132 GLY B N 1
ATOM 2874 C CA . GLY B 1 132 ? -9.859 12.172 8.977 1 98.06 132 GLY B CA 1
ATOM 2875 C C . GLY B 1 132 ? -9.266 10.789 9.195 1 98.06 132 GLY B C 1
ATOM 2876 O O . GLY B 1 132 ? -9.969 9.859 9.586 1 98.06 132 GLY B O 1
ATOM 2877 N N . MET B 1 133 ? -8.016 10.648 8.938 1 98.25 133 MET B N 1
ATOM 2878 C CA . MET B 1 133 ? -7.324 9.375 9.133 1 98.25 133 MET B CA 1
ATOM 2879 C C . MET B 1 133 ? -7.332 8.969 10.602 1 98.25 133 MET B C 1
ATOM 2881 O O . MET B 1 133 ? -7.543 7.801 10.93 1 98.25 133 MET B O 1
ATOM 2885 N N . ALA B 1 134 ? -7.043 9.938 11.461 1 98.75 134 ALA B N 1
ATOM 2886 C CA . ALA B 1 134 ? -7.074 9.672 12.898 1 98.75 134 ALA B CA 1
ATOM 2887 C C . ALA B 1 134 ? -8.453 9.188 13.336 1 98.75 134 ALA B C 1
ATOM 2889 O O . ALA B 1 134 ? -8.562 8.195 14.062 1 98.75 134 ALA B O 1
ATOM 2890 N N . TRP B 1 135 ? -9.438 9.891 12.922 1 98.69 135 TRP B N 1
ATOM 2891 C CA . TRP B 1 135 ? -10.805 9.531 13.297 1 98.69 135 TRP B CA 1
ATOM 2892 C C . TRP B 1 135 ? -11.148 8.125 12.805 1 98.69 135 TRP B C 1
ATOM 2894 O O . TRP B 1 135 ? -11.68 7.309 13.562 1 98.69 135 TRP B O 1
ATOM 2904 N N . LEU B 1 136 ? -10.828 7.883 11.555 1 98.19 136 LEU B N 1
ATOM 2905 C CA . LEU B 1 136 ? -11.086 6.574 10.961 1 98.19 136 LEU B CA 1
ATOM 2906 C C . LEU B 1 136 ? -10.352 5.477 11.727 1 98.19 136 LEU B C 1
ATOM 2908 O O . LEU B 1 136 ? -10.898 4.395 11.945 1 98.19 136 LEU B O 1
ATOM 2912 N N . GLY B 1 137 ? -9.07 5.762 12.062 1 98.25 137 GLY B N 1
ATOM 2913 C CA . GLY B 1 137 ? -8.297 4.812 12.844 1 98.25 137 GLY B CA 1
ATOM 2914 C C . GLY B 1 137 ? -8.969 4.438 14.156 1 98.25 137 GLY B C 1
ATOM 2915 O O . GLY B 1 137 ? -9.055 3.254 14.5 1 98.25 137 GLY B O 1
ATOM 2916 N N . VAL B 1 138 ? -9.438 5.434 14.844 1 98.44 138 VAL B N 1
ATOM 2917 C CA . VAL B 1 138 ? -10.125 5.191 16.109 1 98.44 138 VAL B CA 1
ATOM 2918 C C . VAL B 1 138 ? -11.398 4.387 15.852 1 98.44 138 VAL B C 1
ATOM 2920 O O . VAL B 1 138 ? -11.68 3.416 16.562 1 98.44 138 VAL B O 1
ATOM 2923 N N . ARG B 1 139 ? -12.148 4.762 14.852 1 97.69 139 ARG B N 1
ATOM 2924 C CA . ARG B 1 139 ? -13.398 4.094 14.516 1 97.69 139 ARG B CA 1
ATOM 2925 C C . ARG B 1 139 ? -13.164 2.623 14.18 1 97.69 139 ARG B C 1
ATOM 2927 O O . ARG B 1 139 ? -13.977 1.765 14.523 1 97.69 139 ARG B O 1
ATOM 2934 N N . TRP B 1 140 ? -12.094 2.348 13.516 1 97.06 140 TRP B N 1
ATOM 2935 C CA . TRP B 1 140 ? -11.766 0.994 13.094 1 97.06 140 TRP B CA 1
ATOM 2936 C C . TRP B 1 140 ? -10.93 0.281 14.148 1 97.06 140 TRP B C 1
ATOM 2938 O O . TRP B 1 140 ? -10.414 -0.814 13.914 1 97.06 140 TRP B O 1
ATOM 2948 N N . ARG B 1 141 ? -10.688 0.905 15.312 1 97.5 141 ARG B N 1
ATOM 2949 C CA . ARG B 1 141 ? -9.953 0.354 16.453 1 97.5 141 ARG B CA 1
ATOM 2950 C C . ARG B 1 141 ? -8.531 -0.019 16.062 1 97.5 141 ARG B C 1
ATOM 2952 O O . ARG B 1 141 ? -8.031 -1.079 16.453 1 97.5 141 ARG B O 1
ATOM 2959 N N . ILE B 1 142 ? -7.941 0.771 15.273 1 97.88 142 ILE B N 1
ATOM 2960 C CA . ILE B 1 142 ? -6.539 0.617 14.898 1 97.88 142 ILE B CA 1
ATOM 2961 C C . ILE B 1 142 ? -5.656 1.444 15.828 1 97.88 142 ILE B C 1
ATOM 2963 O O . ILE B 1 142 ? -5.875 2.646 15.992 1 97.88 142 ILE B O 1
ATOM 2967 N N . PRO B 1 143 ? -4.664 0.821 16.438 1 97.75 143 PRO B N 1
ATOM 2968 C CA . PRO B 1 143 ? -3.77 1.571 17.312 1 97.75 143 PRO B CA 1
ATOM 2969 C C . PRO B 1 143 ? -3.025 2.691 16.594 1 97.75 143 PRO B C 1
ATOM 2971 O O . PRO B 1 143 ? -2.676 2.547 15.422 1 97.75 143 PRO B O 1
ATOM 2974 N N . LEU B 1 144 ? -2.703 3.713 17.312 1 98.38 144 LEU B N 1
ATOM 2975 C CA . LEU B 1 144 ? -2.035 4.902 16.781 1 98.38 144 LEU B CA 1
ATOM 2976 C C . LEU B 1 144 ? -0.735 4.527 16.078 1 98.38 144 LEU B C 1
ATOM 2978 O O . LEU B 1 144 ? -0.454 5.023 14.992 1 98.38 144 LEU B O 1
ATOM 2982 N N . THR B 1 145 ? 0.029 3.635 16.656 1 97.94 145 THR B N 1
ATOM 2983 C CA . THR B 1 145 ? 1.331 3.271 16.109 1 97.94 145 THR B CA 1
ATOM 2984 C C . THR B 1 145 ? 1.177 2.586 14.758 1 97.94 145 THR B C 1
ATOM 2986 O O . THR B 1 145 ? 1.976 2.812 13.852 1 97.94 145 THR B O 1
ATOM 2989 N N . ASP B 1 146 ? 0.164 1.748 14.578 1 97.62 146 ASP B N 1
ATOM 2990 C CA . ASP B 1 146 ? -0.086 1.078 13.305 1 97.62 146 ASP B CA 1
ATOM 2991 C C . ASP B 1 146 ? -0.534 2.074 12.242 1 97.62 146 ASP B C 1
ATOM 2993 O O . ASP B 1 146 ? -0.097 2 11.086 1 97.62 146 ASP B O 1
ATOM 2997 N N . LEU B 1 147 ? -1.377 2.984 12.664 1 98.19 147 LEU B N 1
ATOM 2998 C CA . LEU B 1 147 ? -1.851 4.016 11.742 1 98.19 147 LEU B CA 1
ATOM 2999 C C . LEU B 1 147 ? -0.701 4.91 11.289 1 98.19 147 LEU B C 1
ATOM 3001 O O . LEU B 1 147 ? -0.652 5.324 10.133 1 98.19 147 LEU B O 1
ATOM 3005 N N . ALA B 1 148 ? 0.177 5.176 12.227 1 98.62 148 ALA B N 1
ATOM 3006 C CA . ALA B 1 148 ? 1.344 6.004 11.938 1 98.62 148 ALA B CA 1
ATOM 3007 C C . ALA B 1 148 ? 2.242 5.34 10.898 1 98.62 148 ALA B C 1
ATOM 3009 O O . ALA B 1 148 ? 2.861 6.02 10.07 1 98.62 148 ALA B O 1
ATOM 3010 N N . LEU B 1 149 ? 2.318 4.031 10.898 1 98.44 149 LEU B N 1
ATOM 3011 C CA . LEU B 1 149 ? 3.1 3.307 9.898 1 98.44 149 LEU B CA 1
ATOM 3012 C C . LEU B 1 149 ? 2.506 3.49 8.508 1 98.44 149 LEU B C 1
ATOM 3014 O O . LEU B 1 149 ? 3.238 3.713 7.539 1 98.44 149 LEU B O 1
ATOM 3018 N N . SER B 1 150 ? 1.21 3.449 8.367 1 98.12 150 SER B N 1
ATOM 3019 C CA . SER B 1 150 ? 0.55 3.646 7.078 1 98.12 150 SER B CA 1
ATOM 3020 C C . SER B 1 150 ? 0.74 5.074 6.574 1 98.12 150 SER B C 1
ATOM 3022 O O . SER B 1 150 ? 1.015 5.285 5.391 1 98.12 150 SER B O 1
ATOM 3024 N N . LEU B 1 151 ? 0.568 5.988 7.5 1 97.44 151 LEU B N 1
ATOM 3025 C CA . LEU B 1 151 ? 0.747 7.395 7.148 1 97.44 151 LEU B CA 1
ATOM 3026 C C . LEU B 1 151 ? 2.17 7.656 6.668 1 97.44 151 LEU B C 1
ATOM 3028 O O . LEU B 1 151 ? 2.371 8.281 5.625 1 97.44 151 LEU B O 1
ATOM 3032 N N . GLY B 1 152 ? 3.109 7.195 7.473 1 97.69 152 GLY B N 1
ATOM 3033 C CA . GLY B 1 152 ? 4.508 7.387 7.117 1 97.69 152 GLY B CA 1
ATOM 3034 C C . GLY B 1 152 ? 4.887 6.719 5.809 1 97.69 152 GLY B C 1
ATOM 3035 O O . GLY B 1 152 ? 5.578 7.316 4.98 1 97.69 152 GLY B O 1
ATOM 3036 N N . TYR B 1 153 ? 4.434 5.523 5.594 1 97.94 153 TYR B N 1
ATOM 3037 C CA . TYR B 1 153 ? 4.734 4.816 4.355 1 97.94 153 TYR B CA 1
ATOM 3038 C C . TYR B 1 153 ? 4.191 5.574 3.15 1 97.94 153 TYR B C 1
ATOM 3040 O O . TYR B 1 153 ? 4.902 5.781 2.166 1 97.94 153 TYR B O 1
ATOM 3048 N N . SER B 1 154 ? 2.928 5.945 3.26 1 96.69 154 SER B N 1
ATOM 3049 C CA . SER B 1 154 ? 2.283 6.664 2.168 1 96.69 154 SER B CA 1
ATOM 3050 C C . SER B 1 154 ? 3.035 7.949 1.833 1 96.69 154 SER B C 1
ATOM 3052 O O . SER B 1 154 ? 3.24 8.266 0.66 1 96.69 154 SER B O 1
ATOM 3054 N N . TRP B 1 155 ? 3.404 8.641 2.842 1 95.25 155 TRP B N 1
ATOM 3055 C CA . TRP B 1 155 ? 4.117 9.906 2.668 1 95.25 155 TRP B CA 1
ATOM 3056 C C . TRP B 1 155 ? 5.465 9.68 1.99 1 95.25 155 TRP B C 1
ATOM 3058 O O . TRP B 1 155 ? 5.812 10.391 1.043 1 95.25 155 TRP B O 1
ATOM 3068 N N . LEU B 1 156 ? 6.18 8.695 2.408 1 96.44 156 LEU B N 1
ATOM 3069 C CA . LEU B 1 156 ? 7.508 8.406 1.875 1 96.44 156 LEU B CA 1
ATOM 3070 C C . LEU B 1 156 ? 7.414 7.879 0.447 1 96.44 156 LEU B C 1
ATOM 3072 O O . LEU B 1 156 ? 8.172 8.305 -0.426 1 96.44 156 LEU B O 1
ATOM 3076 N N . GLU B 1 157 ? 6.52 6.953 0.221 1 96.31 157 GLU B N 1
ATOM 3077 C CA . GLU B 1 157 ? 6.375 6.402 -1.123 1 96.31 157 GLU B CA 1
ATOM 3078 C C . GLU B 1 157 ? 5.98 7.484 -2.123 1 96.31 157 GLU B C 1
ATOM 3080 O O . GLU B 1 157 ? 6.512 7.539 -3.232 1 96.31 157 GLU B O 1
ATOM 3085 N N . SER B 1 158 ? 5.062 8.336 -1.72 1 94.31 158 SER B N 1
ATOM 3086 C CA . SER B 1 158 ? 4.629 9.414 -2.596 1 94.31 158 SER B CA 1
ATOM 3087 C C . SER B 1 158 ? 5.785 10.352 -2.941 1 94.31 158 SER B C 1
ATOM 3089 O O . SER B 1 158 ? 5.906 10.805 -4.082 1 94.31 158 SER B O 1
ATOM 3091 N N . ALA B 1 159 ? 6.57 10.648 -1.945 1 94 159 ALA B N 1
ATOM 3092 C CA . ALA B 1 159 ? 7.73 11.508 -2.166 1 94 159 ALA B CA 1
ATOM 3093 C C . ALA B 1 159 ? 8.711 10.867 -3.141 1 94 159 ALA B C 1
ATOM 3095 O O . ALA B 1 159 ? 9.211 11.523 -4.055 1 94 159 ALA B O 1
ATOM 3096 N N . VAL B 1 160 ? 8.992 9.586 -2.955 1 95.69 160 VAL B N 1
ATOM 3097 C CA . VAL B 1 160 ? 9.953 8.883 -3.803 1 95.69 160 VAL B CA 1
ATOM 3098 C C . VAL B 1 160 ? 9.422 8.805 -5.23 1 95.69 160 VAL B C 1
ATOM 3100 O O . VAL B 1 160 ? 10.164 9 -6.191 1 95.69 160 VAL B O 1
ATOM 3103 N N . MET B 1 161 ? 8.141 8.539 -5.375 1 93.69 161 MET B N 1
ATOM 3104 C CA . MET B 1 161 ? 7.555 8.461 -6.711 1 93.69 161 MET B CA 1
ATOM 3105 C C . MET B 1 161 ? 7.586 9.828 -7.398 1 93.69 161 MET B C 1
ATOM 3107 O O . MET B 1 161 ? 7.746 9.906 -8.617 1 93.69 161 MET B O 1
ATOM 3111 N N . ALA B 1 162 ? 7.426 10.914 -6.625 1 91.81 162 ALA B N 1
ATOM 3112 C CA . ALA B 1 162 ? 7.621 12.25 -7.18 1 91.81 162 ALA B CA 1
ATOM 3113 C C . ALA B 1 162 ? 9.062 12.453 -7.633 1 91.81 162 ALA B C 1
ATOM 3115 O O . ALA B 1 162 ? 9.32 13.07 -8.664 1 91.81 162 ALA B O 1
ATOM 3116 N N . GLY B 1 163 ? 9.969 11.914 -6.855 1 92.69 163 GLY B N 1
ATOM 3117 C CA . GLY B 1 163 ? 11.375 11.977 -7.219 1 92.69 163 GLY B CA 1
ATOM 3118 C C . GLY B 1 163 ? 11.688 11.258 -8.516 1 92.69 163 GLY B C 1
ATOM 3119 O O . GLY B 1 163 ? 12.484 11.734 -9.32 1 92.69 163 GLY B O 1
ATOM 3120 N N . VAL B 1 164 ? 11.07 10.102 -8.742 1 93.56 164 VAL B N 1
ATOM 3121 C CA . VAL B 1 164 ? 11.258 9.336 -9.969 1 93.56 164 VAL B CA 1
ATOM 3122 C C . VAL B 1 164 ? 10.914 10.211 -11.172 1 93.56 164 VAL B C 1
ATOM 3124 O O . VAL B 1 164 ? 11.578 10.133 -12.211 1 93.56 164 VAL B O 1
ATOM 3127 N N . LYS B 1 165 ? 9.953 11.07 -11.039 1 91.44 165 LYS B N 1
ATOM 3128 C CA . LYS B 1 165 ? 9.484 11.906 -12.141 1 91.44 165 LYS B CA 1
ATOM 3129 C C . LYS B 1 165 ? 10.352 13.156 -12.289 1 91.44 165 LYS B C 1
ATOM 3131 O O . LYS B 1 165 ? 10.672 13.562 -13.406 1 91.44 165 LYS B O 1
ATOM 3136 N N . LEU B 1 166 ? 10.828 13.75 -11.219 1 91.12 166 LEU B N 1
ATOM 3137 C CA . LEU B 1 166 ? 11.438 15.078 -11.234 1 91.12 166 LEU B CA 1
ATOM 3138 C C . LEU B 1 166 ? 12.953 14.977 -11.32 1 91.12 166 LEU B C 1
ATOM 3140 O O . LEU B 1 166 ? 13.609 15.867 -11.859 1 91.12 166 LEU B O 1
ATOM 3144 N N . VAL B 1 167 ? 13.664 14.055 -10.781 1 90.06 167 VAL B N 1
ATOM 3145 C CA . VAL B 1 167 ? 15.109 13.859 -10.734 1 90.06 167 VAL B CA 1
ATOM 3146 C C . VAL B 1 167 ? 15.508 12.688 -11.633 1 90.06 167 VAL B C 1
ATOM 3148 O O . VAL B 1 167 ? 16.625 12.633 -12.133 1 90.06 167 VAL B O 1
ATOM 3151 N N . PRO B 1 168 ? 14.82 12.016 -12.086 1 86.12 168 PRO B N 1
ATOM 3152 C CA . PRO B 1 168 ? 14.539 10.766 -12.797 1 86.12 168 PRO B CA 1
ATOM 3153 C C . PRO B 1 168 ? 15.547 9.664 -12.469 1 86.12 168 PRO B C 1
ATOM 3155 O O . PRO B 1 168 ? 16.328 9.258 -13.336 1 86.12 168 PRO B O 1
ATOM 3158 N N . PHE B 1 169 ? 15.492 9.242 -11.266 1 92.75 169 PHE B N 1
ATOM 3159 C CA . PHE B 1 169 ? 16.188 7.992 -10.977 1 92.75 169 PHE B CA 1
ATOM 3160 C C . PHE B 1 169 ? 15.289 6.797 -11.273 1 92.75 169 PHE B C 1
ATOM 3162 O O . PHE B 1 169 ? 14.07 6.941 -11.398 1 92.75 169 PHE B O 1
ATOM 3169 N N . GLY B 1 170 ? 15.836 5.695 -11.672 1 94 170 GLY B N 1
ATOM 3170 C CA . GLY B 1 170 ? 15.125 4.512 -12.125 1 94 170 GLY B CA 1
ATOM 3171 C C . GLY B 1 170 ? 14.328 3.832 -11.031 1 94 170 GLY B C 1
ATOM 3172 O O . GLY B 1 170 ? 14.477 4.164 -9.852 1 94 170 GLY B O 1
ATOM 3173 N N . GLN B 1 171 ? 13.484 2.998 -11.398 1 94.44 171 GLN B N 1
ATOM 3174 C CA . GLN B 1 171 ? 12.555 2.322 -10.492 1 94.44 171 GLN B CA 1
ATOM 3175 C C . GLN B 1 171 ? 13.305 1.471 -9.477 1 94.44 171 GLN B C 1
ATOM 3177 O O . GLN B 1 171 ? 12.859 1.326 -8.336 1 94.44 171 GLN B O 1
ATOM 3182 N N . GLN B 1 172 ? 14.359 0.898 -9.844 1 94.75 172 GLN B N 1
ATOM 3183 C CA . GLN B 1 172 ? 15.148 0.119 -8.898 1 94.75 172 GLN B CA 1
ATOM 3184 C C . GLN B 1 172 ? 15.68 1 -7.77 1 94.75 172 GLN B C 1
ATOM 3186 O O . GLN B 1 172 ? 15.594 0.639 -6.594 1 94.75 172 GLN B O 1
ATOM 3191 N N . ALA B 1 173 ? 16.203 2.121 -8.164 1 96.56 173 ALA B N 1
ATOM 3192 C CA . ALA B 1 173 ? 16.688 3.088 -7.18 1 96.56 173 ALA B CA 1
ATOM 3193 C C . ALA B 1 173 ? 15.547 3.572 -6.285 1 96.56 173 ALA B C 1
ATOM 3195 O O . ALA B 1 173 ? 15.734 3.746 -5.078 1 96.56 173 ALA B O 1
ATOM 3196 N N . ALA B 1 174 ? 14.406 3.795 -6.859 1 97.25 174 ALA B N 1
ATOM 3197 C CA . ALA B 1 174 ? 13.234 4.238 -6.109 1 97.25 174 ALA B CA 1
ATOM 3198 C C . ALA B 1 174 ? 12.875 3.242 -5.012 1 97.25 174 ALA B C 1
ATOM 3200 O O . ALA B 1 174 ? 12.617 3.631 -3.869 1 97.25 174 ALA B O 1
ATOM 3201 N N . GLN B 1 175 ? 12.898 1.984 -5.375 1 97.81 175 GLN B N 1
ATOM 3202 C CA . GLN B 1 175 ? 12.523 0.94 -4.43 1 97.81 175 GLN B CA 1
ATOM 3203 C C . GLN B 1 175 ? 13.555 0.819 -3.309 1 97.81 175 GLN B C 1
ATOM 3205 O O . GLN B 1 175 ? 13.203 0.554 -2.158 1 97.81 175 GLN B O 1
ATOM 3210 N N . GLN B 1 176 ? 14.789 0.999 -3.594 1 97.38 176 GLN B N 1
ATOM 3211 C CA . GLN B 1 176 ? 15.828 1.018 -2.574 1 97.38 176 GLN B CA 1
ATOM 3212 C C . GLN B 1 176 ? 15.672 2.221 -1.649 1 97.38 176 GLN B C 1
ATOM 3214 O O . GLN B 1 176 ? 15.898 2.115 -0.442 1 97.38 176 GLN B O 1
ATOM 3219 N N . LEU B 1 177 ? 15.367 3.357 -2.252 1 97.81 177 LEU B N 1
ATOM 3220 C CA . LEU B 1 177 ? 15.148 4.57 -1.472 1 97.81 177 LEU B CA 1
ATOM 3221 C C . LEU B 1 177 ? 13.984 4.387 -0.497 1 97.81 177 LEU B C 1
ATOM 3223 O O . LEU B 1 177 ? 14.078 4.793 0.663 1 97.81 177 LEU B O 1
ATOM 3227 N N . ILE B 1 178 ? 12.898 3.768 -0.964 1 98.19 178 ILE B N 1
ATOM 3228 C CA . ILE B 1 178 ? 11.758 3.525 -0.093 1 98.19 178 ILE B CA 1
ATOM 3229 C C . ILE B 1 178 ? 12.18 2.668 1.096 1 98.19 178 ILE B C 1
ATOM 3231 O O . ILE B 1 178 ? 11.859 2.982 2.244 1 98.19 178 ILE B O 1
ATOM 3235 N N . LEU B 1 179 ? 12.938 1.618 0.868 1 97.5 179 LEU B N 1
ATOM 3236 C CA . LEU B 1 179 ? 13.422 0.738 1.927 1 97.5 179 LEU B CA 1
ATOM 3237 C C . LEU B 1 179 ? 14.234 1.52 2.957 1 97.5 179 LEU B C 1
ATOM 3239 O O . LEU B 1 179 ? 13.977 1.423 4.16 1 97.5 179 LEU B O 1
ATOM 3243 N N . SER B 1 180 ? 15.164 2.297 2.479 1 97.62 180 SER B N 1
ATOM 3244 C CA . SER B 1 180 ? 16.094 3.002 3.359 1 97.62 180 SER B CA 1
ATOM 3245 C C . SER B 1 180 ? 15.375 4.094 4.148 1 97.62 180 SER B C 1
ATOM 3247 O O . SER B 1 180 ? 15.609 4.246 5.352 1 97.62 180 SER B O 1
ATOM 3249 N N . LEU B 1 181 ? 14.555 4.836 3.504 1 98.31 181 LEU B N 1
ATOM 3250 C CA . LEU B 1 181 ? 13.828 5.918 4.164 1 98.31 181 LEU B CA 1
ATOM 3251 C C . LEU B 1 181 ? 12.828 5.367 5.176 1 98.31 181 LEU B C 1
ATOM 3253 O O . LEU B 1 181 ? 12.617 5.965 6.234 1 98.31 181 LEU B O 1
ATOM 3257 N N . CYS B 1 182 ? 12.227 4.227 4.852 1 98.5 182 CYS B N 1
ATOM 3258 C CA . CYS B 1 182 ? 11.312 3.58 5.789 1 98.5 182 CYS B CA 1
ATOM 3259 C C . CYS B 1 182 ? 12.062 3.088 7.027 1 98.5 182 CYS B C 1
ATOM 3261 O O . CYS B 1 182 ? 11.531 3.141 8.141 1 98.5 182 CYS B O 1
ATOM 3263 N N . ASP B 1 183 ? 13.289 2.574 6.832 1 97.81 183 ASP B N 1
ATOM 3264 C CA . ASP B 1 183 ? 14.109 2.205 7.98 1 97.81 183 ASP B CA 1
ATOM 3265 C C . ASP B 1 183 ? 14.359 3.408 8.891 1 97.81 183 ASP B C 1
ATOM 3267 O O . ASP B 1 183 ? 14.281 3.295 10.109 1 97.81 183 ASP B O 1
ATOM 3271 N N . HIS B 1 184 ? 14.656 4.473 8.242 1 98.38 184 HIS B N 1
ATOM 3272 C CA . HIS B 1 184 ? 14.875 5.707 8.992 1 98.38 184 HIS B CA 1
ATOM 3273 C C . HIS B 1 184 ? 13.609 6.141 9.727 1 98.38 184 HIS B C 1
ATOM 3275 O O . HIS B 1 184 ? 13.664 6.527 10.891 1 98.38 184 HIS B O 1
ATOM 3281 N N . TYR B 1 185 ? 12.523 6.051 9.094 1 98.75 185 TYR B N 1
ATOM 3282 C CA . TYR B 1 185 ? 11.242 6.387 9.703 1 98.75 185 TYR B CA 1
ATOM 3283 C C . TYR B 1 185 ? 10.984 5.527 10.938 1 98.75 185 TYR B C 1
ATOM 3285 O O . TYR B 1 185 ? 10.578 6.039 11.984 1 98.75 185 TYR B O 1
ATOM 3293 N N . ALA B 1 186 ? 11.164 4.234 10.766 1 98.31 186 ALA B N 1
ATOM 3294 C CA . ALA B 1 186 ? 10.898 3.293 11.852 1 98.31 186 ALA B CA 1
ATOM 3295 C C . ALA B 1 186 ? 11.734 3.627 13.086 1 98.31 186 ALA B C 1
ATOM 3297 O O . ALA B 1 186 ? 11.289 3.426 14.219 1 98.31 186 ALA B O 1
ATOM 3298 N N . GLN B 1 187 ? 12.875 4.172 12.891 1 97.44 187 GLN B N 1
ATOM 3299 C CA . GLN B 1 187 ? 13.789 4.477 13.992 1 97.44 187 GLN B CA 1
ATOM 3300 C C . GLN B 1 187 ? 13.305 5.688 14.781 1 97.44 187 GLN B C 1
ATOM 3302 O O . GLN B 1 187 ? 13.555 5.789 15.992 1 97.44 187 GLN B O 1
ATOM 3307 N N . GLY B 1 188 ? 12.625 6.609 14.156 1 97.94 188 GLY B N 1
ATOM 3308 C CA . GLY B 1 188 ? 12.297 7.875 14.797 1 97.94 188 GLY B CA 1
ATOM 3309 C C . GLY B 1 188 ? 10.828 8.023 15.125 1 97.94 188 GLY B C 1
ATOM 3310 O O . GLY B 1 188 ? 10.43 8.953 15.828 1 97.94 188 GLY B O 1
ATOM 3311 N N . MET B 1 189 ? 10.031 7.082 14.68 1 98.19 189 MET B N 1
ATOM 3312 C CA . MET B 1 189 ? 8.578 7.215 14.719 1 98.19 189 MET B CA 1
ATOM 3313 C C . MET B 1 189 ? 8.086 7.352 16.156 1 98.19 189 MET B C 1
ATOM 3315 O O . MET B 1 189 ? 7.285 8.234 16.469 1 98.19 189 MET B O 1
ATOM 3319 N N . ALA B 1 190 ? 8.555 6.484 17.062 1 97.81 190 ALA B N 1
ATOM 3320 C CA . ALA B 1 190 ? 8.086 6.469 18.438 1 97.81 190 ALA B CA 1
ATOM 3321 C C . ALA B 1 190 ? 8.375 7.797 19.141 1 97.81 190 ALA B C 1
ATOM 3323 O O . ALA B 1 190 ? 7.523 8.336 19.844 1 97.81 190 ALA B O 1
ATOM 3324 N N . GLN B 1 191 ? 9.547 8.289 18.953 1 97.56 191 GLN B N 1
ATOM 3325 C CA . GLN B 1 191 ? 9.93 9.57 19.547 1 97.56 191 GLN B CA 1
ATOM 3326 C C . GLN B 1 191 ? 9.078 10.711 18.984 1 97.56 191 GLN B C 1
ATOM 3328 O O . GLN B 1 191 ? 8.672 11.609 19.719 1 97.56 191 GLN B O 1
ATOM 3333 N N . ALA B 1 192 ? 8.844 10.68 17.703 1 98 192 ALA B N 1
ATOM 3334 C CA . ALA B 1 192 ? 8.031 11.719 17.062 1 98 192 ALA B CA 1
ATOM 3335 C C . ALA B 1 192 ? 6.609 11.711 17.609 1 98 192 ALA B C 1
ATOM 3337 O O . ALA B 1 192 ? 6.039 12.773 17.875 1 98 192 ALA B O 1
ATOM 3338 N N . LEU B 1 193 ? 6.051 10.547 17.812 1 98.19 193 LEU B N 1
ATOM 3339 C CA . LEU B 1 193 ? 4.688 10.414 18.312 1 98.19 193 LEU B CA 1
ATOM 3340 C C . LEU B 1 193 ? 4.578 10.938 19.734 1 98.19 193 LEU B C 1
ATOM 3342 O O . LEU B 1 193 ? 3.516 11.406 20.141 1 98.19 193 LEU B O 1
ATOM 3346 N N . ALA B 1 194 ? 5.688 10.922 20.422 1 97.69 194 ALA B N 1
ATOM 3347 C CA . ALA B 1 194 ? 5.691 11.297 21.828 1 97.69 194 ALA B CA 1
ATOM 3348 C C . ALA B 1 194 ? 6.215 12.711 22.016 1 97.69 194 ALA B C 1
ATOM 3350 O O . ALA B 1 194 ? 6.367 13.18 23.156 1 97.69 194 ALA B O 1
ATOM 3351 N N . ARG B 1 195 ? 6.48 13.43 20.969 1 96.81 195 ARG B N 1
ATOM 3352 C CA . ARG B 1 195 ? 7.059 14.766 21.031 1 96.81 195 ARG B CA 1
ATOM 3353 C C . ARG B 1 195 ? 6.164 15.703 21.828 1 96.81 195 ARG B C 1
ATOM 3355 O O . ARG B 1 195 ? 4.965 15.797 21.578 1 96.81 195 ARG B O 1
ATOM 3362 N N . PRO B 1 196 ? 6.723 16.438 22.812 1 95.94 196 PRO B N 1
ATOM 3363 C CA . PRO B 1 196 ? 5.898 17.344 23.609 1 95.94 196 PRO B CA 1
ATOM 3364 C C . PRO B 1 196 ? 5.434 18.562 22.828 1 95.94 196 PRO B C 1
ATOM 3366 O O . PRO B 1 196 ? 6.078 18.953 21.859 1 95.94 196 PRO B O 1
ATOM 3369 N N . ASP B 1 197 ? 4.363 19.172 23.219 1 93.31 197 ASP B N 1
ATOM 3370 C CA . ASP B 1 197 ? 3.754 20.297 22.531 1 93.31 197 ASP B CA 1
ATOM 3371 C C . ASP B 1 197 ? 4.762 21.438 22.328 1 93.31 197 ASP B C 1
ATOM 3373 O O . ASP B 1 197 ? 4.777 22.078 21.281 1 93.31 197 ASP B O 1
ATOM 3377 N N . ALA B 1 198 ? 5.605 21.594 23.297 1 91.75 198 ALA B N 1
ATOM 3378 C CA . ALA B 1 198 ? 6.559 22.703 23.297 1 91.75 198 ALA B CA 1
ATOM 3379 C C . ALA B 1 198 ? 7.59 22.547 22.188 1 91.75 198 ALA B C 1
ATOM 3381 O O . ALA B 1 198 ? 8.242 23.516 21.781 1 91.75 198 ALA B O 1
ATOM 3382 N N . ASP B 1 199 ? 7.676 21.344 21.688 1 91.56 199 ASP B N 1
ATOM 3383 C CA . ASP B 1 199 ? 8.719 21.047 20.719 1 91.56 199 ASP B CA 1
ATOM 3384 C C . ASP B 1 199 ? 8.141 20.938 19.312 1 91.56 199 ASP B C 1
ATOM 3386 O O . ASP B 1 199 ? 8.844 20.547 18.375 1 91.56 199 ASP B O 1
ATOM 3390 N N . LEU B 1 200 ? 6.875 21.297 19.125 1 91.62 200 LEU B N 1
ATOM 3391 C CA . LEU B 1 200 ? 6.242 21.219 17.812 1 91.62 200 LEU B CA 1
ATOM 3392 C C . LEU B 1 200 ? 6.695 22.359 16.922 1 91.62 200 LEU B C 1
ATOM 3394 O O . LEU B 1 200 ? 6.93 23.469 17.391 1 91.62 200 LEU B O 1
ATOM 3398 N N . GLY B 1 201 ? 6.816 22.094 15.695 1 86.19 201 GLY B N 1
ATOM 3399 C CA . GLY B 1 201 ? 7.105 23.125 14.719 1 86.19 201 GLY B CA 1
ATOM 3400 C C . GLY B 1 201 ? 8.117 22.703 13.672 1 86.19 201 GLY B C 1
ATOM 3401 O O . GLY B 1 201 ? 8.891 21.766 13.891 1 86.19 201 GLY B O 1
ATOM 3402 N N . SER B 1 202 ? 7.957 23.281 12.508 1 71.56 202 SER B N 1
ATOM 3403 C CA . SER B 1 202 ? 8.82 22.953 11.383 1 71.56 202 SER B CA 1
ATOM 3404 C C . SER B 1 202 ? 10.086 23.797 11.383 1 71.56 202 SER B C 1
ATOM 3406 O O . SER B 1 202 ? 10.062 24.953 11.805 1 71.56 202 SER B O 1
ATOM 3408 N N . SER B 1 203 ? 11.148 23.109 11.141 1 67.56 203 SER B N 1
ATOM 3409 C CA . SER B 1 203 ? 12.406 23.828 10.977 1 67.56 203 SER B CA 1
ATOM 3410 C C . SER B 1 203 ? 13.016 23.578 9.594 1 67.56 203 SER B C 1
ATOM 3412 O O . SER B 1 203 ? 14.219 23.344 9.469 1 67.56 203 SER B O 1
ATOM 3414 N N . THR B 1 204 ? 12.117 23.469 8.648 1 65.31 204 THR B N 1
ATOM 3415 C CA . THR B 1 204 ? 12.688 23.25 7.324 1 65.31 204 THR B CA 1
ATOM 3416 C C . THR B 1 204 ? 12.672 24.547 6.512 1 65.31 204 THR B C 1
ATOM 3418 O O . THR B 1 204 ? 11.883 24.688 5.574 1 65.31 204 THR B O 1
ATOM 3421 N N . PRO B 1 205 ? 13.586 25.406 6.84 1 65.94 205 PRO B N 1
ATOM 3422 C CA . PRO B 1 205 ? 13.586 26.703 6.145 1 65.94 205 PRO B CA 1
ATOM 3423 C C . PRO B 1 205 ? 13.797 26.562 4.641 1 65.94 205 PRO B C 1
ATOM 3425 O O . PRO B 1 205 ? 13.18 27.281 3.852 1 65.94 205 PRO B O 1
ATOM 3428 N N . LEU B 1 206 ? 14.57 25.594 4.309 1 64.5 206 LEU B N 1
ATOM 3429 C CA . LEU B 1 206 ? 14.867 25.422 2.889 1 64.5 206 LEU B CA 1
ATOM 3430 C C . LEU B 1 206 ? 13.641 24.922 2.133 1 64.5 206 LEU B C 1
ATOM 3432 O O . LEU B 1 206 ? 13.375 25.359 1.011 1 64.5 206 LEU B O 1
ATOM 3436 N N . ALA B 1 207 ? 12.945 24.078 2.762 1 67.06 207 ALA B N 1
ATOM 3437 C CA . ALA B 1 207 ? 11.719 23.594 2.135 1 67.06 207 ALA B CA 1
ATOM 3438 C C . ALA B 1 207 ? 10.672 24.703 2.039 1 67.06 207 ALA B C 1
ATOM 3440 O O . ALA B 1 207 ? 9.961 24.812 1.039 1 67.06 207 ALA B O 1
ATOM 3441 N N . ALA B 1 208 ? 10.656 25.469 3.049 1 71.44 208 ALA B N 1
ATOM 3442 C CA . ALA B 1 208 ? 9.758 26.609 3.049 1 71.44 208 ALA B CA 1
ATOM 3443 C C . ALA B 1 208 ? 10.141 27.625 1.963 1 71.44 208 ALA B C 1
ATOM 3445 O O . ALA B 1 208 ? 9.273 28.141 1.256 1 71.44 208 ALA B O 1
ATOM 3446 N N . ILE B 1 209 ? 11.359 27.797 1.867 1 71.69 209 ILE B N 1
ATOM 3447 C CA . ILE B 1 209 ? 11.867 28.703 0.84 1 71.69 209 ILE B CA 1
ATOM 3448 C C . ILE B 1 209 ? 11.562 28.125 -0.544 1 71.69 209 ILE B C 1
ATOM 3450 O O . ILE B 1 209 ? 11.062 28.844 -1.42 1 71.69 209 ILE B O 1
ATOM 3454 N N . ALA B 1 210 ? 11.828 26.938 -0.734 1 70.12 210 ALA B N 1
ATOM 3455 C CA . ALA B 1 210 ? 11.594 26.281 -2.02 1 70.12 210 ALA B CA 1
ATOM 3456 C C . ALA B 1 210 ? 10.125 26.359 -2.412 1 70.12 210 ALA B C 1
ATOM 3458 O O . ALA B 1 210 ? 9.797 26.656 -3.564 1 70.12 210 ALA B O 1
ATOM 3459 N N . SER B 1 211 ? 9.297 26.141 -1.481 1 71.56 211 SER B N 1
ATOM 3460 C CA . SER B 1 211 ? 7.863 26.219 -1.726 1 71.56 211 SER B CA 1
ATOM 3461 C C . SER B 1 211 ? 7.438 27.641 -2.074 1 71.56 211 SER B C 1
ATOM 3463 O O . SER B 1 211 ? 6.656 27.844 -3.006 1 71.56 211 SER B O 1
ATOM 3465 N N . ALA B 1 212 ? 7.961 28.547 -1.323 1 74.38 212 ALA B N 1
ATOM 3466 C CA . ALA B 1 212 ? 7.648 29.969 -1.544 1 74.38 212 ALA B CA 1
ATOM 3467 C C . ALA B 1 212 ? 8.125 30.422 -2.92 1 74.38 212 ALA B C 1
ATOM 3469 O O . ALA B 1 212 ? 7.426 31.172 -3.609 1 74.38 212 ALA B O 1
ATOM 3470 N N . ARG B 1 213 ? 9.258 29.984 -3.252 1 72 213 ARG B N 1
ATOM 3471 C CA . ARG B 1 213 ? 9.828 30.391 -4.535 1 72 213 ARG B CA 1
ATOM 3472 C C . ARG B 1 213 ? 9.086 29.719 -5.691 1 72 213 ARG B C 1
ATOM 3474 O O . ARG B 1 213 ? 8.914 30.328 -6.754 1 72 213 ARG B O 1
ATOM 3481 N N . HIS B 1 214 ? 8.703 28.562 -5.504 1 70.69 214 HIS B N 1
ATOM 3482 C CA . HIS B 1 214 ? 7.883 27.891 -6.512 1 70.69 214 HIS B CA 1
ATOM 3483 C C . HIS B 1 214 ? 6.578 28.656 -6.75 1 70.69 214 HIS B C 1
ATOM 3485 O O . HIS B 1 214 ? 6.16 28.828 -7.895 1 70.69 214 HIS B O 1
ATOM 3491 N N . GLU B 1 215 ? 6.012 29.094 -5.695 1 70.06 215 GLU B N 1
ATOM 3492 C CA . GLU B 1 215 ? 4.762 29.844 -5.762 1 70.06 215 GLU B CA 1
ATOM 3493 C C . GLU B 1 215 ? 4.938 31.141 -6.543 1 70.06 215 GLU B C 1
ATOM 3495 O O . GLU B 1 215 ? 4.062 31.531 -7.32 1 70.06 215 GLU B O 1
ATOM 3500 N N . THR B 1 216 ? 6.066 31.641 -6.277 1 68.56 216 THR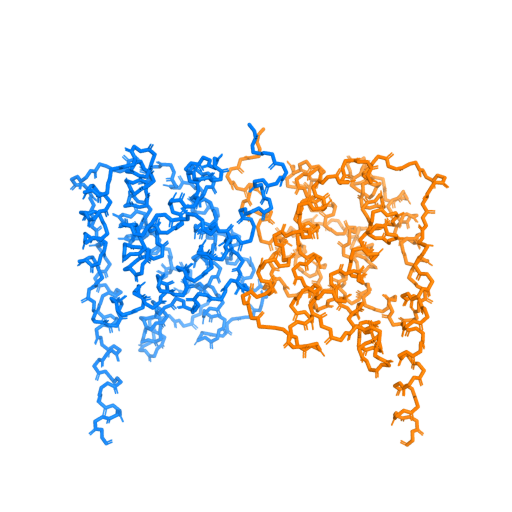 B N 1
ATOM 3501 C CA . THR B 1 216 ? 6.336 32.938 -6.922 1 68.56 216 THR B CA 1
ATOM 3502 C C . THR B 1 216 ? 6.707 32.719 -8.391 1 68.56 216 THR B C 1
ATOM 3504 O O . THR B 1 216 ? 6.363 33.562 -9.242 1 68.56 216 THR B O 1
ATOM 3507 N N . GLN B 1 217 ? 7.504 31.672 -8.703 1 64.81 217 GLN B N 1
ATOM 3508 C CA . GLN B 1 217 ? 7.879 31.375 -10.078 1 64.81 217 GLN B CA 1
ATOM 3509 C C . GLN B 1 217 ? 6.652 31.047 -10.93 1 64.81 217 GLN B C 1
ATOM 3511 O O . GLN B 1 217 ? 6.523 31.531 -12.055 1 64.81 217 GLN B O 1
ATOM 3516 N N . TYR B 1 218 ? 5.828 30.266 -10.445 1 56.84 218 TYR B N 1
ATOM 3517 C CA . TYR B 1 218 ? 4.625 29.906 -11.18 1 56.84 218 TYR B CA 1
ATOM 3518 C C . TYR B 1 218 ? 3.684 31.094 -11.32 1 56.84 218 TYR B C 1
ATOM 3520 O O . TYR B 1 218 ? 3.033 31.266 -12.352 1 56.84 218 TYR B O 1
ATOM 3528 N N . CYS B 1 219 ? 3.584 31.906 -10.234 1 51.28 219 CYS B N 1
ATOM 3529 C CA . CYS B 1 219 ? 2.807 33.125 -10.359 1 51.28 219 CYS B CA 1
ATOM 3530 C C . CYS B 1 219 ? 3.391 34.031 -11.438 1 51.28 219 CYS B C 1
ATOM 3532 O O . CYS B 1 219 ? 2.65 34.719 -12.148 1 51.28 219 CYS B O 1
ATOM 3534 N N . ARG B 1 220 ? 4.641 33.938 -11.648 1 50.09 220 ARG B N 1
ATOM 3535 C CA . ARG B 1 220 ? 5.289 34.75 -12.68 1 50.09 220 ARG B CA 1
ATOM 3536 C C . ARG B 1 220 ? 5.051 34.156 -14.062 1 50.09 220 ARG B C 1
ATOM 3538 O O . ARG B 1 220 ? 4.875 34.906 -15.031 1 50.09 220 ARG B O 1
ATOM 3545 N N . LEU B 1 221 ? 5.164 32.875 -14.242 1 45.25 221 LEU B N 1
ATOM 3546 C CA . LEU B 1 221 ? 4.953 32.219 -15.539 1 45.25 221 LEU B CA 1
ATOM 3547 C C . LEU B 1 221 ? 3.502 32.375 -15.992 1 45.25 221 LEU B C 1
ATOM 3549 O O . LEU B 1 221 ? 3.221 32.438 -17.188 1 45.25 221 LEU B O 1
ATOM 3553 N N . PHE B 1 222 ? 2.6 32.406 -15.086 1 41.25 222 PHE B N 1
ATOM 3554 C CA . PHE B 1 222 ? 1.208 32.625 -15.461 1 41.25 222 PHE B CA 1
ATOM 3555 C C . PHE B 1 222 ? 0.85 34.125 -15.398 1 41.25 222 PHE B C 1
ATOM 3557 O O . PHE B 1 222 ? -0.255 34.5 -15.781 1 41.25 222 PHE B O 1
ATOM 3564 N N . ARG B 1 223 ? 1.499 34.969 -14.711 1 40.28 223 ARG B N 1
ATOM 3565 C CA . ARG B 1 223 ? 1.282 36.406 -14.812 1 40.28 223 ARG B CA 1
ATOM 3566 C C . ARG B 1 223 ? 1.897 36.969 -16.094 1 40.28 223 ARG B C 1
ATOM 3568 O O . ARG B 1 223 ? 1.712 38.156 -16.406 1 40.28 223 ARG B O 1
ATOM 3575 N N . SER B 1 224 ? 2.711 36.156 -16.75 1 33.94 224 SER B N 1
ATOM 3576 C CA . SER B 1 224 ? 3.072 36.75 -18.047 1 33.94 224 SER B CA 1
ATOM 3577 C C . SER B 1 224 ? 2.029 36.438 -19.109 1 33.94 224 SER B C 1
ATOM 3579 O O . SER B 1 224 ? 1.383 35.406 -19.062 1 33.94 224 SER B O 1
#

Organism: Citrobacter koseri (strain ATCC BAA-895 / CDC 4225-83 / SGSC4696) (NCBI:txid290338)

Secondary structure (DSSP, 8-state):
---HHHHHHHHHHH-TTSSS---TTHHHHHHHHHTTS--SHHHHHHHHHHHIIIIIIIIIHHHHHHHHHHHHTT-HHHHHHHHHHHHHT--SHHHHHHHHHHHHHHHHHHHHH-TT--TTTHHHHHH-HHHHHHHHHHHTT--HHHHHHHHHHHHHHHHHHHHHHHS---HHHHHHHHHHHHHHHHHHHHHHHT--GGG-----HHHHHHHHHHHHHHHHHHH-/---HHHHHHHHHHH-TTSSS---TTHHHHHHHHHTTS--SHHHHHHHHHHHIIIIIIIIIHHHHHHHHHHHHTT-HHHHHHHHHHHHHH--SHHHHHHHHHHHHHHHHHHHHH-TT--TTTHHHHHH-HHHHHHHHHHHTT--HHHHHHHHHHHHHHHHHHHHHHHS---HHHHHHHHHHHHHHHHHHHHHHHT--GGG-----HHHHHHHHHHHHHHHHHHH-

Sequence (448 aa):
MTDARQRLRLMQLASSSLPVGSFTWSQGLEWAVEIGWVKNAEDFAHWQTQQLEQNFFTVDLPIFARLYHACERNDVTAARRWSAYLLACRETRELREEERSRGAAFTRLVVDWVPDCPQTWRPLFANSQLCGMAWLGVRWRIPLTDLALSLGYSWLESAVMAGVKLVPFGQQAAQQLILSLCDHYAQGMAQALARPDADLGSSTPLAAIASARHETQYCRLFRSMTDARQRLRLMQLASSSLPVGSFTWSQGLEWAVEIGWVKNAEDFAHWQTQQLEQNFFTVDLPIFARLYHACERNDVTAARRWSAYLLACRETRELREEERSRGAAFTRLVVDWVPDCPQTWRPLFANSQLCGMAWLGVRWRIPLTDLALSLGYSWLESAVMAGVKLVPFGQQAAQQLILSLCDHYAQGMAQALARPDADLGSSTPLAAIASARHETQYCRLFRS

Solvent-accessible surface area (backbone atoms only — not comparable to full-atom values): 23091 Å² total; per-residue (Å²): 127,85,48,64,54,53,51,51,50,41,47,51,73,26,33,85,79,49,81,33,69,78,74,51,72,50,44,20,50,48,36,33,35,70,75,58,69,29,66,41,66,68,38,41,52,53,52,50,48,45,47,41,63,26,31,39,38,24,33,54,42,24,45,37,43,53,28,30,53,19,43,70,67,68,33,64,68,55,33,48,52,48,52,51,50,54,48,66,66,35,84,38,72,65,51,36,49,40,37,26,50,26,1,40,38,40,37,56,51,48,44,68,77,35,73,81,60,56,73,85,51,48,67,52,11,26,56,22,39,56,47,38,50,23,40,49,29,49,75,66,69,45,55,66,70,62,52,48,51,22,52,49,48,31,54,48,48,53,52,42,56,50,38,39,71,70,51,56,49,54,70,68,57,43,55,52,47,46,54,54,53,47,51,53,44,50,72,45,44,70,61,17,50,62,52,54,79,90,66,52,48,67,69,45,63,67,54,49,47,24,36,48,48,34,53,51,50,52,50,49,66,66,70,97,128,83,47,64,54,54,51,51,49,40,46,53,72,25,33,84,79,50,79,33,67,77,75,52,72,50,43,21,50,48,36,33,35,72,76,57,69,28,66,43,66,68,39,40,51,54,53,50,48,48,47,41,63,26,29,38,38,23,34,54,43,24,47,37,43,52,29,29,52,19,45,71,66,68,33,63,70,56,32,48,52,47,51,51,49,55,49,66,67,34,83,39,71,66,50,36,50,40,38,26,50,25,1,41,39,40,37,56,52,48,44,68,78,36,74,79,60,57,72,84,51,47,65,52,12,26,55,23,40,57,46,40,50,22,39,49,30,49,74,65,68,44,54,68,70,62,53,48,50,22,52,50,49,31,53,48,48,53,52,43,56,49,39,39,71,70,50,56,49,53,70,69,56,42,55,50,48,45,53,54,53,46,50,54,45,52,74,46,44,68,60,16,49,64,49,55,79,91,64,52,48,67,70,45,62,65,54,48,46,23,36,48,48,36,53,51,50,52,50,48,65,67,69,95

InterPro domains:
  IPR002639 Urease accessory protein UreF [MF_01385] (6-224)
  IPR002639 Urease accessory protein UreF [PF01730] (38-181)
  IPR002639 Urease accessory protein UreF [PIRSF009467] (5-224)
  IPR038277 UreF domain superfamily [G3DSA:1.10.4190.10] (2-203)

Foldseek 3Di:
DQDPVNLVVLCVLLDPPLPLDAQCLLQLVLLCLVVPQQQALVSLLVVVLLCCPFPCLFQVLQLLLQLLVCLLVVPLVSLVVSLVVSLVQQLDPSNQVSQLSSLLSLLVVLCVVPVVPDPSCSVSSNRGVSNSLSNVCVVVVHDSLSNLLSVVLSVLLSSLVSCCVRNNDDPVSSVVSSVVVSVVCVVSNVVSNVPDPVRHHGDPVSSSVSNVVSVVVVCVVVVD/DQDPVNLVVLCVLLDPPQPLDFQCLLQLVQLCLVVPQQQALVSLLVVVVLCCPFPCLQQVLQLLLQLLVCLLVVPLVSLVVSLVVNLVQQLDPSNQVSQLSSLLSLLVVLCVVPVVPDPSCSVSSNRGVSNSLSNVCVVVVHDSLSNLLSVVLSVLLSSLVSCCVRNNDDPVSSVVSSVVVSVVCVVSNVVSNVPDPVRHHGDPVSSSVSNVVSVVVVVVVVVD

Nearest PDB structures (foldseek):
  6jc4-assembly2_C  TM=9.838E-01  e=1.064E-20  Klebsiella pneumoniae
  4hi0-assembly1_C  TM=8.992E-01  e=1.667E-08  Helicobacter pylori 26695
  3o1q-assembly1_A  TM=8.894E-01  e=1.357E-07  Helicobacter pylori
  8hc1-assembly1_D  TM=8.794E-01  e=2.815E-07  Helicobacter pylori 26695
  3cxn-assembly2_C  TM=8.860E-01  e=3.872E-07  unclassified

Radius of gyration: 22.68 Å; Cα contacts (8 Å, |Δi|>4): 606; chains: 2; bounding box: 46×70×63 Å